Protein AF-0000000069398896 (afdb_homodimer)

Sequence (634 aa):
MSTVAVLGLGAMGKGMAARLADWLRSHDSEFPQEVLVWNRTAATAAQFAAETPGVTALDCFEHVRDARVVVAMLSNDAAAEEVLGSYLATLGDPNSRSAQPTPVYVNSATILPATVKRLATAAKAADVHFVNMPVFGRPDAAASGSLVAVFAGPAAAREVLAPLLPAIAGRGVWDLGEDPAKSAALKLIGNFFIVSSIEVASQCLTLAAKNGVEDADVLRMLQTFHSSPIPTGYAQRMSEGDYSTEAGFAVDLALKDVGHMRSLAAASACPLPLADLAYNHLLQAKASHGGQLDWGAIHLAVRQSAGLPSNNKDKLDMSTVAVLGLGAMGKGMAARLADWLRSHDSEFPQEVLVWNRTAATAAQFAAETPGVTALDCFEHVRDARVVVAMLSNDAAAEEVLGSYLATLGDPNSRSAQPTPVYVNSATILPATVKRLATAAKAADVHFVNMPVFGRPDAAASGSLVAVFAGPAAAREVLAPLLPAIAGRGVWDLGEDPAKSAALKLIGNFFIVSSIEVASQCLTLAAKNGVEDADVLRMLQTFHSSPIPTGYAQRMSEGDYSTEAGFAVDLALKDVGHMRSLAAASACPLPLADLAYNHLLQAKASHGGQLDWGAIHLAVRQSAGLPSNNKDKLD

Organism: Chlorella vulgaris (NCBI:txid3077)

Foldseek 3Di:
DAEEEEEDDDLLSLQQQLLLLVDQVVDDDPYHSAYEYEYPPQVRQVVSPVVGPRYDYDPDLLVCLRHQEYEYEDQELVVVVVSLVSNLVSVPALVVVPPDPAHEYEYQYQYALVSLVVSCVVCVVSRHWYKYWHWDDWSVLSNVLCIEIQIEADPVNCVVCVVSNSSRHVNYYHYPYHRRSVSSLVVLVVLLVLLLLLLVLLLLCLVCVVVVHALVVSLVVCCVPVVDCRSSVLSVCLSVLHFACPGAAWLVSSLNSLVSVVVVCVVVVHDDVSSVVLNVLSVVLCVVPNGRTGSSLSSLSSNVVVVHHSRPPPPPD/DAAEEEEDDDLLSLQQQLLLLVDQVVDDDPYHSAYEYEYPPQVRQVVSPVVGPRYDYDPDLLVCLRHQEYEYEDQELVRVVVSLVSNLVSVPALVVVVPDPAHEYEYQYQYALVSLVVSCVVCVVSRHWYKYWHWDDWSVLSNVLCIEIQIEADPVNCVVCVVSNSSRHVNYYHYPYHRRSVSSLVVLVVLLVLLLLLLVLLLQCLVCVVVVHQLVVSLVVCCVPVVDCRSSVLSVCLSVLHFACPGAAWLVSSLNSLVSVVVNCVVVVHDDVSSVLLNVLSVVLCVVQNGRTGSSLSSLSSNVVVVHHSRPPPPSD

Structure (mmCIF, N/CA/C/O backbone):
data_AF-0000000069398896-model_v1
#
loop_
_entity.id
_entity.type
_entity.pdbx_description
1 polymer 'Uncharacterized protein'
#
loop_
_atom_site.group_PDB
_atom_site.id
_atom_site.type_symbol
_atom_site.label_atom_id
_atom_site.label_alt_id
_atom_site.label_comp_id
_atom_site.label_asym_id
_atom_site.label_entity_id
_atom_site.label_seq_id
_atom_site.pdbx_PDB_ins_code
_atom_site.Cartn_x
_atom_site.Cartn_y
_atom_site.Cartn_z
_atom_site.occupancy
_atom_site.B_iso_or_equiv
_atom_site.auth_seq_id
_atom_site.auth_comp_id
_atom_site.auth_asym_id
_atom_site.auth_atom_id
_atom_site.pdbx_PDB_model_num
ATOM 1 N N . MET A 1 1 ? -4.297 47.5 5.258 1 52.12 1 MET A N 1
ATOM 2 C CA . MET A 1 1 ? -4.145 46.562 4.152 1 52.12 1 MET A CA 1
ATOM 3 C C . MET A 1 1 ? -3.932 45.125 4.672 1 52.12 1 MET A C 1
ATOM 5 O O . MET A 1 1 ? -3.459 44.938 5.793 1 52.12 1 MET A O 1
ATOM 9 N N . SER A 1 2 ? -4.586 44.031 3.951 1 65.69 2 SER A N 1
ATOM 10 C CA . SER A 1 2 ? -4.727 42.688 4.477 1 65.69 2 SER A CA 1
ATOM 11 C C . SER A 1 2 ? -3.428 41.906 4.324 1 65.69 2 SER A C 1
ATOM 13 O O . SER A 1 2 ? -2.969 41.656 3.203 1 65.69 2 SER A O 1
ATOM 15 N N . THR A 1 3 ? -2.625 41.844 5.387 1 87.31 3 THR A N 1
ATOM 16 C CA . THR A 1 3 ? -1.302 41.219 5.371 1 87.31 3 THR A CA 1
ATOM 17 C C . THR A 1 3 ? -1.394 39.719 5.695 1 87.31 3 THR A C 1
ATOM 19 O O . THR A 1 3 ? -2.336 39.281 6.355 1 87.31 3 THR A O 1
ATOM 22 N N . VAL A 1 4 ? -0.502 39.062 5.02 1 95.38 4 VAL A N 1
ATOM 23 C CA . VAL A 1 4 ? -0.371 37.625 5.297 1 95.38 4 VAL A CA 1
ATOM 24 C C . VAL A 1 4 ? 0.907 37.375 6.094 1 95.38 4 VAL A C 1
ATOM 26 O O . VAL A 1 4 ? 1.958 37.938 5.793 1 95.38 4 VAL A O 1
ATOM 29 N N . ALA A 1 5 ? 0.768 36.594 7.113 1 96.88 5 ALA A N 1
ATOM 30 C CA . ALA A 1 5 ? 1.937 36.219 7.902 1 96.88 5 ALA A CA 1
ATOM 31 C C . ALA A 1 5 ? 2.117 34.719 7.914 1 96.88 5 ALA A C 1
ATOM 33 O O . ALA A 1 5 ? 1.137 33.969 7.91 1 96.88 5 ALA A O 1
ATOM 34 N N . VAL A 1 6 ? 3.369 34.25 7.887 1 98.19 6 VAL A N 1
ATOM 35 C CA . VAL A 1 6 ? 3.721 32.844 8.047 1 98.19 6 VAL A CA 1
ATOM 36 C C . VAL A 1 6 ? 4.586 32.656 9.289 1 98.19 6 VAL A C 1
ATOM 38 O O . VAL A 1 6 ? 5.637 33.281 9.422 1 98.19 6 VAL A O 1
ATOM 41 N N . LEU A 1 7 ? 4.031 31.875 10.188 1 98 7 LEU A N 1
ATOM 42 C CA . LEU A 1 7 ? 4.727 31.578 11.43 1 98 7 LEU A CA 1
ATOM 43 C C . LEU A 1 7 ? 5.348 30.188 11.398 1 98 7 LEU A C 1
ATOM 45 O O . LEU A 1 7 ? 4.637 29.188 11.258 1 98 7 LEU A O 1
ATOM 49 N N . GLY A 1 8 ? 6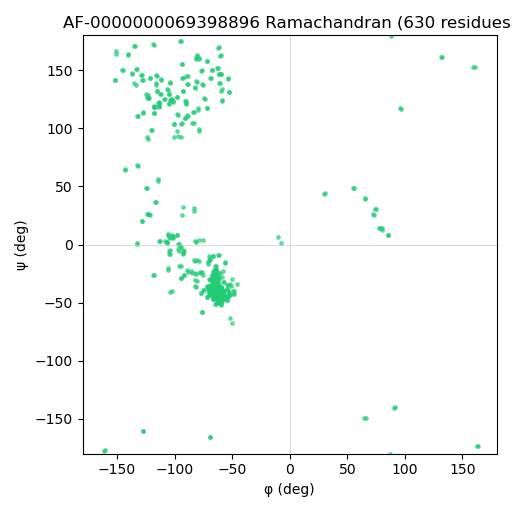.66 30.078 11.648 1 97.69 8 GLY A N 1
ATOM 50 C CA . GLY A 1 8 ? 7.398 28.828 11.531 1 97.69 8 GLY A CA 1
ATOM 51 C C . GLY A 1 8 ? 8.102 28.672 10.203 1 97.69 8 GLY A C 1
ATOM 52 O O . GLY A 1 8 ? 7.453 28.531 9.164 1 97.69 8 GLY A O 1
ATOM 53 N N . LEU A 1 9 ? 9.445 28.609 10.312 1 97.25 9 LEU A N 1
ATOM 54 C CA . LEU A 1 9 ? 10.242 28.609 9.094 1 97.25 9 LEU A CA 1
ATOM 55 C C . LEU A 1 9 ? 11.156 27.391 9.047 1 97.25 9 LEU A C 1
ATOM 57 O O . LEU A 1 9 ? 12.367 27.531 8.828 1 97.25 9 LEU A O 1
ATOM 61 N N . GLY A 1 10 ? 10.547 26.219 9.305 1 93.88 10 GLY A N 1
ATOM 62 C CA . GLY A 1 10 ? 11.195 24.984 8.859 1 93.88 10 GLY A CA 1
ATOM 63 C C . GLY A 1 10 ? 11.188 24.828 7.355 1 93.88 10 GLY A C 1
ATOM 64 O O . GLY A 1 10 ? 10.867 25.766 6.625 1 93.88 10 GLY A O 1
ATOM 65 N N . ALA A 1 11 ? 11.469 23.688 6.875 1 92.5 11 ALA A N 1
ATOM 66 C CA . ALA A 1 11 ? 11.547 23.453 5.438 1 92.5 11 ALA A CA 1
ATOM 67 C C . ALA A 1 11 ? 10.219 23.75 4.754 1 92.5 11 ALA A C 1
ATOM 69 O O . ALA A 1 11 ? 10.172 24.438 3.729 1 92.5 11 ALA A O 1
ATOM 70 N N . MET A 1 12 ? 9.164 23.234 5.355 1 95.19 12 MET A N 1
ATOM 71 C CA . MET A 1 12 ? 7.836 23.438 4.785 1 95.19 12 MET A CA 1
ATOM 72 C C . MET A 1 12 ? 7.426 24.906 4.855 1 95.19 12 MET A C 1
ATOM 74 O O . MET A 1 12 ? 6.949 25.469 3.871 1 95.19 12 MET A O 1
ATOM 78 N N . GLY A 1 13 ? 7.629 25.516 6.039 1 96.88 13 GLY A N 1
ATOM 79 C CA . GLY A 1 13 ? 7.254 26.906 6.219 1 96.88 13 GLY A CA 1
ATOM 80 C C . GLY A 1 13 ? 7.977 27.844 5.27 1 96.88 13 GLY A C 1
ATOM 81 O O . GLY A 1 13 ? 7.363 28.766 4.707 1 96.88 13 GLY A O 1
ATOM 82 N N . LYS A 1 14 ? 9.273 27.641 5.102 1 97.06 14 LYS A N 1
ATOM 83 C CA . LYS A 1 14 ? 10.062 28.453 4.172 1 97.06 14 LYS A CA 1
ATOM 84 C C . LYS A 1 14 ? 9.523 28.328 2.75 1 97.06 14 LYS A C 1
ATOM 86 O O . LYS A 1 14 ? 9.367 29.344 2.055 1 97.06 14 LYS A O 1
ATOM 91 N N . GLY A 1 15 ? 9.234 27.109 2.334 1 96.75 15 GLY A N 1
ATOM 92 C CA . GLY A 1 15 ? 8.703 26.891 0.997 1 96.75 15 GLY A CA 1
ATOM 93 C C . GLY A 1 15 ? 7.371 27.578 0.767 1 96.75 15 GLY A C 1
ATOM 94 O O . GLY A 1 15 ? 7.184 28.25 -0.244 1 96.75 15 GLY A O 1
ATOM 95 N N . MET A 1 16 ? 6.496 27.453 1.711 1 97.19 16 MET A N 1
ATOM 96 C CA . MET A 1 16 ? 5.168 28.047 1.602 1 97.19 16 MET A CA 1
ATOM 97 C C . MET A 1 16 ? 5.242 29.562 1.604 1 97.19 16 MET A C 1
ATOM 99 O O . MET A 1 16 ? 4.566 30.234 0.813 1 97.19 16 MET A O 1
ATOM 103 N N . ALA A 1 17 ? 6.09 30.109 2.479 1 97.31 17 ALA A N 1
ATOM 104 C CA . ALA A 1 17 ? 6.242 31.562 2.574 1 97.31 17 ALA A CA 1
ATOM 105 C C . ALA A 1 17 ? 6.801 32.156 1.279 1 97.31 17 ALA A C 1
ATOM 107 O O . ALA A 1 17 ? 6.301 33.156 0.777 1 97.31 17 ALA A O 1
ATOM 108 N N . ALA A 1 18 ? 7.832 31.5 0.758 1 97 18 ALA A N 1
ATOM 109 C CA . ALA A 1 18 ? 8.453 31.969 -0.477 1 97 18 ALA A CA 1
ATOM 110 C C . ALA A 1 18 ? 7.469 31.922 -1.641 1 97 18 ALA A C 1
ATOM 112 O O . ALA A 1 18 ? 7.41 32.8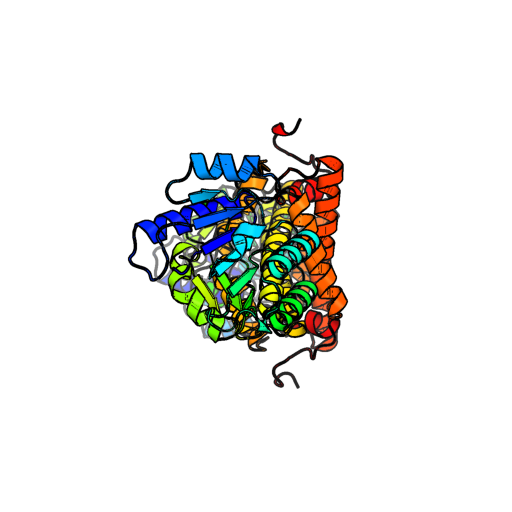44 -2.451 1 97 18 ALA A O 1
ATOM 113 N N . ARG A 1 19 ? 6.734 30.891 -1.701 1 96.25 19 ARG A N 1
ATOM 114 C CA . ARG A 1 19 ? 5.777 30.734 -2.791 1 96.25 19 ARG A CA 1
ATOM 115 C C . ARG A 1 19 ? 4.652 31.75 -2.693 1 96.25 19 ARG A C 1
ATOM 117 O O . ARG A 1 19 ? 4.195 32.281 -3.709 1 96.25 19 ARG A O 1
ATOM 124 N N . LEU A 1 20 ? 4.164 31.922 -1.5 1 95.94 20 LEU A N 1
ATOM 125 C CA . LEU A 1 20 ? 3.125 32.906 -1.276 1 95.94 20 LEU A CA 1
ATOM 126 C C . LEU A 1 20 ? 3.602 34.312 -1.689 1 95.94 20 LEU A C 1
ATOM 128 O O . LEU A 1 20 ? 2.875 35.062 -2.357 1 95.94 20 LEU A O 1
ATOM 132 N N . ALA A 1 21 ? 4.789 34.625 -1.31 1 95.62 21 ALA A N 1
ATOM 133 C CA . ALA A 1 21 ? 5.363 35.938 -1.649 1 95.62 21 ALA A CA 1
ATOM 134 C C . ALA A 1 21 ? 5.477 36.094 -3.162 1 95.62 21 ALA A C 1
ATOM 136 O O . ALA A 1 21 ? 5.125 37.156 -3.703 1 95.62 21 ALA A O 1
ATOM 137 N N . ASP A 1 22 ? 5.957 35.062 -3.748 1 95 22 ASP A N 1
ATOM 138 C CA . ASP A 1 22 ? 6.105 35.094 -5.199 1 95 22 ASP A CA 1
ATOM 139 C C . ASP A 1 22 ? 4.75 35.25 -5.887 1 95 22 ASP A C 1
ATOM 141 O O . ASP A 1 22 ? 4.613 36.062 -6.82 1 95 22 ASP A O 1
ATOM 145 N N . TRP A 1 23 ? 3.844 34.531 -5.414 1 93.88 23 TRP A N 1
ATOM 146 C CA . TRP A 1 23 ? 2.5 34.562 -5.98 1 93.88 23 TRP A CA 1
ATOM 147 C C . TRP A 1 23 ? 1.861 35.938 -5.793 1 93.88 23 TRP A C 1
ATOM 149 O O . TRP A 1 23 ? 1.271 36.469 -6.727 1 93.88 23 TRP A O 1
ATOM 159 N N . LEU A 1 24 ? 1.995 36.5 -4.648 1 92.75 24 LEU A N 1
ATOM 160 C CA . LEU A 1 24 ? 1.39 37.812 -4.344 1 92.75 24 LEU A CA 1
ATOM 161 C C . LEU A 1 24 ? 2.041 38.906 -5.16 1 92.75 24 LEU A C 1
ATOM 163 O O . LEU A 1 24 ? 1.383 39.906 -5.527 1 92.75 24 LEU A O 1
ATOM 167 N N . ARG A 1 25 ? 3.209 38.719 -5.461 1 92.12 25 ARG A N 1
ATOM 168 C CA . ARG A 1 25 ? 3.924 39.719 -6.258 1 92.12 25 ARG A CA 1
ATOM 169 C C . ARG A 1 25 ? 3.541 39.625 -7.73 1 92.12 25 ARG A C 1
ATOM 171 O O . ARG A 1 25 ? 3.611 40.625 -8.461 1 92.12 25 ARG A O 1
ATOM 178 N N . SER A 1 26 ? 3.1 38.469 -8.117 1 90.5 26 SER A N 1
ATOM 179 C CA . SER A 1 26 ? 2.863 38.219 -9.539 1 90.5 26 SER A CA 1
ATOM 180 C C . SER A 1 26 ? 1.374 38.25 -9.859 1 90.5 26 SER A C 1
ATOM 182 O O . SER A 1 26 ? 0.987 38.188 -11.031 1 90.5 26 SER A O 1
ATOM 184 N N . HIS A 1 27 ? 0.578 38.312 -8.883 1 87.31 27 HIS A N 1
ATOM 185 C CA . HIS A 1 27 ? -0.867 38.281 -9.078 1 87.31 27 HIS A CA 1
ATOM 186 C C . HIS A 1 27 ? -1.548 39.469 -8.375 1 87.31 27 HIS A C 1
ATOM 188 O O . HIS A 1 27 ? -1.099 39.906 -7.316 1 87.31 27 HIS A O 1
ATOM 194 N N . ASP A 1 28 ? -2.531 40 -9.008 1 80.94 28 ASP A N 1
ATOM 195 C CA . ASP A 1 28 ? -3.363 41 -8.344 1 80.94 28 ASP A CA 1
ATOM 196 C C . ASP A 1 28 ? -4.254 40.375 -7.281 1 80.94 28 ASP A C 1
ATOM 198 O O . ASP A 1 28 ? -4.906 39.344 -7.539 1 80.94 28 ASP A O 1
ATOM 202 N N . SER A 1 29 ? -4.004 40.812 -6.086 1 79.56 29 SER A N 1
ATOM 203 C CA . SER A 1 29 ? -4.809 40.281 -4.98 1 79.56 29 SER A CA 1
ATOM 204 C C . SER A 1 29 ? -5.148 41.406 -3.98 1 79.56 29 SER A C 1
ATOM 206 O O . SER A 1 29 ? -4.586 42.5 -4.039 1 79.56 29 SER A O 1
ATOM 208 N N . GLU A 1 30 ? -6.125 41.062 -3.186 1 80.5 30 GLU A N 1
ATOM 209 C CA . GLU A 1 30 ? -6.48 42 -2.125 1 80.5 30 GLU A CA 1
ATOM 210 C C . GLU A 1 30 ? -5.391 42.062 -1.06 1 80.5 30 GLU A C 1
ATOM 212 O O . GLU A 1 30 ? -5.406 42.969 -0.203 1 80.5 30 GLU A O 1
ATOM 217 N N . PHE A 1 31 ? -4.496 41.156 -1.177 1 82.94 31 PHE A N 1
ATOM 218 C CA . PHE A 1 31 ? -3.389 41.156 -0.229 1 82.94 31 PHE A CA 1
ATOM 219 C C . PHE A 1 31 ? -2.197 41.938 -0.775 1 82.94 31 PHE A C 1
ATOM 221 O O . PHE A 1 31 ? -1.944 41.906 -1.981 1 82.94 31 PHE A O 1
ATOM 228 N N . PRO A 1 32 ? -1.596 42.594 0.197 1 82.38 32 PRO A N 1
ATOM 229 C CA . PRO A 1 32 ? -0.35 43.219 -0.235 1 82.38 32 PRO A CA 1
ATOM 230 C C . PRO A 1 32 ? 0.675 42.219 -0.76 1 82.38 32 PRO A C 1
ATOM 232 O O . PRO A 1 32 ? 0.617 41.031 -0.42 1 82.38 32 PRO A O 1
ATOM 235 N N . GLN A 1 33 ? 1.596 42.781 -1.447 1 81.38 33 GLN A N 1
ATOM 236 C CA . GLN A 1 33 ? 2.623 41.969 -2.102 1 81.38 33 GLN A CA 1
ATOM 237 C C . GLN A 1 33 ? 3.746 41.625 -1.131 1 81.38 33 GLN A C 1
ATOM 239 O O . GLN A 1 33 ? 4.914 41.562 -1.517 1 81.38 33 GLN A O 1
ATOM 244 N N . GLU A 1 34 ? 3.365 41.562 0.116 1 89.19 34 GLU A N 1
ATOM 245 C CA . GLU A 1 34 ? 4.352 41.281 1.148 1 89.19 34 GLU A CA 1
ATOM 246 C C . GLU A 1 34 ? 3.836 40.219 2.111 1 89.19 34 GLU A C 1
ATOM 248 O O . GLU A 1 34 ? 2.664 40.219 2.494 1 89.19 34 GLU A O 1
ATOM 253 N N . VAL A 1 35 ? 4.762 39.312 2.422 1 95.69 35 VAL A N 1
ATOM 254 C CA . VAL A 1 35 ? 4.469 38.281 3.412 1 95.69 35 VAL A CA 1
ATOM 255 C C . VAL A 1 35 ? 5.344 38.5 4.645 1 95.69 35 VAL A C 1
ATOM 257 O O . VAL A 1 35 ? 6.57 38.594 4.535 1 95.69 35 VAL A O 1
ATOM 260 N N . LEU A 1 36 ? 4.688 38.656 5.781 1 96.31 36 LEU A N 1
ATOM 261 C CA . LEU A 1 36 ? 5.43 38.75 7.035 1 96.31 36 LEU A CA 1
ATOM 262 C C . LEU A 1 36 ? 5.812 37.344 7.52 1 96.31 36 LEU A C 1
ATOM 264 O O . LEU A 1 36 ? 5.023 36.406 7.398 1 96.31 36 LEU A O 1
ATOM 268 N N . VAL A 1 37 ? 7.059 37.25 8.055 1 97.81 37 VAL A N 1
ATOM 269 C CA . VAL A 1 37 ? 7.461 35.938 8.547 1 97.81 37 VAL A CA 1
ATOM 270 C C . VAL A 1 37 ? 7.996 36.031 9.977 1 97.81 37 VAL A C 1
ATOM 272 O O . VAL A 1 37 ? 8.586 37.062 10.336 1 97.81 37 VAL A O 1
ATOM 275 N N . TRP A 1 38 ? 7.75 35.031 10.75 1 97.25 38 TRP A N 1
ATOM 276 C CA . TRP A 1 38 ? 8.258 34.906 12.117 1 97.25 38 TRP A CA 1
ATOM 277 C C . TRP A 1 38 ? 8.742 33.5 12.398 1 97.25 38 TRP A C 1
ATOM 279 O O . TRP A 1 38 ? 8.172 32.531 11.891 1 97.25 38 TRP A O 1
ATOM 289 N N . ASN A 1 39 ? 9.773 33.375 13.227 1 97.38 39 ASN A N 1
ATOM 290 C CA . ASN A 1 39 ? 10.289 32.125 13.75 1 97.38 39 ASN A CA 1
ATOM 291 C C . ASN A 1 39 ? 10.797 32.281 15.18 1 97.38 39 ASN A C 1
ATOM 293 O O . ASN A 1 39 ? 11.203 33.375 15.586 1 97.38 39 ASN A O 1
ATOM 297 N N . ARG A 1 40 ? 10.703 31.203 15.906 1 93.62 40 ARG A N 1
ATOM 298 C CA . ARG A 1 40 ? 11.18 31.234 17.281 1 93.62 40 ARG A CA 1
ATOM 299 C C . ARG A 1 40 ? 12.609 31.75 17.359 1 93.62 40 ARG A C 1
ATOM 301 O O . ARG A 1 40 ? 12.938 32.562 18.234 1 93.62 40 ARG A O 1
ATOM 308 N N . THR A 1 41 ? 13.422 31.234 16.422 1 93.81 41 THR A N 1
ATOM 309 C CA . THR A 1 41 ? 14.766 31.797 16.281 1 93.81 41 THR A CA 1
ATOM 310 C C . THR A 1 41 ? 14.758 32.969 15.305 1 93.81 41 THR A C 1
ATOM 312 O O . THR A 1 41 ? 14.75 32.781 14.086 1 93.81 41 THR A O 1
ATOM 315 N N . ALA A 1 42 ? 14.961 34.156 15.781 1 93.62 42 ALA A N 1
ATOM 316 C CA . ALA A 1 42 ? 14.805 35.375 15 1 93.62 42 ALA A CA 1
ATOM 317 C C . ALA A 1 42 ? 15.789 35.406 13.828 1 93.62 42 ALA A C 1
ATOM 319 O O . ALA A 1 42 ? 15.461 35.938 12.758 1 93.62 42 ALA A O 1
ATOM 320 N N . ALA A 1 43 ? 16.953 34.844 14.094 1 95.81 43 ALA A N 1
ATOM 321 C CA . ALA A 1 43 ? 17.984 34.875 13.055 1 95.81 43 ALA A CA 1
ATOM 322 C C . ALA A 1 43 ? 17.531 34.094 11.828 1 95.81 43 ALA A C 1
ATOM 324 O O . ALA A 1 43 ? 17.875 34.438 10.695 1 95.81 43 ALA A O 1
ATOM 325 N N . THR A 1 44 ? 16.75 33.094 12.07 1 96.69 44 THR A N 1
ATOM 326 C CA . THR A 1 44 ? 16.219 32.281 10.977 1 96.69 44 THR A CA 1
ATOM 327 C C . THR A 1 44 ? 15.297 33.094 10.086 1 96.69 44 THR A C 1
ATOM 329 O O . THR A 1 44 ? 15.406 33.062 8.859 1 96.69 44 THR A O 1
ATOM 332 N N . ALA A 1 45 ? 14.406 33.875 10.695 1 97.38 45 ALA A N 1
ATOM 333 C CA . ALA A 1 45 ? 13.469 34.719 9.945 1 97.38 45 ALA A CA 1
ATOM 334 C C . ALA A 1 45 ? 14.211 35.812 9.195 1 97.38 45 ALA A C 1
ATOM 336 O O . ALA A 1 45 ? 13.898 36.094 8.039 1 97.38 45 ALA A O 1
ATOM 337 N N . ALA A 1 46 ? 15.219 36.375 9.852 1 97.31 46 ALA A N 1
ATOM 338 C CA . ALA A 1 46 ? 15.977 37.469 9.242 1 97.31 46 ALA A CA 1
ATOM 339 C C . ALA A 1 46 ? 16.734 37 8.016 1 97.31 46 ALA A C 1
ATOM 341 O O . ALA A 1 46 ? 16.734 37.656 6.969 1 97.31 46 ALA A O 1
ATOM 342 N N . GLN A 1 47 ? 17.391 35.875 8.18 1 97.88 47 GLN A N 1
ATOM 343 C CA . GLN A 1 47 ? 18.141 35.312 7.07 1 97.88 47 GLN A CA 1
ATOM 344 C C . GLN A 1 47 ? 17.234 34.938 5.902 1 97.88 47 GLN A C 1
ATOM 346 O O . GLN A 1 47 ? 17.547 35.25 4.746 1 97.88 47 GLN A O 1
ATOM 351 N N . PHE A 1 48 ? 16.156 34.344 6.184 1 98 48 PHE A N 1
ATOM 352 C CA . PHE A 1 48 ? 15.195 33.969 5.156 1 98 48 PHE A CA 1
ATOM 353 C C . PHE A 1 48 ? 14.672 35.188 4.406 1 98 48 PHE A C 1
ATOM 355 O O . PHE A 1 48 ? 14.586 35.156 3.178 1 98 48 PHE A O 1
ATOM 362 N N . ALA A 1 49 ? 14.344 36.219 5.109 1 97.56 49 ALA A N 1
ATOM 363 C CA . ALA A 1 49 ? 13.82 37.438 4.508 1 97.56 49 ALA A CA 1
ATOM 364 C C . ALA A 1 49 ? 14.859 38.094 3.605 1 97.56 49 ALA A C 1
ATOM 366 O O . ALA A 1 49 ? 14.516 38.656 2.562 1 97.56 49 ALA A O 1
ATOM 367 N N . ALA A 1 50 ? 16.109 38 4.043 1 97.62 50 ALA A N 1
ATOM 368 C CA . ALA A 1 50 ? 17.188 38.594 3.258 1 97.62 50 ALA A CA 1
ATOM 369 C C . ALA A 1 50 ? 17.359 37.875 1.923 1 97.62 50 ALA A C 1
ATOM 371 O O . ALA A 1 50 ? 17.766 38.469 0.929 1 97.62 50 ALA A O 1
ATOM 372 N N . GLU A 1 51 ? 16.906 36.656 1.916 1 97.69 51 GLU A N 1
ATOM 373 C CA . GLU A 1 51 ? 17.172 35.812 0.75 1 97.69 51 GLU A CA 1
ATOM 374 C C . GLU A 1 51 ? 15.914 35.656 -0.104 1 97.69 51 GLU A C 1
ATOM 376 O O . GLU A 1 51 ? 15.977 35.094 -1.197 1 97.69 51 GLU A O 1
ATOM 381 N N . THR A 1 52 ? 14.82 36.156 0.334 1 97.5 52 THR A N 1
ATOM 382 C CA . THR A 1 52 ? 13.555 35.875 -0.335 1 97.5 52 THR A CA 1
ATOM 383 C C . THR A 1 52 ? 12.82 37.188 -0.66 1 97.5 52 THR A C 1
ATOM 385 O O . THR A 1 52 ? 12.352 37.875 0.242 1 97.5 52 THR A O 1
ATOM 388 N N . PRO A 1 53 ? 12.688 37.469 -1.91 1 96.12 53 PRO A N 1
ATOM 389 C CA . PRO A 1 53 ? 11.961 38.688 -2.275 1 96.12 53 PRO A CA 1
ATOM 390 C C . PRO A 1 53 ? 10.508 38.688 -1.796 1 96.12 53 PRO A C 1
ATOM 392 O O . PRO A 1 53 ? 9.852 37.625 -1.84 1 96.12 53 PRO A O 1
ATOM 395 N N . GLY A 1 54 ? 10.094 39.812 -1.319 1 95.19 54 GLY A N 1
ATOM 396 C CA . GLY A 1 54 ? 8.695 39.969 -0.94 1 95.19 54 GLY A CA 1
ATOM 397 C C . GLY A 1 54 ? 8.398 39.5 0.467 1 95.19 54 GLY A C 1
ATOM 398 O O . GLY A 1 54 ? 7.238 39.375 0.855 1 95.19 54 GLY A O 1
ATOM 399 N N . VAL A 1 55 ? 9.461 39.188 1.182 1 96.38 55 VAL A N 1
ATOM 400 C CA . VAL A 1 55 ? 9.289 38.688 2.541 1 96.38 55 VAL A CA 1
ATOM 401 C C . VAL A 1 55 ? 9.906 39.656 3.535 1 96.38 55 VAL A C 1
ATOM 403 O O . VAL A 1 55 ? 10.984 40.219 3.281 1 96.38 55 VAL A O 1
ATOM 406 N N . THR A 1 56 ? 9.234 39.906 4.617 1 95.88 56 THR A N 1
ATOM 407 C CA . THR A 1 56 ? 9.75 40.719 5.695 1 95.88 56 THR A CA 1
ATOM 408 C C . THR A 1 56 ? 9.75 39.969 7.02 1 95.88 56 THR A C 1
ATOM 410 O O . THR A 1 56 ? 8.727 39.406 7.414 1 95.88 56 THR A O 1
ATOM 413 N N . ALA A 1 57 ? 10.867 39.969 7.684 1 96.94 57 ALA A N 1
ATOM 414 C CA . ALA A 1 57 ? 10.969 39.312 8.977 1 96.94 57 ALA A CA 1
ATOM 415 C C . ALA A 1 57 ? 10.445 40.219 10.102 1 96.94 57 ALA A C 1
ATOM 417 O O . ALA A 1 57 ? 10.68 41.406 10.102 1 96.94 57 ALA A O 1
ATOM 418 N N . LEU A 1 58 ? 9.703 39.531 10.883 1 94.19 58 LEU A N 1
ATOM 419 C CA . LEU A 1 58 ? 9.242 40.25 12.078 1 94.19 58 LEU A CA 1
ATOM 420 C C . LEU A 1 58 ? 10.242 40.094 13.219 1 94.19 58 LEU A C 1
ATOM 422 O O . LEU A 1 58 ? 10.789 39 13.43 1 94.19 58 LEU A O 1
ATOM 426 N N . ASP A 1 59 ? 10.461 41.156 13.898 1 84.81 59 ASP A N 1
ATOM 427 C CA . ASP A 1 59 ? 11.461 41.156 14.961 1 84.81 59 ASP A CA 1
ATOM 428 C C . ASP A 1 59 ? 10.891 40.594 16.25 1 84.81 59 ASP A C 1
ATOM 430 O O . ASP A 1 59 ? 11.648 40.219 17.156 1 84.81 59 ASP A O 1
ATOM 434 N N . CYS A 1 60 ? 9.664 40.688 16.359 1 88.38 60 CYS A N 1
ATOM 435 C CA . CYS A 1 60 ? 9.023 40.062 17.531 1 88.38 60 CYS A CA 1
ATOM 436 C C . CYS A 1 60 ? 7.602 39.625 17.203 1 88.38 60 CYS A C 1
ATOM 438 O O . CYS A 1 60 ? 7.031 40.062 16.188 1 88.38 60 CYS A O 1
ATOM 440 N N . PHE A 1 61 ? 7.043 38.875 17.984 1 90.12 61 PHE A N 1
ATOM 441 C CA . PHE A 1 61 ? 5.746 38.25 17.781 1 90.12 61 PHE A CA 1
ATOM 442 C C . PHE A 1 61 ? 4.629 39.281 17.797 1 90.12 61 PHE A C 1
ATOM 444 O O . PHE A 1 61 ? 3.613 39.125 17.109 1 90.12 61 PHE A O 1
ATOM 451 N N . GLU A 1 62 ? 4.797 40.375 18.438 1 88 62 GLU A N 1
ATOM 452 C CA . GLU A 1 62 ? 3.762 41.375 18.625 1 88 62 GLU A CA 1
ATOM 453 C C . GLU A 1 62 ? 3.357 42 17.281 1 88 62 GLU A C 1
ATOM 455 O O . GLU A 1 62 ? 2.219 42.438 17.125 1 88 62 GLU A O 1
ATOM 460 N N . HIS A 1 63 ? 4.215 41.969 16.359 1 87.19 63 HIS A N 1
ATOM 461 C CA . HIS A 1 63 ? 3.967 42.625 15.086 1 87.19 63 HIS A CA 1
ATOM 462 C C . HIS A 1 63 ? 3.117 41.75 14.172 1 87.19 63 HIS A C 1
ATOM 464 O O . HIS A 1 63 ? 2.748 42.156 13.07 1 87.19 63 HIS A O 1
ATOM 470 N N . VAL A 1 64 ? 2.67 40.562 14.664 1 90.81 64 VAL A N 1
ATOM 471 C CA . VAL A 1 64 ? 1.82 39.656 13.891 1 90.81 64 VAL A CA 1
ATOM 472 C C . VAL A 1 64 ? 0.363 40.125 14.008 1 90.81 64 VAL A C 1
ATOM 474 O O . VAL A 1 64 ? -0.475 39.719 13.188 1 90.81 64 VAL A O 1
ATOM 477 N N . ARG A 1 65 ? 0.022 40.969 14.883 1 87.38 65 ARG A N 1
ATOM 478 C CA . ARG A 1 65 ? -1.33 41.344 15.281 1 87.38 65 ARG A CA 1
ATOM 479 C C . ARG A 1 65 ? -2.082 42 14.133 1 87.38 65 ARG A C 1
ATOM 481 O O . ARG A 1 65 ? -3.312 41.938 14.086 1 87.38 65 ARG A O 1
ATOM 488 N N . ASP A 1 66 ? -1.379 42.5 13.203 1 83.12 66 ASP A N 1
ATOM 489 C CA . ASP A 1 66 ? -2.035 43.281 12.156 1 83.12 66 ASP A CA 1
ATOM 490 C C . ASP A 1 66 ? -2.293 42.406 10.922 1 83.12 66 ASP A C 1
ATOM 492 O O . ASP A 1 66 ? -2.871 42.875 9.938 1 83.12 66 ASP A O 1
ATOM 496 N N . ALA A 1 67 ? -1.94 41.188 10.938 1 91.44 67 ALA A N 1
ATOM 497 C CA . ALA A 1 67 ? -2.131 40.312 9.797 1 91.44 67 ALA A CA 1
ATOM 498 C C . ALA A 1 67 ? -3.59 39.875 9.672 1 91.44 67 ALA A C 1
ATOM 500 O O . ALA A 1 67 ? -4.258 39.625 10.672 1 91.44 67 ALA A O 1
ATOM 501 N N . ARG A 1 68 ? -4.066 39.875 8.453 1 92.5 68 ARG A N 1
ATOM 502 C CA . ARG A 1 68 ? -5.414 39.406 8.156 1 92.5 68 ARG A CA 1
ATOM 503 C C . ARG A 1 68 ? -5.469 37.875 8.156 1 92.5 68 ARG A C 1
ATOM 505 O O . ARG A 1 68 ? -6.469 37.281 8.562 1 92.5 68 ARG A O 1
ATOM 512 N N . VAL A 1 69 ? -4.445 37.281 7.578 1 96 69 VAL A N 1
ATOM 513 C CA . VAL A 1 69 ? -4.293 35.812 7.535 1 96 69 VAL A CA 1
ATOM 514 C C . VAL A 1 69 ? -2.957 35.438 8.156 1 96 69 VAL A C 1
ATOM 516 O O . VAL A 1 69 ? -1.91 35.969 7.781 1 96 69 VAL A O 1
ATOM 519 N N . VAL A 1 70 ? -3.023 34.562 9.094 1 97.19 70 VAL A N 1
ATOM 520 C CA . VAL A 1 70 ? -1.828 34.031 9.734 1 97.19 70 VAL A CA 1
ATOM 521 C C . VAL A 1 70 ? -1.745 32.531 9.484 1 97.19 70 VAL A C 1
ATOM 523 O O . VAL A 1 70 ? -2.629 31.766 9.898 1 97.19 70 VAL A O 1
ATOM 526 N N . VAL A 1 71 ? -0.676 32.062 8.797 1 98.19 71 VAL A N 1
ATOM 527 C CA . VAL A 1 71 ? -0.443 30.656 8.539 1 98.19 71 VAL A CA 1
ATOM 528 C C . VAL A 1 71 ? 0.668 30.141 9.453 1 98.19 71 VAL A C 1
ATOM 530 O O . VAL A 1 71 ? 1.789 30.656 9.43 1 98.19 71 VAL A O 1
ATOM 533 N N . ALA A 1 72 ? 0.336 29.172 10.234 1 98.56 72 ALA A N 1
ATOM 534 C CA . ALA A 1 72 ? 1.314 28.594 11.148 1 98.56 72 ALA A CA 1
ATOM 535 C C . ALA A 1 72 ? 1.739 27.203 10.695 1 98.56 72 ALA A C 1
ATOM 537 O O . ALA A 1 72 ? 0.895 26.359 10.367 1 98.56 72 ALA A O 1
ATOM 538 N N . MET A 1 73 ? 2.986 26.938 10.516 1 98.25 73 MET A N 1
ATOM 539 C CA . MET A 1 73 ? 3.617 25.656 10.211 1 98.25 73 MET A CA 1
ATOM 540 C C . MET A 1 73 ? 4.668 25.297 11.258 1 98.25 73 MET A C 1
ATOM 542 O O . MET A 1 73 ? 5.832 25.672 11.125 1 98.25 73 MET A O 1
ATOM 546 N N . LEU A 1 74 ? 4.148 24.562 12.281 1 97.69 74 LEU A N 1
ATOM 547 C CA . LEU A 1 74 ? 4.969 24.359 13.477 1 97.69 74 LEU A CA 1
ATOM 548 C C . LEU A 1 74 ? 5.27 22.891 13.695 1 97.69 74 LEU A C 1
ATOM 550 O O . LEU A 1 74 ? 4.723 22.031 13 1 97.69 74 LEU A O 1
ATOM 554 N N . SER A 1 75 ? 6.129 22.5 14.633 1 95.12 75 SER A N 1
ATOM 555 C CA . SER A 1 75 ? 6.754 21.188 14.734 1 95.12 75 SER A CA 1
ATOM 556 C C . SER A 1 75 ? 5.82 20.172 15.398 1 95.12 75 SER A C 1
ATOM 558 O O . SER A 1 75 ? 5.891 18.984 15.117 1 95.12 75 SER A O 1
ATOM 560 N N . ASN A 1 76 ? 5.074 20.641 16.359 1 97 76 ASN A N 1
ATOM 561 C CA . ASN A 1 76 ? 4.285 19.703 17.141 1 97 76 ASN A CA 1
ATOM 562 C C . ASN A 1 76 ? 3.143 20.406 17.875 1 97 76 ASN A C 1
ATOM 564 O O . ASN A 1 76 ? 2.941 21.609 17.719 1 97 76 ASN A O 1
ATOM 568 N N . ASP A 1 77 ? 2.4 19.672 18.656 1 98.56 77 ASP A N 1
ATOM 569 C CA . ASP A 1 77 ? 1.216 20.156 19.359 1 98.56 77 ASP A CA 1
ATOM 570 C C . ASP A 1 77 ? 1.574 21.281 20.328 1 98.56 77 ASP A C 1
ATOM 572 O O . ASP A 1 77 ? 0.909 22.312 20.344 1 98.56 77 ASP A O 1
ATOM 576 N N . ALA A 1 78 ? 2.619 21.109 21.078 1 98.12 78 ALA A N 1
ATOM 577 C CA . ALA A 1 78 ? 3.021 22.109 22.062 1 98.12 78 ALA A CA 1
ATOM 578 C C . ALA A 1 78 ? 3.365 23.438 21.406 1 98.12 78 ALA A C 1
ATOM 580 O O . ALA A 1 78 ? 2.963 24.5 21.875 1 98.12 78 ALA A O 1
ATOM 581 N N . ALA A 1 79 ? 4.094 23.359 20.375 1 97.94 79 ALA A N 1
ATOM 582 C CA . ALA A 1 79 ? 4.457 24.562 19.641 1 97.94 79 ALA A CA 1
ATOM 583 C C . ALA A 1 79 ? 3.219 25.25 19.078 1 97.94 79 ALA A C 1
ATOM 585 O O . ALA A 1 79 ? 3.127 26.484 19.078 1 97.94 79 ALA A O 1
ATOM 586 N N . ALA A 1 80 ? 2.283 24.5 18.562 1 98.56 80 ALA A N 1
ATOM 587 C CA . ALA A 1 80 ? 1.056 25.062 18 1 98.56 80 ALA A CA 1
ATOM 588 C C . ALA A 1 80 ? 0.257 25.797 19.062 1 98.56 80 ALA A C 1
ATOM 590 O O . ALA A 1 80 ? -0.237 26.906 18.828 1 98.56 80 ALA A O 1
ATOM 591 N N . GLU A 1 81 ? 0.144 25.219 20.188 1 98.56 81 GLU A N 1
ATOM 592 C CA . GLU A 1 81 ? -0.595 25.828 21.281 1 98.56 81 GLU A CA 1
ATOM 593 C C . GLU A 1 81 ? 0.107 27.094 21.781 1 98.56 81 GLU A C 1
ATOM 595 O O . GLU A 1 81 ? -0.538 28.125 22 1 98.56 81 GLU A O 1
ATOM 600 N N . GLU A 1 82 ? 1.376 27 21.906 1 98 82 GLU A N 1
ATOM 601 C CA . GLU A 1 82 ? 2.158 28.125 22.391 1 98 82 GLU A CA 1
ATOM 602 C C . GLU A 1 82 ? 2.072 29.312 21.422 1 98 82 GLU A C 1
ATOM 604 O O . GLU A 1 82 ? 1.852 30.453 21.844 1 98 82 GLU A O 1
ATOM 609 N N . VAL A 1 83 ? 2.223 29.047 20.203 1 97.88 83 VAL A N 1
ATOM 610 C CA . VAL A 1 83 ? 2.268 30.109 19.203 1 97.88 83 VAL A CA 1
ATOM 611 C C . VAL A 1 83 ? 0.886 30.734 19.047 1 97.88 83 VAL A C 1
ATOM 613 O O . VAL A 1 83 ? 0.762 31.969 18.953 1 97.88 83 VAL A O 1
ATOM 616 N N . LEU A 1 84 ? -0.163 29.969 19 1 98.19 84 LEU A N 1
ATOM 617 C CA . LEU A 1 84 ? -1.498 30.547 18.953 1 98.19 84 LEU A CA 1
ATOM 618 C C . LEU A 1 84 ? -1.763 31.406 20.188 1 98.19 84 LEU A C 1
ATOM 620 O O . LEU A 1 84 ? -2.305 32.5 20.078 1 98.19 84 LEU A O 1
ATOM 624 N N . GLY A 1 85 ? -1.415 30.828 21.344 1 97 85 GLY A N 1
ATOM 625 C CA . GLY A 1 85 ? -1.577 31.609 22.562 1 97 85 GLY A CA 1
ATOM 626 C C . GLY A 1 85 ? -0.878 32.938 22.516 1 97 85 GLY A C 1
ATOM 627 O O . GLY A 1 85 ? -1.456 33.969 22.891 1 97 85 GLY A O 1
ATOM 628 N N . SER A 1 86 ? 0.346 32.938 22.109 1 96.25 86 SER A N 1
ATOM 629 C CA . SER A 1 86 ? 1.115 34.156 21.969 1 96.25 86 SER A CA 1
ATOM 630 C C . SER A 1 86 ? 0.462 35.125 20.984 1 96.25 86 SER A C 1
ATOM 632 O O . SER A 1 86 ? 0.413 36.312 21.219 1 96.25 86 SER A O 1
ATOM 634 N N . TYR A 1 87 ? -0.03 34.594 19.891 1 96.56 87 TYR A N 1
ATOM 635 C CA . TYR A 1 87 ? -0.716 35.406 18.875 1 96.56 87 TYR A CA 1
ATOM 636 C C . TYR A 1 87 ? -1.962 36.062 19.469 1 96.56 87 TYR A C 1
ATOM 638 O O . TYR A 1 87 ? -2.168 37.25 19.312 1 96.56 87 TYR A O 1
ATOM 646 N N . LEU A 1 88 ? -2.75 35.281 20.172 1 95.56 88 LEU A N 1
ATOM 647 C CA . LEU A 1 88 ? -3.992 35.781 20.75 1 95.56 88 LEU A CA 1
ATOM 648 C C . LEU A 1 88 ? -3.709 36.875 21.781 1 95.56 88 LEU A C 1
ATOM 650 O O . LEU A 1 88 ? -4.473 37.844 21.891 1 95.56 88 LEU A O 1
ATOM 654 N N . ALA A 1 89 ? -2.602 36.719 22.438 1 93.62 89 ALA A N 1
ATOM 655 C CA . ALA A 1 89 ? -2.223 37.688 23.438 1 93.62 89 ALA A CA 1
ATOM 656 C C . ALA A 1 89 ? -1.897 39.031 22.812 1 93.62 89 ALA A C 1
ATOM 658 O O . ALA A 1 89 ? -2.057 40.094 23.438 1 93.62 89 ALA A O 1
ATOM 659 N N . THR A 1 90 ? -1.47 39 21.578 1 92.25 90 THR A N 1
ATOM 660 C CA . THR A 1 90 ? -1.116 40.25 20.906 1 92.25 90 THR A CA 1
ATOM 661 C C . THR A 1 90 ? -2.369 41 20.484 1 92.25 90 THR A C 1
ATOM 663 O O . THR A 1 90 ? -2.307 42.188 20.219 1 92.25 90 THR A O 1
ATOM 666 N N . LEU A 1 91 ? -3.521 40.406 20.281 1 90.56 91 LEU A N 1
ATOM 667 C CA . LEU A 1 91 ? -4.746 41 19.75 1 90.56 91 LEU A CA 1
ATOM 668 C C . LEU A 1 91 ? -5.488 41.75 20.828 1 90.56 91 LEU A C 1
ATOM 670 O O . LEU A 1 91 ? -6.309 42.625 20.531 1 90.56 91 LEU A O 1
ATOM 674 N N . GLY A 1 92 ? -5.172 41.594 22.031 1 80.25 92 GLY A N 1
ATOM 675 C CA . GLY A 1 92 ? -5.848 42.25 23.125 1 80.25 92 GLY A CA 1
ATOM 676 C C . GLY A 1 92 ? -7.297 41.844 23.297 1 80.25 92 GLY A C 1
ATOM 677 O O . GLY A 1 92 ? -7.664 40.719 22.938 1 80.25 92 GLY A O 1
ATOM 678 N N . ASP A 1 93 ? -8.102 42.781 23.797 1 78.56 93 ASP A N 1
ATOM 679 C CA . ASP A 1 93 ? -9.508 42.5 24.078 1 78.56 93 ASP A CA 1
ATOM 680 C C . ASP A 1 93 ? -10.344 42.562 22.797 1 78.56 93 ASP A C 1
ATOM 682 O O . ASP A 1 93 ? -10.359 43.594 22.109 1 78.56 93 ASP A O 1
ATOM 686 N N . PRO A 1 94 ? -10.93 41.406 22.453 1 76 94 PRO A N 1
ATOM 687 C CA . PRO A 1 94 ? -11.727 41.375 21.234 1 76 94 PRO A CA 1
ATOM 688 C C . PRO A 1 94 ? -12.773 42.5 21.172 1 76 94 PRO A C 1
ATOM 690 O O . PRO A 1 94 ? -13.117 42.969 20.094 1 76 94 PRO A O 1
ATOM 693 N N . ASN A 1 95 ? -13.266 42.781 22.281 1 74.56 95 ASN A N 1
ATOM 694 C CA . ASN A 1 95 ? -14.297 43.812 22.328 1 74.56 95 ASN A CA 1
ATOM 695 C C . ASN A 1 95 ? -13.75 45.188 21.906 1 74.56 95 ASN A C 1
ATOM 697 O O . ASN A 1 95 ? -14.516 46.094 21.594 1 74.56 95 ASN A O 1
ATOM 701 N N . SER A 1 96 ? -12.516 45.25 21.969 1 68.44 96 SER A N 1
ATOM 702 C CA . SER A 1 96 ? -11.891 46.531 21.625 1 68.44 96 SER A CA 1
ATOM 703 C C . SER A 1 96 ? -11.508 46.562 20.156 1 68.44 96 SER A C 1
ATOM 705 O O . SER A 1 96 ? -11.055 47.594 19.656 1 68.44 96 SER A O 1
ATOM 707 N N . ARG A 1 97 ? -11.617 45.438 19.406 1 68.38 97 ARG A N 1
ATOM 708 C CA . ARG A 1 97 ? -11.18 45.312 18.016 1 68.38 97 ARG A CA 1
ATOM 709 C C . ARG A 1 97 ? -12.32 45.625 17.047 1 68.38 97 ARG A C 1
ATOM 711 O O . ARG A 1 97 ? -12.469 44.969 16.031 1 68.38 97 ARG A O 1
ATOM 718 N N . SER A 1 98 ? -13.281 46.531 17.359 1 59.06 98 SER A N 1
ATOM 719 C CA . SER A 1 98 ? -14.578 46.688 16.719 1 59.06 98 SER A CA 1
ATOM 720 C C . SER A 1 98 ? -14.43 46.969 15.234 1 59.06 98 SER A C 1
ATOM 722 O O . SER A 1 98 ? -15.312 46.625 14.438 1 59.06 98 SER A O 1
ATOM 724 N N . ALA A 1 99 ? -13.391 47.562 14.695 1 66.12 99 ALA A N 1
ATOM 725 C CA . ALA A 1 99 ? -13.508 48.094 13.344 1 66.12 99 ALA A CA 1
ATOM 726 C C . ALA A 1 99 ? -12.711 47.25 12.344 1 66.12 99 ALA A C 1
ATOM 728 O O . ALA A 1 99 ? -12.852 47.406 11.133 1 66.12 99 ALA A O 1
ATOM 729 N N . GLN A 1 100 ? -12.125 46.219 12.766 1 72.25 100 GLN A N 1
ATOM 730 C CA . GLN A 1 100 ? -11.281 45.469 11.828 1 72.25 100 GLN A CA 1
ATOM 731 C C . GLN A 1 100 ? -11.875 44.125 11.508 1 72.25 100 GLN A C 1
ATOM 733 O O . GLN A 1 100 ? -12.625 43.562 12.312 1 72.25 100 GLN A O 1
ATOM 738 N N . PRO A 1 101 ? -11.734 43.719 10.219 1 84.38 101 PRO A N 1
ATOM 739 C CA . PRO A 1 101 ? -12.203 42.375 9.875 1 84.38 101 PRO A CA 1
ATOM 740 C C . PRO A 1 101 ? -11.609 41.281 10.773 1 84.38 101 PRO A C 1
ATOM 742 O O . PRO A 1 101 ? -10.461 41.406 11.219 1 84.38 101 PRO A O 1
ATOM 745 N N . THR A 1 102 ? -12.367 40.312 11.094 1 90.56 102 THR A N 1
ATOM 746 C CA . THR A 1 102 ? -11.922 39.188 11.906 1 90.56 102 THR A CA 1
ATOM 747 C C . THR A 1 102 ? -10.742 38.469 11.25 1 90.56 102 THR A C 1
ATOM 749 O O . THR A 1 102 ? -10.836 38.062 10.094 1 90.56 102 THR A O 1
ATOM 752 N N . PRO A 1 103 ? -9.672 38.344 11.914 1 93.88 103 PRO A N 1
ATOM 753 C CA . PRO A 1 103 ? -8.523 37.656 11.312 1 93.88 103 PRO A CA 1
ATOM 754 C C . PRO A 1 103 ? -8.742 36.156 11.195 1 93.88 103 PRO A C 1
ATOM 756 O O . PRO A 1 103 ? -9.594 35.594 11.883 1 93.88 103 PRO A O 1
ATOM 759 N N . VAL A 1 104 ? -7.969 35.531 10.266 1 96.62 104 VAL A N 1
ATOM 760 C CA . VAL A 1 104 ? -7.996 34.094 10.047 1 96.62 104 VAL A CA 1
ATOM 761 C C . VAL A 1 104 ? -6.656 33.469 10.453 1 96.62 104 VAL A C 1
ATOM 763 O O . VAL A 1 104 ? -5.602 33.906 9.977 1 96.62 104 VAL A O 1
ATOM 766 N N . TYR A 1 105 ? -6.703 32.562 11.383 1 97.94 105 TYR A N 1
ATOM 767 C CA . TYR A 1 105 ? -5.531 31.781 11.781 1 97.94 105 TYR A CA 1
ATOM 768 C C . TYR A 1 105 ? -5.582 30.375 11.195 1 97.94 105 TYR A C 1
ATOM 770 O O . TYR A 1 105 ? -6.543 29.641 11.414 1 97.94 105 TYR A O 1
ATOM 778 N N . VAL A 1 106 ? -4.516 30 10.461 1 98.56 106 VAL A N 1
ATOM 779 C CA . VAL A 1 106 ? -4.457 28.719 9.766 1 98.56 106 VAL A CA 1
ATOM 780 C C . VAL A 1 106 ? -3.371 27.844 10.391 1 98.56 106 VAL A C 1
ATOM 782 O O . VAL A 1 106 ? -2.195 28.219 10.406 1 98.56 106 VAL A O 1
ATOM 785 N N . ASN A 1 107 ? -3.742 26.734 10.914 1 98.81 107 ASN A N 1
ATOM 786 C CA . ASN A 1 107 ? -2.752 25.719 11.289 1 98.81 107 ASN A CA 1
ATOM 787 C C . ASN A 1 107 ? -2.473 24.766 10.148 1 98.81 107 ASN A C 1
ATOM 789 O O . ASN A 1 107 ? -3.375 24.047 9.695 1 98.81 107 ASN A O 1
ATOM 793 N N . SER A 1 108 ? -1.278 24.688 9.734 1 98.44 108 SER A N 1
ATOM 794 C CA . SER A 1 108 ? -0.938 23.797 8.625 1 98.44 108 SER A CA 1
ATOM 795 C C . SER A 1 108 ? -0.051 22.641 9.086 1 98.44 108 SER A C 1
ATOM 797 O O . SER A 1 108 ? 0.37 21.812 8.281 1 98.44 108 SER A O 1
ATOM 799 N N . ALA A 1 109 ? 0.213 22.594 10.391 1 97.19 109 ALA A N 1
ATOM 800 C CA . ALA A 1 109 ? 1.05 21.531 10.961 1 97.19 109 ALA A CA 1
ATOM 801 C C . ALA A 1 109 ? 0.248 20.266 11.188 1 97.19 109 ALA A C 1
ATOM 803 O O . ALA A 1 109 ? -0.985 20.297 11.219 1 97.19 109 ALA A O 1
ATOM 804 N N . THR A 1 110 ? 0.974 19.156 11.281 1 98.19 110 THR A N 1
ATOM 805 C CA . THR A 1 110 ? 0.374 17.891 11.672 1 98.19 110 THR A CA 1
ATOM 806 C C . THR A 1 110 ? 0.279 17.781 13.188 1 98.19 110 THR A C 1
ATOM 808 O O . THR A 1 110 ? 1.289 17.578 13.867 1 98.19 110 THR A O 1
ATOM 811 N N . ILE A 1 111 ? -0.905 17.953 13.727 1 98.56 111 ILE A N 1
ATOM 812 C CA . ILE A 1 111 ? -1.141 17.891 15.164 1 98.56 111 ILE A CA 1
ATOM 813 C C . ILE A 1 111 ? -2.391 17.047 15.445 1 98.56 111 ILE A C 1
ATOM 815 O O . ILE A 1 111 ? -3.109 16.672 14.516 1 98.56 111 ILE A O 1
ATOM 819 N N . LEU A 1 112 ? -2.662 16.719 16.688 1 98.69 112 LEU A N 1
ATOM 820 C CA . LEU A 1 112 ? -3.779 15.875 17.094 1 98.69 112 LEU A CA 1
ATOM 821 C C . LEU A 1 112 ? -5.109 16.594 16.859 1 98.69 112 LEU A C 1
ATOM 823 O O . LEU A 1 112 ? -5.223 17.797 17.109 1 98.69 112 LEU A O 1
ATOM 827 N N . PRO A 1 113 ? -6.129 15.805 16.438 1 98.62 113 PRO A N 1
ATOM 828 C CA . PRO A 1 113 ? -7.465 16.391 16.344 1 98.62 113 PRO A CA 1
ATOM 829 C C . PRO A 1 113 ? -7.918 17.031 17.656 1 98.62 113 PRO A C 1
ATOM 831 O O . PRO A 1 113 ? -8.562 18.078 17.641 1 98.62 113 PRO A O 1
ATOM 834 N N . ALA A 1 114 ? -7.559 16.484 18.766 1 98.38 114 ALA A N 1
ATOM 835 C CA . ALA A 1 114 ? -7.906 17.062 20.062 1 98.38 114 ALA A CA 1
ATOM 836 C C . ALA A 1 114 ? -7.242 18.422 20.25 1 98.38 114 ALA A C 1
ATOM 838 O O . ALA A 1 114 ? -7.844 19.344 20.828 1 98.38 114 ALA A O 1
ATOM 839 N N . THR A 1 115 ? -6.016 18.531 19.859 1 98.69 115 THR A N 1
ATOM 840 C CA . THR A 1 115 ? -5.316 19.812 19.922 1 98.69 115 THR A CA 1
ATOM 841 C C . THR A 1 115 ? -5.984 20.828 19 1 98.69 115 THR A C 1
ATOM 843 O O . THR A 1 115 ? -6.176 21.984 19.391 1 98.69 115 THR A O 1
ATOM 846 N N . VAL A 1 116 ? -6.336 20.391 17.828 1 98.75 116 VAL A N 1
ATOM 847 C CA . VAL A 1 116 ? -7 21.266 16.859 1 98.75 116 VAL A CA 1
ATOM 848 C C . VAL A 1 116 ? -8.281 21.828 17.469 1 98.75 116 VAL A C 1
ATOM 850 O O . VAL A 1 116 ? -8.586 23.016 17.328 1 98.75 116 VAL A O 1
ATOM 853 N N . LYS A 1 117 ? -9.023 20.984 18.156 1 98.31 117 LYS A N 1
ATOM 854 C CA . LYS A 1 117 ? -10.258 21.422 18.797 1 98.31 117 LYS A CA 1
ATOM 855 C C . LYS A 1 117 ? -9.969 22.484 19.859 1 98.31 117 LYS A C 1
ATOM 857 O O . LYS A 1 117 ? -10.688 23.469 19.969 1 98.31 117 LYS A O 1
ATOM 862 N N . ARG A 1 118 ? -8.938 22.266 20.594 1 98.56 118 ARG A N 1
ATOM 863 C CA . ARG A 1 118 ? -8.562 23.234 21.625 1 98.56 118 ARG A CA 1
ATOM 864 C C . ARG A 1 118 ? -8.141 24.562 21 1 98.56 118 ARG A C 1
ATOM 866 O O . ARG A 1 118 ? -8.516 25.625 21.5 1 98.56 118 ARG A O 1
ATOM 873 N N . LEU A 1 119 ? -7.406 24.5 19.984 1 98.75 119 LEU A N 1
ATOM 874 C CA . LEU A 1 119 ? -6.961 25.703 19.297 1 98.75 119 LEU A CA 1
ATOM 875 C C . LEU A 1 119 ? -8.148 26.469 18.719 1 98.75 119 LEU A C 1
ATOM 877 O O . LEU A 1 119 ? -8.219 27.688 18.844 1 98.75 119 LEU A O 1
ATOM 881 N N . ALA A 1 120 ? -9.023 25.75 18.094 1 98.5 120 ALA A N 1
ATOM 882 C CA . ALA A 1 120 ? -10.211 26.375 17.5 1 98.5 120 ALA A CA 1
ATOM 883 C C . ALA A 1 120 ? -11.039 27.078 18.578 1 98.5 120 ALA A C 1
ATOM 885 O O . ALA A 1 120 ? -11.539 28.188 18.359 1 98.5 120 ALA A O 1
ATOM 886 N N . THR A 1 121 ? -11.203 26.453 19.703 1 98.25 121 THR A N 1
ATOM 887 C CA . THR A 1 121 ? -11.969 27.016 20.797 1 98.25 121 THR A CA 1
ATOM 888 C C . THR A 1 121 ? -11.305 28.297 21.312 1 98.25 121 THR A C 1
ATOM 890 O O . THR A 1 121 ? -11.977 29.312 21.531 1 98.25 121 THR A O 1
ATOM 893 N N . ALA A 1 122 ? -10.031 28.219 21.484 1 97.88 122 ALA A N 1
ATOM 894 C CA . ALA A 1 122 ? -9.281 29.391 21.969 1 97.88 122 ALA A CA 1
ATOM 895 C C . ALA A 1 122 ? -9.391 30.547 20.984 1 97.88 122 ALA A C 1
ATOM 897 O O . ALA A 1 122 ? -9.578 31.703 21.375 1 97.88 122 ALA A O 1
ATOM 898 N N . ALA A 1 123 ? -9.266 30.25 19.734 1 97.69 123 ALA A N 1
ATOM 899 C CA . ALA A 1 123 ? -9.359 31.281 18.703 1 97.69 123 ALA A CA 1
ATOM 900 C C . ALA A 1 123 ? -10.742 31.922 18.688 1 97.69 123 ALA A C 1
ATOM 902 O O . ALA A 1 123 ? -10.867 33.156 18.625 1 97.69 123 ALA A O 1
ATOM 903 N N . LYS A 1 124 ? -11.719 31.062 18.719 1 95.81 124 LYS A N 1
ATOM 904 C CA . LYS A 1 124 ? -13.094 31.562 18.703 1 95.81 124 LYS A CA 1
ATOM 905 C C . LYS A 1 124 ? -13.344 32.5 19.875 1 95.81 124 LYS A C 1
ATOM 907 O O . LYS A 1 124 ? -13.984 33.531 19.719 1 95.81 124 LYS A O 1
ATOM 912 N N . ALA A 1 125 ? -12.859 32.156 21.031 1 94.62 125 ALA A N 1
ATOM 913 C CA . ALA A 1 125 ? -13.031 33 22.234 1 94.62 125 ALA A CA 1
ATOM 914 C C . ALA A 1 125 ? -12.398 34.375 22.047 1 94.62 125 ALA A C 1
ATOM 916 O O . ALA A 1 125 ? -12.828 35.344 22.656 1 94.62 125 ALA A O 1
ATOM 917 N N . ALA A 1 126 ? -11.438 34.469 21.188 1 94.5 126 ALA A N 1
ATOM 918 C CA . ALA A 1 126 ? -10.727 35.719 20.938 1 94.5 126 ALA A CA 1
ATOM 919 C C . ALA A 1 126 ? -11.219 36.375 19.656 1 94.5 126 ALA A C 1
ATOM 921 O O . ALA A 1 126 ? -10.594 37.312 19.141 1 94.5 126 ALA A O 1
ATOM 922 N N . ASP A 1 127 ? -12.289 35.812 19.031 1 94.25 127 ASP A N 1
ATOM 923 C CA . ASP A 1 127 ? -12.891 36.312 17.797 1 94.25 127 ASP A CA 1
ATOM 924 C C . ASP A 1 127 ? -11.922 36.188 16.625 1 94.25 127 ASP A C 1
ATOM 926 O O . ASP A 1 127 ? -11.734 37.156 15.875 1 94.25 127 ASP A O 1
ATOM 930 N N . VAL A 1 128 ? -11.266 35.219 16.578 1 96.06 128 VAL A N 1
ATOM 931 C CA . VAL A 1 128 ? -10.398 34.844 15.461 1 96.06 128 VAL A CA 1
ATOM 932 C C . VAL A 1 128 ? -10.961 33.594 14.766 1 96.06 128 VAL A C 1
ATOM 934 O O . VAL A 1 128 ? -11.359 32.625 15.422 1 96.06 128 VAL A O 1
ATOM 937 N N . HIS A 1 129 ? -11.094 33.656 13.445 1 97.31 129 HIS A N 1
ATOM 938 C CA . HIS A 1 129 ? -11.484 32.469 12.695 1 97.31 129 HIS A CA 1
ATOM 939 C C . HIS A 1 129 ? -10.336 31.469 12.602 1 97.31 129 HIS A C 1
ATOM 941 O O . HIS A 1 129 ? -9.234 31.828 12.18 1 97.31 129 HIS A O 1
ATOM 947 N N . PHE A 1 130 ? -10.602 30.25 13.023 1 98.38 130 PHE A N 1
ATOM 948 C CA . PHE A 1 130 ? -9.578 29.203 12.977 1 98.38 130 PHE A CA 1
ATOM 949 C C . PHE A 1 130 ? -9.844 28.234 11.836 1 98.38 130 PHE A C 1
ATOM 951 O O . PHE A 1 130 ? -10.961 27.734 11.688 1 98.38 130 PHE A O 1
ATOM 958 N N . VAL A 1 131 ? -8.82 27.984 11.023 1 98.56 131 VAL A N 1
ATOM 959 C CA . VAL A 1 131 ? -8.8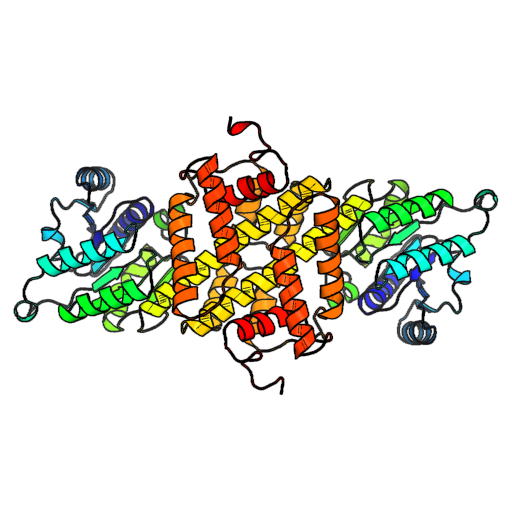59 26.984 9.961 1 98.56 131 VAL A CA 1
ATOM 960 C C . VAL A 1 131 ? -7.738 25.969 10.156 1 98.56 131 VAL A C 1
ATOM 962 O O . VAL A 1 131 ? -6.59 26.344 10.406 1 98.56 131 VAL A O 1
ATOM 965 N N . ASN A 1 132 ? -8.078 24.703 10.188 1 98.75 132 ASN A N 1
ATOM 966 C CA . ASN A 1 132 ? -7.059 23.672 10.078 1 98.75 132 ASN A CA 1
ATOM 967 C C . ASN A 1 132 ? -6.828 23.266 8.625 1 98.75 132 ASN A C 1
ATOM 969 O O . ASN A 1 132 ? -7.766 22.859 7.934 1 98.75 132 ASN A O 1
ATOM 973 N N . MET A 1 133 ? -5.535 23.391 8.18 1 98.5 133 MET A N 1
ATOM 974 C CA . MET A 1 133 ? -5.227 23.141 6.773 1 98.5 133 MET A CA 1
ATOM 975 C C . MET A 1 133 ? -3.877 22.453 6.625 1 98.5 133 MET A C 1
ATOM 977 O O . MET A 1 133 ? -2.943 23.016 6.055 1 98.5 133 MET A O 1
ATOM 981 N N . PRO A 1 134 ? -3.803 21.234 7.152 1 98.44 134 PRO A N 1
ATOM 982 C CA . PRO A 1 134 ? -2.57 20.5 6.84 1 98.44 134 PRO A CA 1
ATOM 983 C C . PRO A 1 134 ? -2.389 20.266 5.344 1 98.44 134 PRO A C 1
ATOM 985 O O . PRO A 1 134 ? -3.285 20.562 4.551 1 98.44 134 PRO A O 1
ATOM 988 N N . VAL A 1 135 ? -1.176 19.797 5.004 1 97.5 135 VAL A N 1
ATOM 989 C CA . VAL A 1 135 ? -0.875 19.672 3.582 1 97.5 135 VAL A CA 1
ATOM 990 C C . VAL A 1 135 ? -0.239 18.312 3.311 1 97.5 135 VAL A C 1
ATOM 992 O O . VAL A 1 135 ? 0.326 17.688 4.215 1 97.5 135 VAL A O 1
ATOM 995 N N . PHE A 1 136 ? -0.434 17.781 2.121 1 96 136 PHE A N 1
ATOM 996 C CA . PHE A 1 136 ? 0.35 16.672 1.598 1 96 136 PHE A CA 1
ATOM 997 C C . PHE A 1 136 ? 1.366 17.156 0.573 1 96 136 PHE A C 1
ATOM 999 O O . PHE A 1 136 ? 1.056 18.016 -0.258 1 96 136 PHE A O 1
ATOM 1006 N N . GLY A 1 137 ? 2.531 16.609 0.64 1 92.94 137 GLY A N 1
ATOM 1007 C CA . GLY A 1 137 ? 3.639 16.984 -0.226 1 92.94 137 GLY A CA 1
ATOM 1008 C C . GLY A 1 137 ? 4.934 17.219 0.529 1 92.94 137 GLY A C 1
ATOM 1009 O O . GLY A 1 137 ? 4.914 17.609 1.698 1 92.94 137 GLY A O 1
ATOM 1010 N N . ARG A 1 138 ? 6.062 17.188 -0.197 1 90.19 138 ARG A N 1
ATOM 1011 C CA . ARG A 1 138 ? 7.391 17.406 0.373 1 90.19 138 ARG A CA 1
ATOM 1012 C C . ARG A 1 138 ? 7.824 18.859 0.232 1 90.19 138 ARG A C 1
ATOM 1014 O O . ARG A 1 138 ? 7.098 19.672 -0.342 1 90.19 138 ARG A O 1
ATOM 1021 N N . PRO A 1 139 ? 8.938 19.203 0.777 1 91.19 139 PRO A N 1
ATOM 1022 C CA . PRO A 1 139 ? 9.398 20.594 0.713 1 91.19 139 PRO A CA 1
ATOM 1023 C C . PRO A 1 139 ? 9.531 21.094 -0.72 1 91.19 139 PRO A C 1
ATOM 1025 O O . PRO A 1 139 ? 9.273 22.281 -0.985 1 91.19 139 PRO A O 1
ATOM 1028 N N . ASP A 1 140 ? 9.867 20.219 -1.638 1 92 140 ASP A N 1
ATOM 1029 C CA . ASP A 1 140 ? 9.938 20.656 -3.029 1 92 140 ASP A CA 1
ATOM 1030 C C . ASP A 1 140 ? 8.555 21.031 -3.559 1 92 140 ASP A C 1
ATOM 1032 O O . ASP A 1 140 ? 8.414 21.953 -4.363 1 92 140 ASP A O 1
ATOM 1036 N N . ALA A 1 141 ? 7.535 20.281 -3.15 1 93.38 141 ALA A N 1
ATOM 1037 C CA . ALA A 1 141 ? 6.168 20.625 -3.529 1 93.38 141 ALA A CA 1
ATOM 1038 C C . ALA A 1 141 ? 5.75 21.969 -2.922 1 93.38 141 ALA A C 1
ATOM 1040 O O . ALA A 1 141 ? 5.031 22.75 -3.553 1 93.38 141 ALA A O 1
ATOM 1041 N N . ALA A 1 142 ? 6.152 22.234 -1.679 1 94.75 142 ALA A N 1
ATOM 1042 C CA . ALA A 1 142 ? 5.883 23.531 -1.053 1 94.75 142 ALA A CA 1
ATOM 1043 C C . ALA A 1 142 ? 6.539 24.672 -1.833 1 94.75 142 ALA A C 1
ATOM 1045 O O . ALA A 1 142 ? 5.914 25.703 -2.09 1 94.75 142 ALA A O 1
ATOM 1046 N N . ALA A 1 143 ? 7.754 24.422 -2.283 1 93.88 143 ALA A N 1
ATOM 1047 C CA . ALA A 1 143 ? 8.531 25.422 -2.994 1 93.88 143 ALA A CA 1
ATOM 1048 C C . ALA A 1 143 ? 7.934 25.703 -4.371 1 93.88 143 ALA A C 1
ATOM 1050 O O . ALA A 1 143 ? 8.023 26.828 -4.875 1 93.88 143 ALA A O 1
ATOM 1051 N N . SER A 1 144 ? 7.316 24.703 -4.938 1 95.69 144 SER A N 1
ATOM 1052 C CA . SER A 1 144 ? 6.777 24.859 -6.281 1 95.69 144 SER A CA 1
ATOM 1053 C C . SER A 1 144 ? 5.289 25.219 -6.242 1 95.69 144 SER A C 1
ATOM 1055 O O . SER A 1 144 ? 4.672 25.438 -7.285 1 95.69 144 SER A O 1
ATOM 1057 N N . GLY A 1 145 ? 4.719 25.219 -5.074 1 96.62 145 GLY A N 1
ATOM 1058 C CA . GLY A 1 145 ? 3.309 25.547 -4.93 1 96.62 145 GLY A CA 1
ATOM 1059 C C . GLY A 1 145 ? 2.395 24.422 -5.379 1 96.62 145 GLY A C 1
ATOM 1060 O O . GLY A 1 145 ? 1.312 24.672 -5.914 1 96.62 145 GLY A O 1
ATOM 1061 N N . SER A 1 146 ? 2.838 23.219 -5.246 1 96.19 146 SER A N 1
ATOM 1062 C CA . SER A 1 146 ? 2.1 22.062 -5.75 1 96.19 146 SER A CA 1
ATOM 1063 C C . SER A 1 146 ? 1.678 21.141 -4.617 1 96.19 146 SER A C 1
ATOM 1065 O O . SER A 1 146 ? 1.709 19.922 -4.766 1 96.19 146 SER A O 1
ATOM 1067 N N . LEU A 1 147 ? 1.32 21.672 -3.486 1 96.94 147 LEU A N 1
ATOM 1068 C CA . LEU A 1 147 ? 0.816 20.891 -2.363 1 96.94 147 LEU A CA 1
ATOM 1069 C C . LEU A 1 147 ? -0.657 20.547 -2.557 1 96.94 147 LEU A C 1
ATOM 1071 O O . LEU A 1 147 ? -1.316 21.094 -3.439 1 96.94 147 LEU A O 1
ATOM 1075 N N . VAL A 1 148 ? -1.125 19.562 -1.795 1 96.81 148 VAL A N 1
ATOM 1076 C CA . VAL A 1 148 ? -2.545 19.344 -1.545 1 96.81 148 VAL A CA 1
ATOM 1077 C C . VAL A 1 148 ? -2.916 19.875 -0.166 1 96.81 148 VAL A C 1
ATOM 1079 O O . VAL A 1 148 ? -2.316 19.484 0.841 1 96.81 148 VAL A O 1
ATOM 1082 N N . ALA A 1 149 ? -3.842 20.766 -0.116 1 97.56 149 ALA A N 1
ATOM 1083 C CA . ALA A 1 149 ? -4.293 21.328 1.158 1 97.56 149 ALA A CA 1
ATOM 1084 C C . ALA A 1 149 ? -5.566 20.641 1.635 1 97.56 149 ALA A C 1
ATOM 1086 O O . ALA A 1 149 ? -6.512 20.453 0.86 1 97.56 149 ALA A O 1
ATOM 1087 N N . VAL A 1 150 ? -5.578 20.141 2.854 1 97.25 150 VAL A N 1
ATOM 1088 C CA . VAL A 1 150 ? -6.754 19.547 3.486 1 97.25 150 VAL A CA 1
ATOM 1089 C C . VAL A 1 150 ? -7.395 20.547 4.438 1 97.25 150 VAL A C 1
ATOM 1091 O O . VAL A 1 150 ? -6.996 20.656 5.598 1 97.25 150 VAL A O 1
ATOM 1094 N N . PHE A 1 151 ? -8.391 21.078 4.066 1 94.81 151 PHE A N 1
ATOM 1095 C CA . PHE A 1 151 ? -8.891 22.328 4.633 1 94.81 151 PHE A CA 1
ATOM 1096 C C . PHE A 1 151 ? -10.234 22.109 5.324 1 94.81 151 PHE A C 1
ATOM 1098 O O . PHE A 1 151 ? -11.094 21.391 4.812 1 94.81 151 PHE A O 1
ATOM 1105 N N . ALA A 1 152 ? -10.391 22.625 6.598 1 97.88 152 ALA A N 1
ATOM 1106 C CA . ALA A 1 152 ? -11.688 22.656 7.273 1 97.88 152 ALA A CA 1
ATOM 1107 C C . ALA A 1 152 ? -11.758 23.812 8.273 1 97.88 152 ALA A C 1
ATOM 1109 O O . ALA A 1 152 ? -10.773 24.109 8.953 1 97.88 152 ALA A O 1
ATOM 1110 N N . GLY A 1 153 ? -12.867 24.484 8.398 1 97.81 153 GLY A N 1
ATOM 1111 C CA . GLY A 1 153 ? -13.117 25.625 9.273 1 97.81 153 GLY A CA 1
ATOM 1112 C C . GLY A 1 153 ? -14.359 26.406 8.891 1 97.81 153 GLY A C 1
ATOM 1113 O O . GLY A 1 153 ? -15.094 26.016 7.984 1 97.81 153 GLY A O 1
ATOM 1114 N N . PRO A 1 154 ? -14.586 27.547 9.562 1 97.38 154 PRO A N 1
ATOM 1115 C CA . PRO A 1 154 ? -15.773 28.344 9.273 1 97.38 154 PRO A CA 1
ATOM 1116 C C . PRO A 1 154 ? -15.82 28.844 7.832 1 97.38 154 PRO A C 1
ATOM 1118 O O . PRO A 1 154 ? -14.781 29.188 7.266 1 97.38 154 PRO A O 1
ATOM 1121 N N . ALA A 1 155 ? -17.016 28.938 7.324 1 96.25 155 ALA A N 1
ATOM 1122 C CA . ALA A 1 155 ? -17.219 29.344 5.938 1 96.25 155 ALA A CA 1
ATOM 1123 C C . ALA A 1 155 ? -16.578 30.703 5.664 1 96.25 155 ALA A C 1
ATOM 1125 O O . ALA A 1 155 ? -15.984 30.922 4.605 1 96.25 155 ALA A O 1
ATOM 1126 N N . ALA A 1 156 ? -16.703 31.594 6.605 1 95.12 156 ALA A N 1
ATOM 1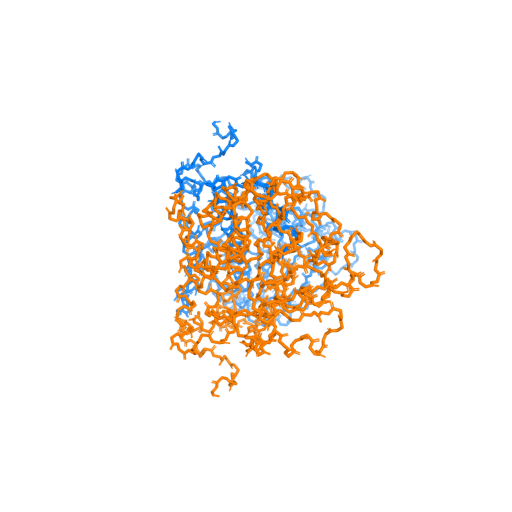127 C CA . ALA A 1 156 ? -16.156 32.938 6.438 1 95.12 156 ALA A CA 1
ATOM 1128 C C . ALA A 1 156 ? -14.648 32.906 6.277 1 95.12 156 ALA A C 1
ATOM 1130 O O . ALA A 1 156 ? -14.078 33.656 5.477 1 95.12 156 ALA A O 1
ATOM 1131 N N . ALA A 1 157 ? -14.047 32.062 7.008 1 95.38 157 ALA A N 1
ATOM 1132 C CA . ALA A 1 157 ? -12.594 31.938 6.938 1 95.38 157 ALA A CA 1
ATOM 1133 C C . ALA A 1 157 ? -12.164 31.328 5.605 1 95.38 157 ALA A C 1
ATOM 1135 O O . ALA A 1 157 ? -11.156 31.734 5.02 1 95.38 157 ALA A O 1
ATOM 1136 N N . ARG A 1 158 ? -12.914 30.344 5.195 1 92.94 158 ARG A N 1
ATOM 1137 C CA . ARG A 1 158 ? -12.602 29.656 3.941 1 92.94 158 ARG A CA 1
ATOM 1138 C C . ARG A 1 158 ? -12.711 30.625 2.76 1 92.94 158 ARG A C 1
ATOM 1140 O O . ARG A 1 158 ? -11.914 30.547 1.823 1 92.94 158 ARG A O 1
ATOM 1147 N N . GLU A 1 159 ? -13.586 31.531 2.816 1 92.56 159 GLU A N 1
ATOM 1148 C CA . GLU A 1 159 ? -13.742 32.562 1.786 1 92.56 159 GLU A CA 1
ATOM 1149 C C . GLU A 1 159 ? -12.531 33.5 1.749 1 92.56 159 GLU A C 1
ATOM 1151 O O . GLU A 1 159 ? -12.07 33.875 0.672 1 92.56 159 GLU A O 1
ATOM 1156 N N . VAL A 1 160 ? -12.102 33.844 2.879 1 92.56 160 VAL A N 1
ATOM 1157 C CA . VAL A 1 160 ? -10.961 34.75 2.996 1 92.56 160 VAL A CA 1
ATOM 1158 C C . VAL A 1 160 ? -9.711 34.062 2.443 1 92.56 160 VAL A C 1
ATOM 1160 O O . VAL A 1 160 ? -8.859 34.719 1.824 1 92.56 160 VAL A O 1
ATOM 1163 N N . LEU A 1 161 ? -9.609 32.781 2.6 1 93.75 161 LEU A N 1
ATOM 1164 C CA . LEU A 1 161 ? -8.406 32 2.254 1 93.75 161 LEU A CA 1
ATOM 1165 C C . LEU A 1 161 ? -8.414 31.625 0.778 1 93.75 161 LEU A C 1
ATOM 1167 O O . LEU A 1 161 ? -7.355 31.391 0.188 1 93.75 161 LEU A O 1
ATOM 1171 N N . ALA A 1 162 ? -9.516 31.562 0.156 1 91.75 162 ALA A N 1
ATOM 1172 C CA . ALA A 1 162 ? -9.734 31 -1.176 1 91.75 162 ALA A CA 1
ATOM 1173 C C . ALA A 1 162 ? -8.773 31.609 -2.191 1 91.75 162 ALA A C 1
ATOM 1175 O O . ALA A 1 162 ? -8.148 30.891 -2.975 1 91.75 162 ALA A O 1
ATOM 1176 N N . PRO A 1 163 ? -8.547 32.938 -2.186 1 91.25 163 PRO A N 1
ATOM 1177 C CA . PRO A 1 163 ? -7.672 33.531 -3.191 1 91.25 163 PRO A CA 1
ATOM 1178 C C . PRO A 1 163 ? -6.203 33.188 -2.99 1 91.25 163 PRO A C 1
ATOM 1180 O O . PRO A 1 163 ? -5.395 33.344 -3.908 1 91.25 163 PRO A O 1
ATOM 1183 N N . LEU A 1 164 ? -5.848 32.688 -1.823 1 93.31 164 LEU A N 1
ATOM 1184 C CA . LEU A 1 164 ? -4.449 32.438 -1.501 1 93.31 164 LEU A CA 1
ATOM 1185 C C . LEU A 1 164 ? -4.109 30.969 -1.774 1 93.31 164 LEU A C 1
ATOM 1187 O O . LEU A 1 164 ? -2.938 30.609 -1.915 1 93.31 164 LEU A O 1
ATOM 1191 N N . LEU A 1 165 ? -5.078 30.078 -1.878 1 94.56 165 LEU A N 1
ATOM 1192 C CA . LEU A 1 165 ? -4.887 28.625 -1.893 1 94.56 165 LEU A CA 1
ATOM 1193 C C . LEU A 1 165 ? -4.145 28.188 -3.152 1 94.56 165 LEU A C 1
ATOM 1195 O O . LEU A 1 165 ? -3.275 27.328 -3.094 1 94.56 165 LEU A O 1
ATOM 1199 N N . PRO A 1 166 ? -4.367 28.828 -4.289 1 93.19 166 PRO A N 1
ATOM 1200 C CA . PRO A 1 166 ? -3.646 28.422 -5.496 1 93.19 166 PRO A CA 1
ATOM 1201 C C . PRO A 1 166 ? -2.139 28.641 -5.391 1 93.19 166 PRO A C 1
ATOM 1203 O O . PRO A 1 166 ? -1.364 27.984 -6.078 1 93.19 166 PRO A O 1
ATOM 1206 N N . ALA A 1 167 ? -1.773 29.562 -4.539 1 93.88 167 ALA A N 1
ATOM 1207 C CA . ALA A 1 167 ? -0.351 29.859 -4.383 1 93.88 167 ALA A CA 1
ATOM 1208 C C . ALA A 1 167 ? 0.4 28.656 -3.828 1 93.88 167 ALA A C 1
ATOM 1210 O O . ALA A 1 167 ? 1.535 28.375 -4.227 1 93.88 167 ALA A O 1
ATOM 1211 N N . ILE A 1 168 ? -0.258 27.891 -2.938 1 93.81 168 ILE A N 1
ATOM 1212 C CA . ILE A 1 168 ? 0.512 26.875 -2.23 1 93.81 168 ILE A CA 1
ATOM 1213 C C . ILE A 1 168 ? -0.044 25.5 -2.557 1 93.81 168 ILE A C 1
ATOM 1215 O O . ILE A 1 168 ? 0.671 24.5 -2.465 1 93.81 168 ILE A O 1
ATOM 1219 N N . ALA A 1 169 ? -1.354 25.359 -2.934 1 96.25 169 ALA A N 1
ATOM 1220 C CA . ALA A 1 169 ? -2.035 24.078 -3.084 1 96.25 169 ALA A CA 1
ATOM 1221 C C . ALA A 1 169 ? -2.416 23.828 -4.539 1 96.25 169 ALA A C 1
ATOM 1223 O O . ALA A 1 169 ? -3.574 23.531 -4.84 1 96.25 169 ALA A O 1
ATOM 1224 N N . GLY A 1 170 ? -1.379 23.906 -5.387 1 92.75 170 GLY A N 1
ATOM 1225 C CA . GLY A 1 170 ? -1.603 23.781 -6.82 1 92.75 170 GLY A CA 1
ATOM 1226 C C . GLY A 1 170 ? -2.113 22.406 -7.223 1 92.75 170 GLY A C 1
ATOM 1227 O O . GLY A 1 170 ? -2.775 22.266 -8.25 1 92.75 170 GLY A O 1
ATOM 1228 N N . ARG A 1 171 ? -1.917 21.359 -6.449 1 92.62 171 ARG A N 1
ATOM 1229 C CA . ARG A 1 171 ? -2.34 20 -6.789 1 92.62 171 ARG A CA 1
ATOM 1230 C C . ARG A 1 171 ? -3.77 19.75 -6.324 1 92.62 171 ARG A C 1
ATOM 1232 O O . ARG A 1 171 ? -4.406 18.781 -6.766 1 92.62 171 ARG A O 1
ATOM 1239 N N . GLY A 1 172 ? -4.156 20.547 -5.309 1 93.81 172 GLY A N 1
ATOM 1240 C CA . GLY A 1 172 ? -5.562 20.406 -4.961 1 93.81 172 GLY A CA 1
ATOM 1241 C C . GLY A 1 172 ? -5.891 20.922 -3.572 1 93.81 172 GLY A C 1
ATOM 1242 O O . GLY A 1 172 ? -5.016 21 -2.709 1 93.81 172 GLY A O 1
ATOM 1243 N N . VAL A 1 173 ? -7.172 21.344 -3.424 1 95.69 173 VAL A N 1
ATOM 1244 C CA . VAL A 1 173 ? -7.73 21.734 -2.133 1 95.69 173 VAL A CA 1
ATOM 1245 C C . VAL A 1 173 ? -8.891 20.797 -1.774 1 95.69 173 VAL A C 1
ATOM 1247 O O . VAL A 1 173 ? -9.891 20.75 -2.492 1 95.69 173 VAL A O 1
ATOM 1250 N N . TRP A 1 174 ? -8.68 20.016 -0.723 1 96.56 174 TRP A N 1
ATOM 1251 C CA . TRP A 1 174 ? -9.727 19.109 -0.234 1 96.56 174 TRP A CA 1
ATOM 1252 C C . TRP A 1 174 ? -10.523 19.766 0.89 1 96.56 174 TRP A C 1
ATOM 1254 O O . TRP A 1 174 ? -10.055 19.844 2.029 1 96.56 174 TRP A O 1
ATOM 1264 N N . ASP A 1 175 ? -11.711 20.203 0.532 1 95.44 175 ASP A N 1
ATOM 1265 C CA . ASP A 1 175 ? -12.594 20.891 1.464 1 95.44 175 ASP A CA 1
ATOM 1266 C C . ASP A 1 175 ? -13.383 19.906 2.318 1 95.44 175 ASP A C 1
ATOM 1268 O O . ASP A 1 175 ? -14.219 19.156 1.802 1 95.44 175 ASP A O 1
ATOM 1272 N N . LEU A 1 176 ? -13.109 19.906 3.658 1 96.75 176 LEU A N 1
ATOM 1273 C CA . LEU A 1 176 ? -13.742 18.938 4.555 1 96.75 176 LEU A CA 1
ATOM 1274 C C . LEU A 1 176 ? -14.82 19.609 5.398 1 96.75 176 LEU A C 1
ATOM 1276 O O . LEU A 1 176 ? -15.281 19.047 6.395 1 96.75 176 LEU A O 1
ATOM 1280 N N . GLY A 1 177 ? -15.133 20.844 5.098 1 96 177 GLY A N 1
ATOM 1281 C CA . GLY A 1 177 ? -16.266 21.547 5.699 1 96 177 GLY A CA 1
ATOM 1282 C C . GLY A 1 177 ? -15.891 22.312 6.953 1 96 177 GLY A C 1
ATOM 1283 O O . GLY A 1 177 ? -14.852 22.969 7.004 1 96 177 GLY A O 1
ATOM 1284 N N . GLU A 1 178 ? -16.719 22.312 7.969 1 96.81 178 GLU A N 1
ATOM 1285 C CA . GLU A 1 178 ? -16.703 23.266 9.07 1 96.81 178 GLU A CA 1
ATOM 1286 C C . GLU A 1 178 ? -15.852 22.766 10.227 1 96.81 178 GLU A C 1
ATOM 1288 O O . GLU A 1 178 ? -15.305 23.562 10.992 1 96.81 178 GLU A O 1
ATOM 1293 N N . ASP A 1 179 ? -15.711 21.453 10.367 1 96.94 179 ASP A N 1
ATOM 1294 C CA . ASP A 1 179 ? -15.07 20.875 11.555 1 96.94 179 ASP A CA 1
ATOM 1295 C C . ASP A 1 179 ? -13.57 20.719 11.328 1 96.94 179 ASP A C 1
ATOM 1297 O O . ASP A 1 179 ? -13.133 19.766 10.68 1 96.94 179 ASP A O 1
ATOM 1301 N N . PRO A 1 180 ? -12.758 21.516 11.977 1 97.81 180 PRO A N 1
ATOM 1302 C CA . PRO A 1 180 ? -11.305 21.438 11.766 1 97.81 180 PRO A CA 1
ATOM 1303 C C . PRO A 1 180 ? -10.711 20.109 12.211 1 97.81 180 PRO A C 1
ATOM 1305 O O . PRO A 1 180 ? -9.68 19.688 11.688 1 97.81 180 PRO A O 1
ATOM 1308 N N . ALA A 1 181 ? -11.383 19.469 13.133 1 97.56 181 ALA A N 1
ATOM 1309 C CA . ALA A 1 181 ? -10.867 18.203 13.648 1 97.56 181 ALA A CA 1
ATOM 1310 C C . ALA A 1 181 ? -10.891 17.125 12.57 1 97.56 181 ALA A C 1
ATOM 1312 O O . ALA A 1 181 ? -10.031 16.25 12.547 1 97.56 181 ALA A O 1
ATOM 1313 N N . LYS A 1 182 ? -11.828 17.188 11.656 1 97.62 182 LYS A N 1
ATOM 1314 C CA . LYS A 1 182 ? -11.914 16.234 10.555 1 97.62 182 LYS A CA 1
ATOM 1315 C C . LYS A 1 182 ? -10.711 16.344 9.625 1 97.62 182 LYS A C 1
ATOM 1317 O O . LYS A 1 182 ? -10.211 15.344 9.117 1 97.62 182 LYS A O 1
ATOM 1322 N N . SER A 1 183 ? -10.328 17.562 9.43 1 98.25 183 SER A N 1
ATOM 1323 C CA . SER A 1 183 ? -9.141 17.812 8.617 1 98.25 183 SER A CA 1
ATOM 1324 C C . SER A 1 183 ? -7.895 17.203 9.242 1 98.25 183 SER A C 1
ATOM 1326 O O . SER A 1 183 ? -7.09 16.578 8.555 1 98.25 183 SER A O 1
ATOM 1328 N N . ALA A 1 184 ? -7.754 17.375 10.539 1 98.75 184 ALA A N 1
ATOM 1329 C CA . ALA A 1 184 ? -6.613 16.797 11.242 1 98.75 184 ALA A CA 1
ATOM 1330 C C . ALA A 1 184 ? -6.645 15.273 11.172 1 98.75 184 ALA A C 1
ATOM 1332 O O . ALA A 1 184 ? -5.605 14.633 10.984 1 98.75 184 ALA A O 1
ATOM 1333 N N . ALA A 1 185 ? -7.824 14.711 11.312 1 98.75 185 ALA A N 1
ATOM 1334 C CA . ALA A 1 185 ? -7.969 13.258 11.273 1 98.75 185 ALA A CA 1
ATOM 1335 C C . ALA A 1 185 ? -7.586 12.711 9.898 1 98.75 185 ALA A C 1
ATOM 1337 O O . ALA A 1 185 ? -6.852 11.727 9.805 1 98.75 185 ALA A O 1
ATOM 1338 N N . LEU A 1 186 ? -8.055 13.352 8.82 1 98.69 186 LEU A N 1
ATOM 1339 C CA . LEU A 1 186 ? -7.738 12.875 7.484 1 98.69 186 LEU A CA 1
ATOM 1340 C C . LEU A 1 186 ? -6.242 12.961 7.215 1 98.69 186 LEU A C 1
ATOM 1342 O O . LEU A 1 186 ? -5.672 12.086 6.551 1 98.69 186 LEU A O 1
ATOM 1346 N N . LYS A 1 187 ? -5.59 14 7.668 1 98.5 187 LYS A N 1
ATOM 1347 C CA . LYS A 1 187 ? -4.141 14.109 7.52 1 98.5 187 LYS A CA 1
ATOM 1348 C C . LYS A 1 187 ? -3.43 12.922 8.156 1 98.5 187 LYS A C 1
ATOM 1350 O O . LYS A 1 187 ? -2.52 12.344 7.555 1 98.5 187 LYS A O 1
ATOM 1355 N N . LEU A 1 188 ? -3.861 12.602 9.367 1 98.75 188 LEU A N 1
ATOM 1356 C CA . LEU A 1 188 ? -3.238 11.477 10.062 1 98.75 188 LEU A CA 1
ATOM 1357 C C . LEU A 1 188 ? -3.525 10.164 9.336 1 98.75 188 LEU A C 1
ATOM 1359 O O . LEU A 1 188 ? -2.664 9.281 9.273 1 98.75 188 LEU A O 1
ATOM 1363 N N . ILE A 1 189 ? -4.723 9.984 8.797 1 98.44 189 ILE A N 1
ATOM 1364 C CA . ILE A 1 189 ? -5.078 8.797 8.031 1 98.44 189 ILE A CA 1
ATOM 1365 C C . ILE A 1 189 ? -4.215 8.719 6.77 1 98.44 189 ILE A C 1
ATOM 1367 O O . ILE A 1 189 ? -3.748 7.641 6.398 1 98.44 189 ILE A O 1
ATOM 1371 N N . GLY A 1 190 ? -4.012 9.828 6.133 1 97 190 GLY A N 1
ATOM 1372 C CA . GLY A 1 190 ? -3.133 9.867 4.973 1 97 190 GLY A CA 1
ATOM 1373 C C . GLY A 1 190 ? -1.7 9.484 5.301 1 97 190 GLY A C 1
ATOM 1374 O O . GLY A 1 190 ? -1.076 8.711 4.578 1 97 190 GLY A O 1
ATOM 1375 N N . ASN A 1 191 ? -1.183 10.078 6.355 1 97.44 191 ASN A N 1
ATOM 1376 C CA . ASN A 1 191 ? 0.168 9.727 6.781 1 97.44 191 ASN A CA 1
ATOM 1377 C C . ASN A 1 191 ? 0.264 8.266 7.191 1 97.44 191 ASN A C 1
ATOM 1379 O O . ASN A 1 191 ? 1.302 7.629 6.996 1 97.44 191 ASN A O 1
ATOM 1383 N N . PHE A 1 192 ? -0.818 7.738 7.754 1 98.44 192 PHE A N 1
ATOM 1384 C CA . PHE A 1 192 ? -0.878 6.316 8.07 1 98.44 192 PHE A CA 1
ATOM 1385 C C . PHE A 1 192 ? -0.73 5.477 6.805 1 98.44 192 PHE A C 1
ATOM 1387 O O . PHE A 1 192 ? 0.018 4.496 6.789 1 98.44 192 PHE A O 1
ATOM 1394 N N . PHE A 1 193 ? -1.458 5.852 5.812 1 96.06 193 PHE A N 1
ATOM 1395 C CA . PHE A 1 193 ? -1.324 5.156 4.539 1 96.06 193 PHE A CA 1
ATOM 1396 C C . PHE A 1 193 ? 0.124 5.168 4.066 1 96.06 193 PHE A C 1
ATOM 1398 O O . PHE A 1 193 ? 0.647 4.141 3.631 1 96.06 193 PHE A O 1
ATOM 1405 N N . ILE A 1 194 ? 0.801 6.273 4.148 1 95.88 194 ILE A N 1
ATOM 1406 C CA . ILE A 1 194 ? 2.162 6.434 3.65 1 95.88 194 ILE A CA 1
ATOM 1407 C C . ILE A 1 194 ? 3.107 5.527 4.438 1 95.88 194 ILE A C 1
ATOM 1409 O O . ILE A 1 194 ? 3.846 4.73 3.852 1 95.88 194 ILE A O 1
ATOM 1413 N N . VAL A 1 195 ? 3.047 5.609 5.77 1 97.69 195 VAL A N 1
ATOM 1414 C CA . VAL A 1 195 ? 3.982 4.836 6.578 1 97.69 195 VAL A CA 1
ATOM 1415 C C . VAL A 1 195 ? 3.711 3.344 6.402 1 97.69 195 VAL A C 1
ATOM 1417 O O . VAL A 1 195 ? 4.641 2.531 6.414 1 97.69 195 VAL A O 1
ATOM 1420 N N . SER A 1 196 ? 2.42 3 6.234 1 97.19 196 SER A N 1
ATOM 1421 C CA . SER A 1 196 ? 2.068 1.604 6 1 97.19 196 SER A CA 1
ATOM 1422 C C . SER A 1 196 ? 2.615 1.111 4.664 1 97.19 196 SER A C 1
ATOM 1424 O O . SER A 1 196 ? 3.041 -0.039 4.551 1 97.19 196 SER A O 1
ATOM 1426 N N . SER A 1 197 ? 2.578 1.983 3.67 1 95 197 SER A N 1
ATOM 1427 C CA . SER A 1 197 ? 3.15 1.638 2.371 1 95 197 SER A CA 1
ATOM 1428 C C . SER A 1 197 ? 4.648 1.373 2.48 1 95 197 SER A C 1
ATOM 1430 O O . SER A 1 197 ? 5.172 0.467 1.83 1 95 197 SER A O 1
ATOM 1432 N N . ILE A 1 198 ? 5.34 2.16 3.242 1 96.75 198 ILE A N 1
ATOM 1433 C CA . ILE A 1 198 ? 6.77 1.988 3.477 1 96.75 198 ILE A CA 1
ATOM 1434 C C . ILE A 1 198 ? 7.023 0.649 4.168 1 96.75 198 ILE A C 1
ATOM 1436 O O . ILE A 1 198 ? 7.934 -0.09 3.789 1 96.75 198 ILE A O 1
ATOM 1440 N N . GLU A 1 199 ? 6.176 0.36 5.164 1 98.19 199 GLU A N 1
ATOM 1441 C CA . GLU A 1 199 ? 6.27 -0.9 5.898 1 98.19 199 GLU A CA 1
ATOM 1442 C C . GLU A 1 199 ? 6.086 -2.094 4.965 1 98.19 199 GLU A C 1
ATOM 1444 O O . GLU A 1 199 ? 6.863 -3.049 5.012 1 98.19 199 GLU A O 1
ATOM 1449 N N . VAL A 1 200 ? 5.086 -2.051 4.129 1 97.06 200 VAL A N 1
ATOM 1450 C CA . VAL A 1 200 ? 4.777 -3.137 3.207 1 97.06 200 VAL A CA 1
ATOM 1451 C C . VAL A 1 200 ? 5.938 -3.332 2.234 1 97.06 200 VAL A C 1
ATOM 1453 O O . VAL A 1 200 ? 6.395 -4.457 2.021 1 97.06 200 VAL A O 1
ATOM 1456 N N . ALA A 1 201 ? 6.41 -2.234 1.636 1 96.62 201 ALA A N 1
ATOM 1457 C CA . ALA A 1 201 ? 7.531 -2.311 0.702 1 96.62 201 ALA A CA 1
ATOM 1458 C C . ALA A 1 201 ? 8.773 -2.896 1.376 1 96.62 201 ALA A C 1
ATOM 1460 O O . ALA A 1 201 ? 9.492 -3.691 0.772 1 96.62 201 ALA A O 1
ATOM 1461 N N . SER A 1 202 ? 9.016 -2.496 2.613 1 98 202 SER A N 1
ATOM 1462 C CA . SER A 1 202 ? 10.156 -2.992 3.373 1 98 202 SER A CA 1
ATOM 1463 C C . SER A 1 202 ? 10.086 -4.508 3.547 1 98 202 SER A C 1
ATOM 1465 O O . SER A 1 202 ? 11.094 -5.203 3.373 1 98 202 SER A O 1
ATOM 1467 N N . GLN A 1 203 ? 8.906 -4.977 3.891 1 98.56 203 GLN A N 1
ATOM 1468 C CA . GLN A 1 203 ? 8.742 -6.406 4.117 1 98.56 203 GLN A CA 1
ATOM 1469 C C . GLN A 1 203 ? 8.828 -7.184 2.805 1 98.56 203 GLN A C 1
ATOM 1471 O O . GLN A 1 203 ? 9.352 -8.297 2.771 1 98.56 203 GLN A O 1
ATOM 1476 N N . CYS A 1 204 ? 8.312 -6.602 1.714 1 98.06 204 CYS A N 1
ATOM 1477 C CA . CYS A 1 204 ? 8.445 -7.227 0.403 1 98.06 204 CYS A CA 1
ATOM 1478 C C . CYS A 1 204 ? 9.914 -7.406 0.037 1 98.06 204 CYS A C 1
ATOM 1480 O O . CYS A 1 204 ? 10.344 -8.508 -0.313 1 98.06 204 CYS A O 1
ATOM 1482 N N . LEU A 1 205 ? 10.703 -6.316 0.148 1 98 205 LEU A N 1
ATOM 1483 C CA . LEU A 1 205 ? 12.109 -6.332 -0.24 1 98 205 LEU A CA 1
ATOM 1484 C C . LEU A 1 205 ? 12.906 -7.289 0.639 1 98 205 LEU A C 1
ATOM 1486 O O . LEU A 1 205 ? 13.781 -8.008 0.149 1 98 205 LEU A O 1
ATOM 1490 N N . THR A 1 206 ? 12.57 -7.312 1.913 1 98.5 206 THR A N 1
ATOM 1491 C CA . THR A 1 206 ? 13.312 -8.156 2.84 1 98.5 206 THR A CA 1
ATOM 1492 C C . THR A 1 206 ? 12.992 -9.633 2.6 1 98.5 206 THR A C 1
ATOM 1494 O O . THR A 1 206 ? 13.891 -10.477 2.574 1 98.5 206 THR A O 1
ATOM 1497 N N . LEU A 1 207 ? 11.688 -9.953 2.439 1 98.75 207 LEU A N 1
ATOM 1498 C CA . LEU A 1 207 ? 11.312 -11.32 2.123 1 98.75 207 LEU A CA 1
ATOM 1499 C C . LEU A 1 207 ? 11.961 -11.781 0.818 1 98.75 207 LEU A C 1
ATOM 1501 O O . LEU A 1 207 ? 12.383 -12.93 0.699 1 98.75 207 LEU A O 1
ATOM 1505 N N . ALA A 1 208 ? 12.008 -10.891 -0.16 1 98.44 208 ALA A N 1
ATOM 1506 C CA . ALA A 1 208 ? 12.656 -11.18 -1.436 1 98.44 208 ALA A CA 1
ATOM 1507 C C . ALA A 1 208 ? 14.133 -11.516 -1.238 1 98.44 208 ALA A C 1
ATOM 1509 O O . ALA A 1 208 ? 14.617 -12.531 -1.738 1 98.44 208 ALA A O 1
ATOM 1510 N N . ALA A 1 209 ? 14.789 -10.68 -0.497 1 97.5 209 ALA A N 1
ATOM 1511 C CA . ALA A 1 209 ? 16.219 -10.875 -0.235 1 97.5 209 ALA A CA 1
ATOM 1512 C C . ALA A 1 209 ? 16.484 -12.227 0.421 1 97.5 209 ALA A C 1
ATOM 1514 O O . ALA A 1 209 ? 17.438 -12.914 0.081 1 97.5 209 ALA A O 1
ATOM 1515 N N . LYS A 1 210 ? 15.641 -12.602 1.344 1 98 210 LYS A N 1
ATOM 1516 C CA . LYS A 1 210 ? 15.789 -13.844 2.088 1 98 210 LYS A CA 1
ATOM 1517 C C . LYS A 1 210 ? 15.531 -15.055 1.195 1 98 210 LYS A C 1
ATOM 1519 O O . LYS A 1 210 ? 15.859 -16.188 1.558 1 98 210 LYS A O 1
ATOM 1524 N N . ASN A 1 211 ? 14.938 -14.844 -0.041 1 97.94 211 ASN A N 1
ATOM 1525 C CA . ASN A 1 211 ? 14.508 -15.969 -0.864 1 97.94 211 ASN A CA 1
ATOM 1526 C C . ASN A 1 211 ? 15.062 -15.867 -2.281 1 97.94 211 ASN A C 1
ATOM 1528 O O . ASN A 1 211 ? 14.484 -16.422 -3.221 1 97.94 211 ASN A O 1
ATOM 1532 N N . GLY A 1 212 ? 16.062 -15.133 -2.447 1 95.94 212 GLY A N 1
ATOM 1533 C CA . GLY A 1 212 ? 16.844 -15.117 -3.676 1 95.94 212 GLY A CA 1
ATOM 1534 C C . GLY A 1 212 ? 16.188 -14.312 -4.785 1 95.94 212 GLY A C 1
ATOM 1535 O O . GLY A 1 212 ? 16.547 -14.461 -5.957 1 95.94 212 GLY A O 1
ATOM 1536 N N . VAL A 1 213 ? 15.234 -13.539 -4.508 1 97.75 213 VAL A N 1
ATOM 1537 C C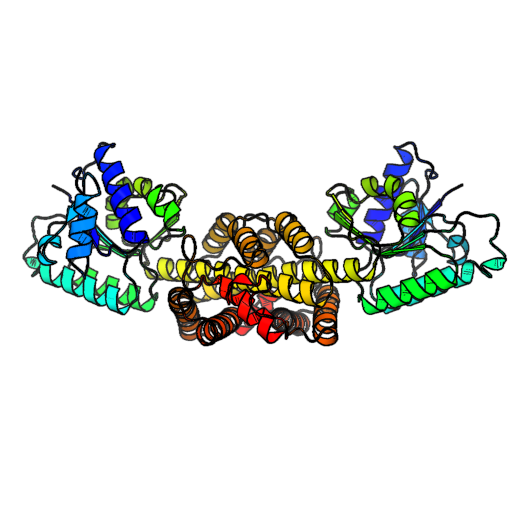A . VAL A 1 213 ? 14.594 -12.664 -5.484 1 97.75 213 VAL A CA 1
ATOM 1538 C C . VAL A 1 213 ? 15.266 -11.289 -5.469 1 97.75 213 VAL A C 1
ATOM 1540 O O . VAL A 1 213 ? 15.461 -10.703 -4.402 1 97.75 213 VAL A O 1
ATOM 1543 N N . GLU A 1 214 ? 15.586 -10.797 -6.602 1 96.88 214 GLU A N 1
ATOM 1544 C CA . GLU A 1 214 ? 16.297 -9.531 -6.707 1 96.88 214 GLU A CA 1
ATOM 1545 C C . GLU A 1 214 ? 15.375 -8.344 -6.469 1 96.88 214 GLU A C 1
ATOM 1547 O O . GLU A 1 214 ? 14.195 -8.398 -6.824 1 96.88 214 GLU A O 1
ATOM 1552 N N . ASP A 1 215 ? 15.992 -7.25 -5.918 1 96.88 215 ASP A N 1
ATOM 1553 C CA . ASP A 1 215 ? 15.227 -6.027 -5.707 1 96.88 215 ASP A CA 1
ATOM 1554 C C . ASP A 1 215 ? 14.562 -5.559 -7 1 96.88 215 ASP A C 1
ATOM 1556 O O . ASP A 1 215 ? 13.43 -5.07 -6.98 1 96.88 215 ASP A O 1
ATOM 1560 N N . ALA A 1 216 ? 15.281 -5.715 -8.102 1 96.69 216 ALA A N 1
ATOM 1561 C CA . ALA A 1 216 ? 14.781 -5.242 -9.391 1 96.69 216 ALA A CA 1
ATOM 1562 C C . ALA A 1 216 ? 13.461 -5.922 -9.75 1 96.69 216 ALA A C 1
ATOM 1564 O O . ALA A 1 216 ? 12.586 -5.305 -10.359 1 96.69 216 ALA A O 1
ATOM 1565 N N . ASP A 1 217 ? 13.312 -7.191 -9.414 1 96.88 217 ASP A N 1
ATOM 1566 C CA . ASP A 1 217 ? 12.078 -7.926 -9.695 1 96.88 217 ASP A CA 1
ATOM 1567 C C . ASP A 1 217 ? 10.938 -7.438 -8.812 1 96.88 217 ASP A C 1
ATOM 1569 O O . ASP A 1 217 ? 9.797 -7.324 -9.266 1 96.88 217 ASP A O 1
ATOM 1573 N N . VAL A 1 218 ? 11.266 -7.156 -7.566 1 96.62 218 VAL A N 1
ATOM 1574 C CA . VAL A 1 218 ? 10.266 -6.625 -6.645 1 96.62 218 VAL A CA 1
ATOM 1575 C C . VAL A 1 218 ? 9.812 -5.246 -7.109 1 96.62 218 VAL A C 1
ATOM 1577 O O . VAL A 1 218 ? 8.617 -4.945 -7.109 1 96.62 218 VAL A O 1
ATOM 1580 N N . LEU A 1 219 ? 10.789 -4.402 -7.523 1 95.88 219 LEU A N 1
ATOM 1581 C CA . LEU A 1 219 ? 10.484 -3.059 -7.996 1 95.88 219 LEU A CA 1
ATOM 1582 C C . LEU A 1 219 ? 9.602 -3.105 -9.242 1 95.88 219 LEU A C 1
ATOM 1584 O O . LEU A 1 219 ? 8.664 -2.32 -9.375 1 95.88 219 LEU A O 1
ATOM 1588 N N . ARG A 1 220 ? 9.883 -4.02 -10.117 1 94.31 220 ARG A N 1
ATOM 1589 C CA . ARG A 1 220 ? 9.055 -4.191 -11.312 1 94.31 220 ARG A CA 1
ATOM 1590 C C . ARG A 1 220 ? 7.617 -4.535 -10.93 1 94.31 220 ARG A C 1
ATOM 1592 O O . ARG A 1 220 ? 6.672 -3.984 -11.5 1 94.31 220 ARG A O 1
ATOM 1599 N N . MET A 1 221 ? 7.492 -5.41 -10.055 1 93 221 MET A N 1
ATOM 1600 C CA . MET A 1 221 ? 6.176 -5.824 -9.578 1 93 221 MET A CA 1
ATOM 1601 C C . MET A 1 221 ? 5.414 -4.645 -8.984 1 93 221 MET A C 1
ATOM 1603 O O . MET A 1 221 ? 4.262 -4.398 -9.336 1 93 221 MET A O 1
ATOM 1607 N N . LEU A 1 222 ? 6.109 -3.916 -8.086 1 92.12 222 LEU A N 1
ATOM 1608 C CA . LEU A 1 222 ? 5.484 -2.77 -7.434 1 92.12 222 LEU A CA 1
ATOM 1609 C C . LEU A 1 222 ? 5.098 -1.708 -8.461 1 92.12 222 LEU A C 1
ATOM 1611 O O . LEU A 1 222 ? 4.016 -1.121 -8.375 1 92.12 222 LEU A O 1
ATOM 1615 N N . GLN A 1 223 ? 5.949 -1.514 -9.43 1 89.12 223 GLN A N 1
ATOM 1616 C CA . GLN A 1 223 ? 5.691 -0.525 -10.469 1 89.12 223 GLN A CA 1
ATOM 1617 C C . GLN A 1 223 ? 4.508 -0.939 -11.336 1 89.12 223 GLN A C 1
ATOM 1619 O O . GLN A 1 223 ? 3.744 -0.089 -11.805 1 89.12 223 GLN A O 1
ATOM 1624 N N . THR A 1 224 ? 4.383 -2.162 -11.523 1 86.75 224 THR A N 1
ATOM 1625 C CA . THR A 1 224 ? 3.301 -2.672 -12.359 1 86.75 224 THR A CA 1
ATOM 1626 C C . THR A 1 224 ? 1.966 -2.592 -11.625 1 86.75 224 THR A C 1
ATOM 1628 O O . THR A 1 224 ? 0.95 -2.215 -12.211 1 86.75 224 THR A O 1
ATOM 1631 N N . PHE A 1 225 ? 1.94 -2.883 -10.344 1 83 225 PHE A N 1
ATOM 1632 C CA . PHE A 1 225 ? 0.675 -3.053 -9.641 1 83 225 PHE A CA 1
ATOM 1633 C C . PHE A 1 225 ? 0.385 -1.849 -8.75 1 83 225 PHE A C 1
ATOM 1635 O O . PHE A 1 225 ? -0.743 -1.672 -8.281 1 83 225 PHE A O 1
ATOM 1642 N N . HIS A 1 226 ? 1.241 -1.062 -8.359 1 74.88 226 HIS A N 1
ATOM 1643 C CA . HIS A 1 226 ? 1.036 0.133 -7.547 1 74.88 226 HIS A CA 1
ATOM 1644 C C . HIS A 1 226 ? 1.126 1.397 -8.391 1 74.88 226 HIS A C 1
ATOM 1646 O O . HIS A 1 226 ? 0.161 2.16 -8.484 1 74.88 226 HIS A O 1
ATOM 1652 N N . SER A 1 227 ? 1.883 1.465 -9.156 1 70.56 227 SER A N 1
ATOM 1653 C CA . SER A 1 227 ? 2.287 2.545 -10.047 1 70.56 227 SER A CA 1
ATOM 1654 C C . SER A 1 227 ? 2.061 3.908 -9.406 1 70.56 227 SER A C 1
ATOM 1656 O O . SER A 1 227 ? 1.325 4.738 -9.945 1 70.56 227 SER A O 1
ATOM 1658 N N . SER A 1 228 ? 2.412 4.09 -8.172 1 79.44 228 SER A N 1
ATOM 1659 C CA . SER A 1 228 ? 2.346 5.371 -7.477 1 79.44 228 SER A CA 1
ATOM 1660 C C . SER A 1 228 ? 3.732 5.852 -7.066 1 79.44 228 SER A C 1
ATOM 1662 O O . SER A 1 228 ? 4.594 5.047 -6.711 1 79.44 228 SER A O 1
ATOM 1664 N N . PRO A 1 229 ? 3.855 7.062 -7.105 1 79.81 229 PRO A N 1
ATOM 1665 C CA . PRO A 1 229 ? 5.195 7.602 -6.863 1 79.81 229 PRO A CA 1
ATOM 1666 C C . PRO A 1 229 ? 5.668 7.387 -5.426 1 79.81 229 PRO A C 1
ATOM 1668 O O . PRO A 1 229 ? 6.859 7.168 -5.191 1 79.81 229 PRO A O 1
ATOM 1671 N N . ILE A 1 230 ? 4.773 7.363 -4.48 1 83.94 230 ILE A N 1
ATOM 1672 C CA . ILE A 1 230 ? 5.203 7.34 -3.088 1 83.94 230 ILE A CA 1
ATOM 1673 C C . ILE A 1 230 ? 5.688 5.941 -2.723 1 83.94 230 ILE A C 1
ATOM 1675 O O . ILE A 1 230 ? 6.867 5.742 -2.418 1 83.94 230 ILE A O 1
ATOM 1679 N N . PRO A 1 231 ? 4.867 4.914 -2.85 1 83.62 231 PRO A N 1
ATOM 1680 C CA . PRO A 1 231 ? 5.352 3.584 -2.469 1 83.62 231 PRO A CA 1
ATOM 1681 C C . PRO A 1 231 ? 6.508 3.105 -3.342 1 83.62 231 PRO A C 1
ATOM 1683 O O . PRO A 1 231 ? 7.465 2.514 -2.836 1 83.62 231 PRO A O 1
ATOM 1686 N N . THR A 1 232 ? 6.418 3.396 -4.629 1 89.62 232 THR A N 1
ATOM 1687 C CA . THR A 1 232 ? 7.469 2.939 -5.531 1 89.62 232 THR A CA 1
ATOM 1688 C C . THR A 1 232 ? 8.758 3.73 -5.309 1 89.62 232 THR A C 1
ATOM 1690 O O . THR A 1 232 ? 9.852 3.184 -5.426 1 89.62 232 THR A O 1
ATOM 1693 N N . GLY A 1 233 ? 8.586 5.023 -5.012 1 91.19 233 GLY A N 1
ATOM 1694 C CA . GLY A 1 233 ? 9.75 5.844 -4.715 1 91.19 233 GLY A CA 1
ATOM 1695 C C . GLY A 1 233 ? 10.508 5.383 -3.486 1 91.19 233 GLY A C 1
ATOM 1696 O O . GLY A 1 233 ? 11.742 5.316 -3.498 1 91.19 233 GLY A O 1
ATOM 1697 N N . TYR A 1 234 ? 9.766 5.031 -2.496 1 93.62 234 TYR A N 1
ATOM 1698 C CA . TYR A 1 234 ? 10.414 4.57 -1.276 1 93.62 234 TYR A CA 1
ATOM 1699 C C . TYR A 1 234 ? 11.062 3.205 -1.484 1 93.62 234 TYR A C 1
ATOM 1701 O O . TYR A 1 234 ? 12.164 2.949 -0.993 1 93.62 234 TYR A O 1
ATOM 1709 N N . ALA A 1 235 ? 10.375 2.33 -2.197 1 95.06 235 ALA A N 1
ATOM 1710 C CA . ALA A 1 235 ? 10.961 1.025 -2.488 1 95.06 235 ALA A CA 1
ATOM 1711 C C . ALA A 1 235 ? 12.281 1.174 -3.244 1 95.06 235 ALA A C 1
ATOM 1713 O O . ALA A 1 235 ? 13.25 0.457 -2.971 1 95.06 235 ALA A O 1
ATOM 1714 N N . GLN A 1 236 ? 12.281 2.066 -4.191 1 95.12 236 GLN A N 1
ATOM 1715 C CA . GLN A 1 236 ? 13.492 2.316 -4.969 1 95.12 236 GLN A CA 1
ATOM 1716 C C . GLN A 1 236 ? 14.617 2.828 -4.082 1 95.12 236 GLN A C 1
ATOM 1718 O O . GLN A 1 236 ? 15.75 2.352 -4.172 1 95.12 236 GLN A O 1
ATOM 1723 N N . ARG A 1 237 ? 14.375 3.785 -3.266 1 94.56 237 ARG A N 1
ATOM 1724 C CA . ARG A 1 237 ? 15.383 4.344 -2.373 1 94.56 237 ARG A CA 1
ATOM 1725 C C . ARG A 1 237 ? 15.922 3.279 -1.423 1 94.56 237 ARG A C 1
ATOM 1727 O O . ARG A 1 237 ? 17.141 3.195 -1.196 1 94.56 237 ARG A O 1
ATOM 1734 N N . MET A 1 238 ? 15.008 2.498 -0.885 1 95.69 238 MET A N 1
ATOM 1735 C CA . MET A 1 238 ? 15.406 1.414 0.008 1 95.69 238 MET A CA 1
ATOM 1736 C C . MET A 1 238 ? 16.328 0.433 -0.707 1 95.69 238 MET A C 1
ATOM 1738 O O . MET A 1 238 ? 17.344 0.013 -0.151 1 95.69 238 MET A O 1
ATOM 1742 N N . SER A 1 239 ? 15.93 0.118 -1.914 1 95.44 239 SER A N 1
ATOM 1743 C CA . SER A 1 239 ? 16.719 -0.824 -2.699 1 95.44 239 SER A CA 1
ATOM 1744 C C . SER A 1 239 ? 18.125 -0.282 -2.967 1 95.44 239 SER A C 1
ATOM 1746 O O . SER A 1 239 ? 19.078 -1.053 -3.121 1 95.44 239 SER A O 1
ATOM 1748 N N . GLU A 1 240 ? 18.25 1.037 -3.014 1 94.44 240 GLU A N 1
ATOM 1749 C CA . GLU A 1 240 ? 19.516 1.69 -3.307 1 94.44 240 GLU A CA 1
ATOM 1750 C C . GLU A 1 240 ? 20.281 2.01 -2.023 1 94.44 240 GLU A C 1
ATOM 1752 O O . GLU A 1 240 ? 21.406 2.508 -2.074 1 94.44 240 GLU A O 1
ATOM 1757 N N . GLY A 1 241 ? 19.703 1.775 -0.911 1 93.94 241 GLY A N 1
ATOM 1758 C CA . GLY A 1 241 ? 20.328 2.082 0.367 1 93.94 241 GLY A CA 1
ATOM 1759 C C . GLY A 1 241 ? 20.359 3.568 0.673 1 93.94 241 GLY A C 1
ATOM 1760 O O . GLY A 1 241 ? 21.266 4.047 1.362 1 93.94 241 GLY A O 1
ATOM 1761 N N . ASP A 1 242 ? 19.422 4.289 0.078 1 94 242 ASP A N 1
ATOM 1762 C CA . ASP A 1 242 ? 19.344 5.73 0.277 1 94 242 ASP A CA 1
ATOM 1763 C C . ASP A 1 242 ? 18.312 6.086 1.352 1 94 242 ASP A C 1
ATOM 1765 O O . ASP A 1 242 ? 17.109 5.961 1.129 1 94 242 ASP A O 1
ATOM 1769 N N . TYR A 1 243 ? 18.812 6.586 2.492 1 95.12 243 TYR A N 1
ATOM 1770 C CA . TYR A 1 243 ? 17.938 6.965 3.604 1 95.12 243 TYR A CA 1
ATOM 1771 C C . TYR A 1 243 ? 18.156 8.422 3.988 1 95.12 243 TYR A C 1
ATOM 1773 O O . TYR A 1 243 ? 17.969 8.805 5.148 1 95.12 243 TYR A O 1
ATOM 1781 N N . SER A 1 244 ? 18.594 9.172 3.008 1 92.69 244 SER A N 1
ATOM 1782 C CA . SER A 1 244 ? 18.812 10.602 3.225 1 92.69 244 SER A CA 1
ATOM 1783 C C . SER A 1 244 ? 17.484 11.328 3.465 1 92.69 244 SER A C 1
ATOM 1785 O O . SER A 1 244 ? 16.453 10.945 2.918 1 92.69 244 SER A O 1
ATOM 1787 N N . THR A 1 245 ? 17.547 12.445 4.273 1 90.31 245 THR A N 1
ATOM 1788 C CA . THR A 1 245 ? 16.359 13.242 4.559 1 90.31 245 THR A CA 1
ATOM 1789 C C . THR A 1 245 ? 16.266 14.422 3.596 1 90.31 245 THR A C 1
ATOM 1791 O O . THR A 1 245 ? 15.352 15.25 3.707 1 90.31 245 THR A O 1
ATOM 1794 N N . GLU A 1 246 ? 17.234 14.555 2.717 1 81.62 246 GLU A N 1
ATOM 1795 C CA . GLU A 1 246 ? 17.219 15.672 1.778 1 81.62 246 GLU A CA 1
ATOM 1796 C C . GLU A 1 246 ? 15.859 15.797 1.095 1 81.62 246 GLU A C 1
ATOM 1798 O O . GLU A 1 246 ? 15.32 16.891 0.973 1 81.62 246 GLU A O 1
ATOM 1803 N N . ALA A 1 247 ? 15.328 14.703 0.712 1 71.88 247 ALA A N 1
ATOM 1804 C CA . ALA A 1 247 ? 14.008 14.664 0.093 1 71.88 247 ALA A CA 1
ATOM 1805 C C . ALA A 1 247 ? 13.055 13.773 0.883 1 71.88 247 ALA A C 1
ATOM 1807 O O . ALA A 1 247 ? 12.062 13.289 0.342 1 71.88 247 ALA A O 1
ATOM 1808 N N . GLY A 1 248 ? 13.398 13.664 2.176 1 81.81 248 GLY A N 1
ATOM 1809 C CA . GLY A 1 248 ? 12.617 12.68 2.908 1 81.81 248 GLY A CA 1
ATOM 1810 C C . GLY A 1 248 ? 12 13.234 4.176 1 81.81 248 GLY A C 1
ATOM 1811 O O . GLY A 1 248 ? 11.617 14.406 4.227 1 81.81 248 GLY A O 1
ATOM 1812 N N . PHE A 1 249 ? 11.617 12.406 5.086 1 93.19 249 PHE A N 1
ATOM 1813 C CA . PHE A 1 249 ? 10.922 12.664 6.34 1 93.19 249 PHE A CA 1
ATOM 1814 C C . PHE A 1 249 ? 11.602 11.938 7.492 1 93.19 249 PHE A C 1
ATOM 1816 O O . PHE A 1 249 ? 11.547 10.703 7.57 1 93.19 249 PHE A O 1
ATOM 1823 N N . ALA A 1 250 ? 12.242 12.75 8.391 1 95.94 250 ALA A N 1
ATOM 1824 C CA . ALA A 1 250 ? 13.125 12.188 9.414 1 95.94 250 ALA A CA 1
ATOM 1825 C C . ALA A 1 250 ? 12.367 11.227 10.32 1 95.94 250 ALA A C 1
ATOM 1827 O O . ALA A 1 250 ? 11.203 11.469 10.656 1 95.94 250 ALA A O 1
ATOM 1828 N N . VAL A 1 251 ? 13.047 10.188 10.797 1 98 251 VAL A N 1
ATOM 1829 C CA . VAL A 1 251 ? 12.508 9.188 11.711 1 98 251 VAL A CA 1
ATOM 1830 C C . VAL A 1 251 ? 11.906 9.867 12.938 1 98 251 VAL A C 1
ATOM 1832 O O . VAL A 1 251 ? 10.828 9.484 13.406 1 98 251 VAL A O 1
ATOM 1835 N N . ASP A 1 252 ? 12.531 10.891 13.453 1 97.31 252 ASP A N 1
ATOM 1836 C CA . ASP A 1 252 ? 12.016 11.594 14.625 1 97.31 252 ASP A CA 1
ATOM 1837 C C . ASP A 1 252 ? 10.641 12.203 14.344 1 97.31 252 ASP A C 1
ATOM 1839 O O . ASP A 1 252 ? 9.734 12.117 15.172 1 97.31 252 ASP A O 1
ATOM 1843 N N . LEU A 1 253 ? 10.516 12.867 13.219 1 96.12 253 LEU A N 1
ATOM 1844 C CA . LEU A 1 253 ? 9.234 13.461 12.836 1 96.12 253 LEU A CA 1
ATOM 1845 C C . LEU A 1 253 ? 8.195 12.375 12.555 1 96.12 253 LEU A C 1
ATOM 1847 O O . LEU A 1 253 ? 7.016 12.547 12.867 1 96.12 253 LEU A O 1
ATOM 1851 N N . ALA A 1 254 ? 8.664 11.289 11.977 1 98.12 254 ALA A N 1
ATOM 1852 C CA . ALA A 1 254 ? 7.77 10.172 11.703 1 98.12 254 ALA A CA 1
ATOM 1853 C C . ALA A 1 254 ? 7.227 9.57 13 1 98.12 254 ALA A C 1
ATOM 1855 O O . ALA A 1 254 ? 6.047 9.219 13.078 1 98.12 254 ALA A O 1
ATOM 1856 N N . LEU A 1 255 ? 8.109 9.438 13.977 1 98.62 255 LEU A N 1
ATOM 1857 C CA . LEU A 1 255 ? 7.684 8.906 15.266 1 98.62 255 LEU A CA 1
ATOM 1858 C C . LEU A 1 255 ? 6.625 9.797 15.898 1 98.62 255 LEU A C 1
ATOM 1860 O O . LEU A 1 255 ? 5.676 9.305 16.516 1 98.62 255 LEU A O 1
ATOM 1864 N N . LYS A 1 256 ? 6.75 11.062 15.719 1 97.88 256 LYS A N 1
ATOM 1865 C CA . LYS A 1 256 ? 5.711 11.977 16.188 1 97.88 256 LYS A CA 1
ATOM 1866 C C . LYS A 1 256 ? 4.387 11.719 15.477 1 97.88 256 LYS A C 1
ATOM 1868 O O . LYS A 1 256 ? 3.344 11.602 16.109 1 97.88 256 LYS A O 1
ATOM 1873 N N . ASP A 1 257 ? 4.398 11.648 14.141 1 98.44 257 ASP A N 1
ATOM 1874 C CA . ASP A 1 257 ? 3.18 11.461 13.367 1 98.44 257 ASP A CA 1
ATOM 1875 C C . ASP A 1 257 ? 2.535 10.109 13.664 1 98.44 257 ASP A C 1
ATOM 1877 O O . ASP A 1 257 ? 1.317 10.023 13.828 1 98.44 257 ASP A O 1
ATOM 1881 N N . VAL A 1 258 ? 3.35 9.047 13.688 1 98.88 258 VAL A N 1
ATOM 1882 C CA . VAL A 1 258 ? 2.811 7.723 13.969 1 98.88 258 VAL A CA 1
ATOM 1883 C C . VAL A 1 258 ? 2.299 7.668 15.406 1 98.88 258 VAL A C 1
ATOM 1885 O O . VAL A 1 258 ? 1.303 7 15.695 1 98.88 258 VAL A O 1
ATOM 1888 N N . GLY A 1 259 ? 3.047 8.344 16.312 1 98.75 259 GLY A N 1
ATOM 1889 C CA . GLY A 1 259 ? 2.516 8.5 17.656 1 98.75 259 GLY A CA 1
ATOM 1890 C C . GLY A 1 259 ? 1.135 9.133 17.672 1 98.75 259 GLY A C 1
ATOM 1891 O O . GLY A 1 259 ? 0.255 8.68 18.422 1 98.75 259 GLY A O 1
ATOM 1892 N N . HIS A 1 260 ? 0.907 10.188 16.906 1 98.81 260 HIS A N 1
ATOM 1893 C CA . HIS A 1 260 ? -0.393 10.836 16.781 1 98.81 260 HIS A CA 1
ATOM 1894 C C . HIS A 1 260 ? -1.446 9.867 16.25 1 98.81 260 HIS A C 1
ATOM 1896 O O . HIS A 1 260 ? -2.59 9.875 16.719 1 98.81 260 HIS A O 1
ATOM 1902 N N . MET A 1 261 ? -1.079 9.031 15.266 1 98.81 261 MET A N 1
ATOM 1903 C CA . MET A 1 261 ? -1.992 8.023 14.727 1 98.81 261 MET A CA 1
ATOM 1904 C C . MET A 1 261 ? -2.459 7.074 15.828 1 98.81 261 MET A C 1
ATOM 1906 O O . MET A 1 261 ? -3.652 6.793 15.945 1 98.81 261 MET A O 1
ATOM 1910 N N . ARG A 1 262 ? -1.504 6.617 16.594 1 98.81 262 ARG A N 1
ATOM 1911 C CA . ARG A 1 262 ? -1.797 5.688 17.672 1 98.81 262 ARG A CA 1
ATOM 1912 C C . ARG A 1 262 ? -2.672 6.348 18.734 1 98.81 262 ARG A C 1
ATOM 1914 O O . ARG A 1 262 ? -3.576 5.711 19.281 1 98.81 262 ARG A O 1
ATOM 1921 N N . SER A 1 263 ? -2.385 7.57 19.047 1 98.75 263 SER A N 1
ATOM 1922 C CA . SER A 1 263 ? -3.201 8.312 19.984 1 98.75 263 SER A CA 1
ATOM 1923 C C . SER A 1 263 ? -4.633 8.469 19.484 1 98.75 263 SER A C 1
ATOM 1925 O O . SER A 1 263 ? -5.586 8.305 20.25 1 98.75 263 SER A O 1
ATOM 1927 N N . LEU A 1 264 ? -4.797 8.852 18.234 1 98.75 264 LEU A N 1
ATOM 1928 C CA . LEU A 1 264 ? -6.117 8.969 17.625 1 98.75 264 LEU A CA 1
ATOM 1929 C C . LEU A 1 264 ? -6.867 7.641 17.688 1 98.75 264 LEU A C 1
ATOM 1931 O O . LEU A 1 264 ? -8.062 7.613 18.016 1 98.75 264 LEU A O 1
ATOM 1935 N N . ALA A 1 265 ? -6.16 6.555 17.344 1 98.81 265 ALA A N 1
ATOM 1936 C CA . ALA A 1 265 ? -6.727 5.211 17.391 1 98.81 265 ALA A CA 1
ATOM 1937 C C . ALA A 1 265 ? -7.215 4.875 18.797 1 98.81 265 ALA A C 1
ATOM 1939 O O . ALA A 1 265 ? -8.344 4.41 18.969 1 98.81 265 ALA A O 1
ATOM 1940 N N . ALA A 1 266 ? -6.402 5.145 19.75 1 98.56 266 ALA A N 1
ATOM 1941 C CA . ALA A 1 266 ? -6.762 4.863 21.141 1 98.56 266 ALA A CA 1
ATOM 1942 C C . ALA A 1 266 ? -7.961 5.695 21.578 1 98.56 266 ALA A C 1
ATOM 1944 O O . ALA A 1 266 ? -8.891 5.176 22.203 1 98.56 266 ALA A O 1
ATOM 1945 N N . ALA A 1 267 ? -7.922 6.98 21.25 1 98.31 267 ALA A N 1
ATOM 1946 C CA . ALA A 1 267 ? -8.977 7.906 21.672 1 98.31 267 ALA A CA 1
ATOM 1947 C C . ALA A 1 267 ? -10.32 7.508 21.078 1 98.31 267 ALA A C 1
ATOM 1949 O O . ALA A 1 267 ? -11.367 7.75 21.672 1 98.31 267 ALA A O 1
ATOM 1950 N N . SER A 1 268 ? -10.305 6.883 19.953 1 98.31 268 SER A N 1
ATOM 1951 C CA . SER A 1 268 ? -11.539 6.512 19.281 1 98.31 268 SER A CA 1
ATOM 1952 C C . SER A 1 268 ? -11.828 5.02 19.422 1 98.31 268 SER A C 1
ATOM 1954 O O . SER A 1 268 ? -12.695 4.477 18.734 1 98.31 268 SER A O 1
ATOM 1956 N N . ALA A 1 269 ? -11.008 4.277 20.234 1 98.25 269 ALA A N 1
ATOM 1957 C CA . ALA A 1 269 ? -11.125 2.834 20.438 1 98.25 269 ALA A CA 1
ATOM 1958 C C . ALA A 1 269 ? -11.086 2.084 19.109 1 98.25 269 ALA A C 1
ATOM 1960 O O . ALA A 1 269 ? -11.969 1.269 18.828 1 98.25 269 ALA A O 1
ATOM 1961 N N . CYS A 1 270 ? -10.164 2.398 18.312 1 98.62 270 CYS A N 1
ATOM 1962 C CA . CYS A 1 270 ? -9.961 1.798 17 1 98.62 270 CYS A CA 1
ATOM 1963 C C . CYS A 1 270 ? -8.594 1.13 16.906 1 98.62 270 CYS A C 1
ATOM 1965 O O . CYS A 1 270 ? -7.594 1.79 16.625 1 98.62 270 CYS A O 1
ATOM 1967 N N . PRO A 1 271 ? -8.555 -0.224 17.094 1 98.5 271 PRO A N 1
ATOM 1968 C CA . PRO A 1 271 ? -7.258 -0.889 16.938 1 98.5 271 PRO A CA 1
ATOM 1969 C C . PRO A 1 271 ? -6.582 -0.571 15.617 1 98.5 271 PRO A C 1
ATOM 1971 O O . PRO A 1 271 ? -7.234 -0.596 14.562 1 98.5 271 PRO A O 1
ATOM 1974 N N . LEU A 1 272 ? -5.293 -0.195 15.672 1 98.69 272 LEU A N 1
ATOM 1975 C CA . LEU A 1 272 ? -4.504 0.166 14.5 1 98.69 272 LEU A CA 1
ATOM 1976 C C . LEU A 1 272 ? -3.148 -0.533 14.516 1 98.69 272 LEU A C 1
ATOM 1978 O O . LEU A 1 272 ? -2.109 0.123 14.617 1 98.69 272 LEU A O 1
ATOM 1982 N N . PRO A 1 273 ? -3.172 -1.846 14.352 1 98.62 273 PRO A N 1
ATOM 1983 C CA . PRO A 1 273 ? -1.964 -2.643 14.578 1 98.62 273 PRO A CA 1
ATOM 1984 C C . PRO A 1 273 ? -0.836 -2.293 13.609 1 98.62 273 PRO A C 1
ATOM 1986 O O . PRO A 1 273 ? 0.341 -2.422 13.953 1 98.62 273 PRO A O 1
ATOM 1989 N N . LEU A 1 274 ? -1.136 -1.854 12.445 1 98.56 274 LEU A N 1
ATOM 1990 C CA . LEU A 1 274 ? -0.079 -1.514 11.5 1 98.56 274 LEU A CA 1
ATOM 1991 C C . LEU A 1 274 ? 0.697 -0.287 11.969 1 98.56 274 LEU A C 1
ATOM 1993 O O . LEU A 1 274 ? 1.901 -0.179 11.727 1 98.56 274 LEU A O 1
ATOM 1997 N N . ALA A 1 275 ? -0.012 0.672 12.539 1 98.75 275 ALA A N 1
ATOM 1998 C CA . ALA A 1 275 ? 0.695 1.814 13.109 1 98.75 275 ALA A CA 1
ATOM 1999 C C . ALA A 1 275 ? 1.623 1.376 14.234 1 98.75 275 ALA A C 1
ATOM 2001 O O . ALA A 1 275 ? 2.725 1.91 14.383 1 98.75 275 ALA A O 1
ATOM 2002 N N . ASP A 1 276 ? 1.166 0.395 15.016 1 98.75 276 ASP A N 1
ATOM 2003 C CA . ASP A 1 276 ? 2.004 -0.134 16.094 1 98.75 276 ASP A CA 1
ATOM 2004 C C . ASP A 1 276 ? 3.262 -0.792 15.531 1 98.75 276 ASP A C 1
ATOM 2006 O O . ASP A 1 276 ? 4.359 -0.601 16.062 1 98.75 276 ASP A O 1
ATOM 2010 N N . LEU A 1 277 ? 3.076 -1.525 14.531 1 98.69 277 LEU A N 1
ATOM 2011 C CA . LEU A 1 277 ? 4.188 -2.201 13.875 1 98.69 277 LEU A CA 1
ATOM 2012 C C . LEU A 1 277 ? 5.195 -1.189 13.336 1 98.69 277 LEU A C 1
ATOM 2014 O O . LEU A 1 277 ? 6.398 -1.313 13.578 1 98.69 277 LEU A O 1
ATOM 2018 N N . ALA A 1 278 ? 4.73 -0.186 12.609 1 98.81 278 ALA A N 1
ATOM 2019 C CA . ALA A 1 278 ? 5.59 0.84 12.023 1 98.81 278 ALA A CA 1
ATOM 2020 C C . ALA A 1 278 ? 6.309 1.635 13.117 1 98.81 278 ALA A C 1
ATOM 2022 O O . ALA A 1 278 ? 7.488 1.967 12.977 1 98.81 278 ALA A O 1
ATOM 2023 N N . TYR A 1 279 ? 5.566 1.963 14.188 1 98.88 279 TYR A N 1
ATOM 2024 C CA . TYR A 1 279 ? 6.152 2.705 15.297 1 98.88 279 TYR A CA 1
ATOM 2025 C C . TYR A 1 279 ? 7.348 1.961 15.883 1 98.88 279 TYR A C 1
ATOM 2027 O O . TYR A 1 279 ? 8.398 2.557 16.125 1 98.88 279 TYR A O 1
ATOM 2035 N N . ASN A 1 280 ? 7.188 0.676 16.094 1 98.75 280 ASN A N 1
ATOM 2036 C CA . ASN A 1 280 ? 8.25 -0.132 16.672 1 98.75 280 ASN A CA 1
ATOM 2037 C C . ASN A 1 280 ? 9.461 -0.22 15.742 1 98.75 280 ASN A C 1
ATOM 2039 O O . ASN A 1 280 ? 10.602 -0.166 16.203 1 98.75 280 ASN A O 1
ATOM 2043 N N . HIS A 1 281 ? 9.203 -0.367 14.453 1 98.81 281 HIS A N 1
ATOM 2044 C CA . HIS A 1 281 ? 10.312 -0.416 13.508 1 98.81 281 HIS A CA 1
ATOM 2045 C C . HIS A 1 281 ? 11.031 0.928 13.43 1 98.81 281 HIS A C 1
ATOM 2047 O O . HIS A 1 281 ? 12.25 0.976 13.266 1 98.81 281 HIS A O 1
ATOM 2053 N N . LEU A 1 282 ? 10.289 2.01 13.516 1 98.75 282 LEU A N 1
ATOM 2054 C CA . LEU A 1 282 ? 10.914 3.33 13.555 1 98.75 282 LEU A CA 1
ATOM 2055 C C . LEU A 1 282 ? 11.758 3.49 14.812 1 98.75 282 LEU A C 1
ATOM 2057 O O . LEU A 1 282 ? 12.867 4.035 14.758 1 98.75 282 LEU A O 1
ATOM 2061 N N . LEU A 1 283 ? 11.227 3.029 15.922 1 98.75 283 LEU A N 1
ATOM 2062 C CA . LEU A 1 283 ? 11.984 3.086 17.172 1 98.75 283 LEU A CA 1
ATOM 2063 C C . LEU A 1 283 ? 13.273 2.275 17.062 1 98.75 283 LEU A C 1
ATOM 2065 O O . LEU A 1 283 ? 14.32 2.705 17.547 1 98.75 283 LEU A O 1
ATOM 2069 N N . GLN A 1 284 ? 13.164 1.153 16.484 1 98.19 284 GLN A N 1
ATOM 2070 C CA . GLN A 1 284 ? 14.336 0.315 16.297 1 98.19 284 GLN A CA 1
ATOM 2071 C C . GLN A 1 284 ? 15.359 1.01 15.398 1 98.19 284 GLN A C 1
ATOM 2073 O O . GLN A 1 284 ? 16.562 0.974 15.68 1 98.19 284 GLN A O 1
ATOM 2078 N N . ALA A 1 285 ? 14.883 1.583 14.305 1 97.56 285 ALA A N 1
ATOM 2079 C CA . ALA A 1 285 ? 15.773 2.32 13.406 1 97.56 285 ALA A CA 1
ATOM 2080 C C . ALA A 1 285 ? 16.469 3.465 14.148 1 97.56 285 ALA A C 1
ATOM 2082 O O . ALA A 1 285 ? 17.672 3.678 13.984 1 97.56 285 ALA A O 1
ATOM 2083 N N . LYS A 1 286 ? 15.703 4.188 14.961 1 98.06 286 LYS A N 1
ATOM 2084 C CA . LYS A 1 286 ? 16.266 5.289 15.734 1 98.06 286 LYS A CA 1
ATOM 2085 C C . LYS A 1 286 ? 17.328 4.793 16.719 1 98.06 286 LYS A C 1
ATOM 2087 O O . LYS A 1 286 ? 18.375 5.41 16.859 1 98.06 286 LYS A O 1
ATOM 2092 N N . ALA A 1 287 ? 17.016 3.717 17.344 1 97.75 287 ALA A N 1
ATOM 2093 C CA . ALA A 1 287 ? 17.922 3.16 18.344 1 97.75 287 ALA A CA 1
ATOM 2094 C C . ALA A 1 287 ? 19.266 2.773 17.703 1 97.75 287 ALA A C 1
ATOM 2096 O O . ALA A 1 287 ? 20.312 2.945 18.312 1 97.75 287 ALA A O 1
ATOM 2097 N N . SER A 1 288 ? 19.219 2.318 16.531 1 95.38 288 SER A N 1
ATOM 2098 C CA . SER A 1 288 ? 20.406 1.772 15.891 1 95.38 288 SER A CA 1
ATOM 2099 C C . SER A 1 288 ? 21.109 2.83 15.047 1 95.38 288 SER A C 1
ATOM 2101 O O . SER A 1 288 ? 22.328 2.773 14.867 1 95.38 288 SER A O 1
ATOM 2103 N N . HIS A 1 289 ? 20.328 3.795 14.523 1 94.94 289 HIS A N 1
ATOM 2104 C CA . HIS A 1 289 ? 20.922 4.652 13.5 1 94.94 289 HIS A CA 1
ATOM 2105 C C . HIS A 1 289 ? 20.641 6.121 13.781 1 94.94 289 HIS A C 1
ATOM 2107 O O . HIS A 1 289 ? 21.078 6.996 13.023 1 94.94 289 HIS A O 1
ATOM 2113 N N . GLY A 1 290 ? 19.953 6.387 14.859 1 95.31 290 GLY A N 1
ATOM 2114 C CA . GLY A 1 290 ? 19.594 7.754 15.188 1 95.31 290 GLY A CA 1
ATOM 2115 C C . GLY A 1 290 ? 18.297 8.195 14.555 1 95.31 290 GLY A C 1
ATOM 2116 O O . GLY A 1 290 ? 17.641 7.422 13.859 1 95.31 290 GLY A O 1
ATOM 2117 N N . GLY A 1 291 ? 17.891 9.383 14.789 1 96.81 291 GLY A N 1
ATOM 2118 C CA . GLY A 1 291 ? 16.578 9.859 14.406 1 96.81 291 GLY A CA 1
ATOM 2119 C C . GLY A 1 291 ? 16.578 10.727 13.164 1 96.81 291 GLY A C 1
ATOM 2120 O O . GLY A 1 291 ? 15.539 11.195 12.719 1 96.81 291 GLY A O 1
ATOM 2121 N N . GLN A 1 292 ? 17.75 10.836 12.461 1 95.44 292 GLN A N 1
ATOM 2122 C CA . GLN A 1 292 ? 17.875 11.828 11.398 1 95.44 292 GLN A CA 1
ATOM 2123 C C . GLN A 1 292 ? 17.844 11.18 10.023 1 95.44 292 GLN A C 1
ATOM 2125 O O . GLN A 1 292 ? 17.922 11.859 9 1 95.44 292 GLN A O 1
ATOM 2130 N N . LEU A 1 293 ? 17.672 9.844 9.961 1 96 293 LEU A N 1
ATOM 2131 C CA . LEU A 1 293 ? 17.438 9.172 8.68 1 96 293 LEU A CA 1
ATOM 2132 C C . LEU A 1 293 ? 15.992 9.336 8.234 1 96 293 LEU A C 1
ATOM 2134 O O . LEU A 1 293 ? 15.125 9.688 9.039 1 96 293 LEU A O 1
ATOM 2138 N N . ASP A 1 294 ? 15.805 9.141 6.961 1 96.88 294 ASP A N 1
ATOM 2139 C CA . ASP A 1 294 ? 14.445 9.109 6.43 1 96.88 294 ASP A CA 1
ATOM 2140 C C . ASP A 1 294 ? 13.648 7.953 7.027 1 96.88 294 ASP A C 1
ATOM 2142 O O . ASP A 1 294 ? 14.211 6.902 7.348 1 96.88 294 ASP A O 1
ATOM 2146 N N . TRP A 1 295 ? 12.297 8.125 7.117 1 97.44 295 TRP A N 1
ATOM 2147 C CA . TRP A 1 295 ? 11.477 7.074 7.715 1 97.44 295 TRP A CA 1
ATOM 2148 C C . TRP A 1 295 ? 11.492 5.82 6.852 1 97.44 295 TRP A C 1
ATOM 2150 O O . TRP A 1 295 ? 11.094 4.742 7.301 1 97.44 295 TRP A O 1
ATOM 2160 N N . GLY A 1 296 ? 12.008 5.816 5.656 1 97.12 296 GLY A N 1
ATOM 2161 C CA . GLY A 1 296 ? 12.328 4.602 4.926 1 97.12 296 GLY A CA 1
ATOM 2162 C C . GLY A 1 296 ? 13.266 3.684 5.68 1 97.12 296 GLY A C 1
ATOM 2163 O O . GLY A 1 296 ? 13.391 2.504 5.348 1 97.12 296 GLY A O 1
ATOM 2164 N N . ALA A 1 297 ? 13.922 4.219 6.715 1 97.31 297 ALA A N 1
ATOM 2165 C CA . ALA A 1 297 ? 14.812 3.438 7.562 1 97.31 297 ALA A CA 1
ATOM 2166 C C . ALA A 1 297 ? 14.062 2.316 8.273 1 97.31 297 ALA A C 1
ATOM 2168 O O . ALA A 1 297 ? 14.672 1.406 8.836 1 97.31 297 ALA A O 1
ATOM 2169 N N . ILE A 1 298 ? 12.75 2.322 8.188 1 98.25 298 ILE A N 1
ATOM 2170 C CA . ILE A 1 298 ? 11.961 1.163 8.586 1 98.25 298 ILE A CA 1
ATOM 2171 C C . ILE A 1 298 ? 12.539 -0.102 7.961 1 98.25 298 ILE A C 1
ATOM 2173 O O . ILE A 1 298 ? 12.609 -1.149 8.609 1 98.25 298 ILE A O 1
ATOM 2177 N N . HIS A 1 299 ? 12.961 0.017 6.73 1 98.19 299 HIS A N 1
ATOM 2178 C CA . HIS A 1 299 ? 13.531 -1.104 5.992 1 98.19 299 HIS A CA 1
ATOM 2179 C C . HIS A 1 299 ? 14.766 -1.656 6.695 1 98.19 299 HIS A C 1
ATOM 2181 O O . HIS A 1 299 ? 14.992 -2.867 6.699 1 98.19 299 HIS A O 1
ATOM 2187 N N . LEU A 1 300 ? 15.594 -0.747 7.301 1 97.56 300 LEU A N 1
ATOM 2188 C CA . LEU A 1 300 ? 16.781 -1.183 8.031 1 97.56 300 LEU A CA 1
ATOM 2189 C C . LEU A 1 300 ? 16.406 -2.057 9.219 1 97.56 300 LEU A C 1
ATOM 2191 O O . LEU A 1 300 ? 17.031 -3.082 9.469 1 97.56 300 LEU A O 1
ATOM 2195 N N . ALA A 1 301 ? 15.383 -1.637 9.922 1 97.81 301 ALA A N 1
ATOM 2196 C CA . ALA A 1 301 ? 14.906 -2.396 11.07 1 97.81 301 ALA A CA 1
ATOM 2197 C C . ALA A 1 301 ? 14.336 -3.746 10.641 1 97.81 301 ALA A C 1
ATOM 2199 O O . ALA A 1 301 ? 14.586 -4.766 11.281 1 97.81 301 ALA A O 1
ATOM 2200 N N . VAL A 1 302 ? 13.547 -3.766 9.578 1 98.19 302 VAL A N 1
ATOM 2201 C CA . VAL A 1 302 ? 12.93 -4.984 9.062 1 98.19 302 VAL A CA 1
ATOM 2202 C C . VAL A 1 302 ? 14.008 -5.969 8.625 1 98.19 302 VAL A C 1
ATOM 2204 O O . VAL A 1 302 ? 13.922 -7.164 8.922 1 98.19 302 VAL A O 1
ATOM 2207 N N . ARG A 1 303 ? 15.031 -5.496 7.918 1 97.38 303 ARG A N 1
ATOM 2208 C CA . ARG A 1 303 ? 16.156 -6.336 7.5 1 97.38 303 ARG A CA 1
ATOM 2209 C C . ARG A 1 303 ? 16.859 -6.941 8.711 1 97.38 303 ARG A C 1
ATOM 2211 O O . ARG A 1 303 ? 17.125 -8.148 8.734 1 97.38 303 ARG A O 1
ATOM 2218 N N . GLN A 1 304 ? 17.109 -6.07 9.68 1 96.69 304 GLN A N 1
ATOM 2219 C CA . GLN A 1 304 ? 17.812 -6.535 10.883 1 96.69 304 GLN A CA 1
ATOM 2220 C C . GLN A 1 304 ? 17.016 -7.637 11.578 1 96.69 304 GLN A C 1
ATOM 2222 O O . GLN A 1 304 ? 17.594 -8.617 12.062 1 96.69 304 GLN A O 1
ATOM 2227 N N . SER A 1 305 ? 15.75 -7.461 11.633 1 96.62 305 SER A N 1
ATOM 2228 C CA . SER A 1 305 ? 14.883 -8.445 12.273 1 96.62 305 SER A CA 1
ATOM 2229 C C . SER A 1 305 ? 14.914 -9.773 11.539 1 96.62 305 SER A C 1
ATOM 2231 O O . SER A 1 305 ? 14.586 -10.82 12.109 1 96.62 305 SER A O 1
ATOM 2233 N N . ALA A 1 306 ? 15.273 -9.742 10.281 1 97.44 306 ALA A N 1
ATOM 2234 C CA . ALA A 1 306 ? 15.32 -10.953 9.469 1 97.44 306 ALA A CA 1
ATOM 2235 C C . ALA A 1 306 ? 16.75 -11.5 9.398 1 97.44 306 ALA A C 1
ATOM 2237 O O . ALA A 1 306 ? 17.031 -12.398 8.602 1 97.44 306 ALA A O 1
ATOM 2238 N N . GLY A 1 307 ? 17.672 -10.938 10.18 1 96.38 307 GLY A N 1
ATOM 2239 C CA . GLY A 1 307 ? 19.031 -11.43 10.242 1 96.38 307 GLY A CA 1
ATOM 2240 C C . GLY A 1 307 ? 19.891 -10.953 9.086 1 96.38 307 GLY A C 1
ATOM 2241 O O . GLY A 1 307 ? 20.953 -11.531 8.812 1 96.38 307 GLY A O 1
ATOM 2242 N N . LEU A 1 308 ? 19.406 -9.992 8.352 1 95.62 308 LEU A N 1
ATOM 2243 C CA . LEU A 1 308 ? 20.172 -9.406 7.27 1 95.62 308 LEU A CA 1
ATOM 2244 C C . LEU A 1 308 ? 20.938 -8.172 7.758 1 95.62 308 LEU A C 1
ATOM 2246 O O . LEU A 1 308 ? 20.562 -7.551 8.75 1 95.62 308 LEU A O 1
ATOM 2250 N N . PRO A 1 309 ? 22.031 -7.832 7.086 1 91.81 309 PRO A N 1
ATOM 2251 C CA . PRO A 1 309 ? 22.625 -6.523 7.383 1 91.81 309 PRO A CA 1
ATOM 2252 C C . PRO A 1 309 ? 21.672 -5.367 7.113 1 91.81 309 PRO A C 1
ATOM 2254 O O . PRO A 1 309 ? 20.891 -5.414 6.152 1 91.81 309 PRO A O 1
ATOM 2257 N N . SER A 1 310 ? 21.516 -4.406 8.039 1 78.75 310 SER A N 1
ATOM 2258 C CA . SER A 1 310 ? 20.594 -3.285 7.871 1 78.75 310 SER A CA 1
ATOM 2259 C C . SER A 1 310 ? 20.797 -2.6 6.523 1 78.75 310 SER A C 1
ATOM 2261 O O . SER A 1 310 ? 19.844 -2.352 5.797 1 78.75 310 SER A O 1
ATOM 2263 N N . ASN A 1 311 ? 21.859 -1.948 6.25 1 71.56 311 ASN A N 1
ATOM 2264 C CA . ASN A 1 311 ? 22.094 -1.327 4.949 1 71.56 311 ASN A CA 1
ATOM 2265 C C . ASN A 1 311 ? 22.953 -2.211 4.047 1 71.56 311 ASN A C 1
ATOM 2267 O O . ASN A 1 311 ? 24.047 -2.621 4.438 1 71.56 311 ASN A O 1
ATOM 2271 N N . ASN A 1 312 ? 22.219 -2.986 3.26 1 56.84 312 ASN A N 1
ATOM 2272 C CA . ASN A 1 312 ? 22.922 -3.883 2.352 1 56.84 312 ASN A CA 1
ATOM 2273 C C . ASN A 1 312 ? 24.062 -3.166 1.631 1 56.84 312 ASN A C 1
ATOM 2275 O O . ASN A 1 312 ? 24.953 -3.812 1.065 1 56.84 312 ASN A O 1
ATOM 2279 N N . LYS A 1 313 ? 23.922 -1.885 1.313 1 57.28 313 LYS A N 1
ATOM 2280 C CA . LYS A 1 313 ? 24.938 -1.196 0.516 1 57.28 313 LYS A CA 1
ATOM 2281 C C . LYS A 1 313 ? 25.938 -0.478 1.407 1 57.28 313 LYS A C 1
ATOM 2283 O O . LYS A 1 313 ? 25.625 -0.098 2.535 1 57.28 313 LYS A O 1
ATOM 2288 N N . ASP A 1 314 ? 26.984 -1.101 1.728 1 48.84 314 ASP A N 1
ATOM 2289 C CA . ASP A 1 314 ? 28.156 -0.728 2.518 1 48.84 314 ASP A CA 1
ATOM 2290 C C . ASP A 1 314 ? 28.125 0.759 2.865 1 48.84 314 ASP A C 1
ATOM 2292 O O . ASP A 1 314 ? 29.109 1.294 3.393 1 48.84 314 ASP A O 1
ATOM 2296 N N . LYS A 1 315 ? 27.234 1.501 2.551 1 38.88 315 LYS A N 1
ATOM 2297 C CA . LYS A 1 315 ? 27.5 2.918 2.795 1 38.88 315 LYS A CA 1
ATOM 2298 C C . LYS A 1 315 ? 27.25 3.277 4.258 1 38.88 315 LYS A C 1
ATOM 2300 O O . LYS A 1 315 ? 27.438 4.426 4.66 1 38.88 315 LYS A O 1
ATOM 2305 N N . LEU A 1 316 ? 26.391 2.744 5.02 1 42.22 316 LEU A N 1
AT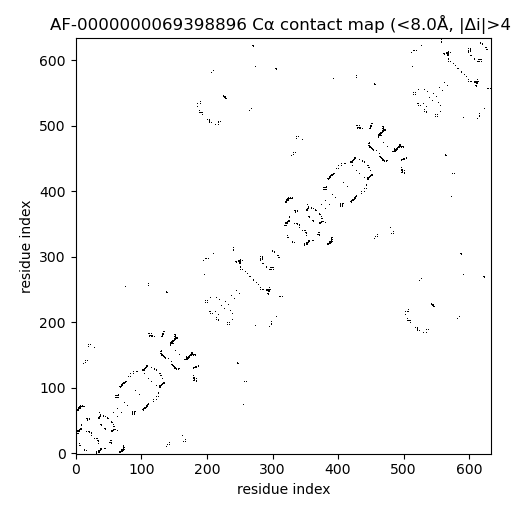OM 2306 C CA . LEU A 1 316 ? 26.156 3.391 6.305 1 42.22 316 LEU A CA 1
ATOM 2307 C C . LEU A 1 316 ? 27.297 3.119 7.277 1 42.22 316 LEU A C 1
ATOM 2309 O O . LEU A 1 316 ? 27.125 3.252 8.492 1 42.22 316 LEU A O 1
ATOM 2313 N N . ASP A 1 317 ? 28.344 2.484 6.973 1 31.06 317 ASP A N 1
ATOM 2314 C CA . ASP A 1 317 ? 29.422 2.518 7.953 1 31.06 317 ASP A CA 1
ATOM 2315 C C . ASP A 1 317 ? 29.844 3.951 8.25 1 31.06 317 ASP A C 1
ATOM 2317 O O . ASP A 1 317 ? 29.953 4.773 7.336 1 31.06 317 ASP A O 1
ATOM 2321 N N . MET B 1 1 ? 2.377 -34.25 -33.906 1 52.16 1 MET B N 1
ATOM 2322 C CA . MET B 1 1 ? 2.143 -32.812 -33.844 1 52.16 1 MET B CA 1
ATOM 2323 C C . MET B 1 1 ? 2.086 -32.312 -32.406 1 52.16 1 MET B C 1
ATOM 2325 O O . MET B 1 1 ? 1.766 -33.062 -31.5 1 52.16 1 MET B O 1
ATOM 2329 N N . SER B 1 2 ? 2.713 -31 -32.094 1 66.31 2 SER B N 1
ATOM 2330 C CA . SER B 1 2 ? 2.984 -30.531 -30.75 1 66.31 2 SER B CA 1
ATOM 2331 C C . SER B 1 2 ? 1.717 -30 -30.094 1 66.31 2 SER B C 1
ATOM 2333 O O . SER B 1 2 ? 1.11 -29.047 -30.578 1 66.31 2 SER B O 1
ATOM 2335 N N . THR B 1 3 ? 1.076 -30.812 -29.25 1 87.5 3 THR B N 1
ATOM 2336 C CA . THR B 1 3 ? -0.203 -30.5 -28.625 1 87.5 3 THR B CA 1
ATOM 2337 C C . THR B 1 3 ? 0.008 -29.797 -27.297 1 87.5 3 THR B C 1
ATOM 2339 O O . THR B 1 3 ? 1.049 -29.953 -26.656 1 87.5 3 THR B O 1
ATOM 2342 N N . VAL B 1 4 ? -0.926 -28.906 -27.094 1 95.38 4 VAL B N 1
ATOM 2343 C CA . VAL B 1 4 ? -0.945 -28.219 -25.812 1 95.38 4 VAL B CA 1
ATOM 2344 C C . VAL B 1 4 ? -2.096 -28.75 -24.953 1 95.38 4 VAL B C 1
ATOM 2346 O O . VAL B 1 4 ? -3.205 -28.953 -25.453 1 95.38 4 VAL B O 1
ATOM 2349 N N . ALA B 1 5 ? -1.796 -29.031 -23.734 1 96.81 5 ALA B N 1
ATOM 2350 C CA . ALA B 1 5 ? -2.832 -29.469 -22.812 1 96.81 5 ALA B CA 1
ATOM 2351 C C . ALA B 1 5 ? -2.924 -28.531 -21.609 1 96.81 5 ALA B C 1
ATOM 2353 O O . ALA B 1 5 ? -1.911 -27.984 -21.156 1 96.81 5 ALA B O 1
ATOM 2354 N N . VAL B 1 6 ? -4.148 -28.297 -21.109 1 98.19 6 VAL B N 1
ATOM 2355 C CA . VAL B 1 6 ? -4.398 -27.547 -19.891 1 98.19 6 VAL B CA 1
ATOM 2356 C C . VAL B 1 6 ? -5.082 -28.438 -18.859 1 98.19 6 VAL B C 1
ATOM 2358 O O . VAL B 1 6 ? -6.141 -29 -19.125 1 98.19 6 VAL B O 1
ATOM 2361 N N . LEU B 1 7 ? -4.375 -28.578 -17.766 1 98 7 LEU B N 1
ATOM 2362 C CA . LEU B 1 7 ? -4.891 -29.406 -16.672 1 98 7 LEU B CA 1
ATOM 2363 C C . LEU B 1 7 ? -5.434 -28.531 -15.539 1 98 7 LEU B C 1
ATOM 2365 O O . LEU B 1 7 ? -4.691 -27.734 -14.953 1 98 7 LEU B O 1
ATOM 2369 N N . GLY B 1 8 ? -6.691 -28.734 -15.141 1 97.75 8 GLY B N 1
ATOM 2370 C CA . GLY B 1 8 ? -7.367 -27.906 -14.156 1 97.75 8 GLY B CA 1
ATOM 2371 C C . GLY B 1 8 ? -8.227 -26.812 -14.789 1 97.75 8 GLY B C 1
ATOM 2372 O O . GLY B 1 8 ? -7.707 -25.891 -15.422 1 97.75 8 GLY B O 1
ATOM 2373 N N . LEU B 1 9 ? -9.531 -26.938 -14.5 1 97.31 9 LEU B N 1
ATOM 2374 C CA . LEU B 1 9 ? -10.477 -26.047 -15.164 1 97.31 9 LEU B CA 1
ATOM 2375 C C . LEU B 1 9 ? -11.328 -25.297 -14.148 1 97.31 9 LEU B C 1
ATOM 2377 O O . LEU B 1 9 ? -12.555 -25.297 -14.242 1 97.31 9 LEU B O 1
ATOM 2381 N N . GLY B 1 10 ? -10.617 -24.719 -13.148 1 94 10 GLY B N 1
ATOM 2382 C CA . GLY B 1 10 ? -11.25 -23.641 -12.406 1 94 10 GLY B CA 1
ATOM 2383 C C . GLY B 1 10 ? -11.422 -22.375 -13.227 1 94 10 GLY B C 1
ATOM 2384 O O . GLY B 1 10 ? -11.25 -22.391 -14.445 1 94 10 GLY B O 1
ATOM 2385 N N . ALA B 1 11 ? -11.703 -21.297 -12.609 1 92.62 11 ALA B N 1
ATOM 2386 C CA . ALA B 1 11 ? -11.953 -20.047 -13.328 1 92.62 11 ALA B CA 1
ATOM 2387 C C . ALA B 1 11 ? -10.734 -19.625 -14.148 1 92.62 11 ALA B C 1
ATOM 2389 O O . ALA B 1 11 ? -10.859 -19.266 -15.32 1 92.62 11 ALA B O 1
ATOM 2390 N N . MET B 1 12 ? -9.586 -19.688 -13.508 1 95.25 12 MET B N 1
ATOM 2391 C CA . MET B 1 12 ? -8.359 -19.297 -14.188 1 95.25 12 MET B CA 1
ATOM 2392 C C . MET B 1 12 ? -8.023 -20.266 -15.32 1 95.25 12 MET B C 1
ATOM 2394 O O . MET B 1 12 ? -7.703 -19.828 -16.422 1 95.25 12 MET B O 1
ATOM 2398 N N . GLY B 1 13 ? -8.102 -21.578 -15.016 1 97 13 GLY B N 1
ATOM 2399 C CA . GLY B 1 13 ? -7.789 -22.578 -16.016 1 97 13 GLY B CA 1
ATOM 2400 C C . GLY B 1 13 ? -8.68 -22.484 -17.25 1 97 13 GLY B C 1
ATOM 2401 O O . GLY B 1 13 ? -8.195 -22.594 -18.375 1 97 13 GLY B O 1
ATOM 2402 N N . LYS B 1 14 ? -9.977 -22.312 -17.031 1 97.12 14 LYS B N 1
ATOM 2403 C CA . LYS B 1 14 ? -10.914 -22.156 -18.141 1 97.12 14 LYS B CA 1
ATOM 2404 C C . LYS B 1 14 ? -10.555 -20.969 -19.016 1 97.12 14 LYS B C 1
ATOM 2406 O O . LYS B 1 14 ? -10.547 -21.062 -20.234 1 97.12 14 LYS B O 1
ATOM 2411 N N . GLY B 1 15 ? -10.266 -19.844 -18.359 1 96.81 15 GLY B N 1
ATOM 2412 C CA . GLY B 1 15 ? -9.891 -18.641 -19.109 1 96.81 15 GLY B CA 1
ATOM 2413 C C . GLY B 1 15 ? -8.641 -18.812 -19.938 1 96.81 15 GLY B C 1
ATOM 2414 O O . GLY B 1 15 ? -8.625 -18.469 -21.125 1 96.81 15 GLY B O 1
ATOM 2415 N N . MET B 1 16 ? -7.652 -19.406 -19.359 1 97.25 16 MET B N 1
ATOM 2416 C CA . MET B 1 16 ? -6.383 -19.625 -20.062 1 97.25 16 MET B CA 1
ATOM 2417 C C . MET B 1 16 ? -6.547 -20.594 -21.219 1 97.25 16 MET B C 1
ATOM 2419 O O . MET B 1 16 ? -6.02 -20.359 -22.312 1 97.25 16 MET B O 1
ATOM 2423 N N . ALA B 1 17 ? -7.297 -21.672 -20.984 1 97.38 17 ALA B N 1
ATOM 2424 C CA . ALA B 1 17 ? -7.516 -22.672 -22.016 1 97.38 17 ALA B CA 1
ATOM 2425 C C . ALA B 1 17 ? -8.266 -22.078 -23.203 1 97.38 17 ALA B C 1
ATOM 2427 O O . ALA B 1 17 ? -7.891 -22.312 -24.359 1 97.38 17 ALA B O 1
ATOM 2428 N N . ALA B 1 18 ? -9.32 -21.344 -22.906 1 97.06 18 ALA B N 1
ATOM 2429 C CA . ALA B 1 18 ? -10.125 -20.734 -23.969 1 97.06 18 ALA B CA 1
ATOM 2430 C C . ALA B 1 18 ? -9.297 -19.75 -24.781 1 97.06 18 ALA B C 1
ATOM 2432 O O . ALA B 1 18 ? -9.391 -19.703 -26.016 1 97.06 18 ALA B O 1
ATOM 2433 N N . ARG B 1 19 ? -8.523 -19 -24.125 1 96.25 19 ARG B N 1
ATOM 2434 C CA . ARG B 1 19 ? -7.707 -17.984 -24.797 1 96.25 19 ARG B CA 1
ATOM 2435 C C . ARG B 1 19 ? -6.637 -18.641 -25.656 1 96.25 19 ARG B C 1
ATOM 2437 O O . ARG B 1 19 ? -6.359 -18.172 -26.766 1 96.25 19 ARG B O 1
ATOM 2444 N N . LEU B 1 20 ? -6.012 -19.641 -25.109 1 95.94 20 LEU B N 1
ATOM 2445 C CA . LEU B 1 20 ? -5.004 -20.375 -25.859 1 95.94 20 LEU B CA 1
ATOM 2446 C C . LEU B 1 20 ? -5.605 -20.984 -27.125 1 95.94 20 LEU B C 1
ATOM 2448 O O . LEU B 1 20 ? -5.016 -20.891 -28.203 1 95.94 20 LEU B O 1
ATOM 2452 N N . ALA B 1 21 ? -6.746 -21.547 -26.984 1 95.62 21 ALA B N 1
ATOM 2453 C CA . ALA B 1 21 ? -7.43 -22.156 -28.125 1 95.62 21 ALA B CA 1
ATOM 2454 C C . ALA B 1 21 ? -7.746 -21.109 -29.188 1 95.62 21 ALA B C 1
ATOM 2456 O O . ALA B 1 21 ? -7.523 -21.344 -30.391 1 95.62 21 ALA B O 1
ATOM 2457 N N . ASP B 1 22 ? -8.25 -20.031 -28.719 1 95.06 22 ASP B N 1
ATOM 2458 C CA . ASP B 1 22 ? -8.578 -18.953 -29.625 1 95.06 22 ASP B CA 1
ATOM 2459 C C . ASP B 1 22 ? -7.332 -18.438 -30.359 1 95.06 22 ASP B C 1
ATOM 2461 O O . ASP B 1 22 ? -7.355 -18.219 -31.562 1 95.06 22 ASP B O 1
ATOM 2465 N N . TRP B 1 23 ? -6.328 -18.266 -29.594 1 93.88 23 TRP B N 1
ATOM 2466 C CA . TRP B 1 23 ? -5.07 -17.766 -30.141 1 93.88 23 TRP B CA 1
ATOM 2467 C C . TRP B 1 23 ? -4.488 -18.75 -31.156 1 93.88 23 TRP B C 1
ATOM 2469 O O . TRP B 1 23 ? -4.055 -18.344 -32.25 1 93.88 23 TRP B O 1
ATOM 2479 N N . LEU B 1 24 ? -4.508 -20.016 -30.875 1 92.81 24 LEU B N 1
ATOM 2480 C CA . LEU B 1 24 ? -3.939 -21.031 -31.75 1 92.81 24 LEU B CA 1
ATOM 2481 C C . LEU B 1 24 ? -4.75 -21.141 -33.031 1 92.81 24 LEU B C 1
ATOM 2483 O O . LEU B 1 24 ? -4.195 -21.438 -34.094 1 92.81 24 LEU B O 1
ATOM 2487 N N . ARG B 1 25 ? -5.93 -20.875 -32.938 1 92.19 25 ARG B N 1
ATOM 2488 C CA . ARG B 1 25 ? -6.793 -20.953 -34.125 1 92.19 25 ARG B CA 1
ATOM 2489 C C . ARG B 1 25 ? -6.598 -19.734 -35 1 92.19 25 ARG B C 1
ATOM 2491 O O . ARG B 1 25 ? -6.816 -19.797 -36.219 1 92.19 25 ARG B O 1
ATOM 2498 N N . SER B 1 26 ? -6.152 -18.672 -34.438 1 90.44 26 SER B N 1
ATOM 2499 C CA . SER B 1 26 ? -6.086 -17.406 -35.156 1 90.44 26 SER B CA 1
ATOM 2500 C C . SER B 1 26 ? -4.652 -17.078 -35.562 1 90.44 26 SER B C 1
ATOM 2502 O O . SER B 1 26 ? -4.41 -16.109 -36.281 1 90.44 26 SER B O 1
ATOM 2504 N N . HIS B 1 27 ? -3.734 -17.828 -35.094 1 87.19 27 HIS B N 1
ATOM 2505 C CA . HIS B 1 27 ? -2.326 -17.562 -35.375 1 87.19 27 HIS B CA 1
ATOM 2506 C C . HIS B 1 27 ? -1.626 -18.812 -35.906 1 87.19 27 HIS B C 1
ATOM 2508 O O . HIS B 1 27 ? -1.966 -19.938 -35.531 1 87.19 27 HIS B O 1
ATOM 2514 N N . ASP B 1 28 ? -0.76 -18.594 -36.844 1 80.88 28 ASP B N 1
ATOM 2515 C CA . ASP B 1 28 ? 0.091 -19.688 -37.312 1 80.88 28 ASP B CA 1
ATOM 2516 C C . ASP B 1 28 ? 1.145 -20.047 -36.25 1 80.88 28 ASP B C 1
ATOM 2518 O O . ASP B 1 28 ? 1.821 -19.156 -35.719 1 80.88 28 ASP B O 1
ATOM 2522 N N . SER B 1 29 ? 1.025 -21.266 -35.812 1 79.19 29 SER B N 1
ATOM 2523 C CA . SER B 1 29 ? 1.987 -21.734 -34.812 1 79.19 29 SER B CA 1
ATOM 2524 C C . SER B 1 29 ? 2.389 -23.172 -35.094 1 79.19 29 SER B C 1
ATOM 2526 O O . SER B 1 29 ? 1.761 -23.859 -35.906 1 79.19 29 SER B O 1
ATOM 2528 N N . GLU B 1 30 ? 3.48 -23.531 -34.469 1 80.62 30 GLU B N 1
ATOM 2529 C CA . GLU B 1 30 ? 3.912 -24.922 -34.562 1 80.62 30 GLU B CA 1
ATOM 2530 C C . GLU B 1 30 ? 2.961 -25.859 -33.812 1 80.62 30 GLU B C 1
ATOM 2532 O O . GLU B 1 30 ? 3.037 -27.078 -33.969 1 80.62 30 GLU B O 1
ATOM 2537 N N . PHE B 1 31 ? 2.107 -25.25 -33.062 1 83.12 31 PHE B N 1
ATOM 2538 C CA . PHE B 1 31 ? 1.129 -26.031 -32.344 1 83.12 31 PHE B CA 1
ATOM 2539 C C . PHE B 1 31 ? -0.165 -26.172 -33.125 1 83.12 31 PHE B C 1
ATOM 2541 O O . PHE B 1 31 ? -0.564 -25.25 -33.844 1 83.12 31 PHE B O 1
ATOM 2548 N N . PRO B 1 32 ? -0.68 -27.375 -32.938 1 82.38 32 PRO B N 1
ATOM 2549 C CA . PRO B 1 32 ? -2.002 -27.531 -33.562 1 82.38 32 PRO B CA 1
ATOM 2550 C C . PRO B 1 32 ? -3.027 -26.547 -33 1 82.38 32 PRO B C 1
ATOM 2552 O O . PRO B 1 32 ? -2.863 -26.047 -31.875 1 82.38 32 PRO B O 1
ATOM 2555 N N . GLN B 1 33 ? -4.039 -26.422 -33.75 1 81.69 33 GLN B N 1
ATOM 2556 C CA . GLN B 1 33 ? -5.098 -25.469 -33.406 1 81.69 33 GLN B CA 1
ATOM 2557 C C . GLN B 1 33 ? -6.078 -26.078 -32.406 1 81.69 33 GLN B C 1
ATOM 2559 O O . GLN B 1 33 ? -7.297 -25.969 -32.594 1 81.69 33 GLN B O 1
ATOM 2564 N N . GLU B 1 34 ? -5.535 -26.938 -31.594 1 89.19 34 GLU B N 1
ATOM 2565 C CA . GLU B 1 34 ? -6.363 -27.609 -30.594 1 89.19 34 GLU B CA 1
ATOM 2566 C C . GLU B 1 34 ? -5.672 -27.641 -29.234 1 89.19 34 GLU B C 1
ATOM 2568 O O . GLU B 1 34 ? -4.461 -27.859 -29.156 1 89.19 34 GLU B O 1
ATOM 2573 N N . VAL B 1 35 ? -6.5 -27.391 -28.25 1 95.69 35 VAL B N 1
ATOM 2574 C CA . VAL B 1 35 ? -6.027 -27.484 -26.875 1 95.69 35 VAL B CA 1
ATOM 2575 C C . VAL B 1 35 ? -6.75 -28.625 -26.156 1 95.69 35 VAL B C 1
ATOM 2577 O O . VAL B 1 35 ? -7.98 -28.672 -26.156 1 95.69 35 VAL B O 1
ATOM 2580 N N . LEU B 1 36 ? -5.969 -29.562 -25.656 1 96.38 36 LEU B N 1
ATOM 2581 C CA . LEU B 1 36 ? -6.547 -30.609 -24.844 1 96.38 36 LEU B CA 1
ATOM 2582 C C . LEU B 1 36 ? -6.785 -30.125 -23.406 1 96.38 36 LEU B C 1
ATOM 2584 O O . LEU B 1 36 ? -5.965 -29.391 -22.859 1 96.38 36 LEU B O 1
ATOM 2588 N N . VAL B 1 37 ? -7.953 -30.547 -22.844 1 97.88 37 VAL B N 1
ATOM 2589 C CA . VAL B 1 37 ? -8.211 -30.125 -21.469 1 97.88 37 VAL B CA 1
ATOM 2590 C C . VAL B 1 37 ? -8.57 -31.328 -20.609 1 97.88 37 VAL B C 1
ATOM 2592 O O . VAL B 1 37 ? -9.164 -32.281 -21.094 1 97.88 37 VAL B O 1
ATOM 2595 N N . TRP B 1 38 ? -8.156 -31.266 -19.359 1 97.25 38 TRP B N 1
ATOM 2596 C CA . TRP B 1 38 ? -8.484 -32.281 -18.359 1 97.25 38 TRP B CA 1
ATOM 2597 C C . TRP B 1 38 ? -8.852 -31.609 -17.031 1 97.25 38 TRP B C 1
ATOM 2599 O O . TRP B 1 38 ? -8.297 -30.562 -16.672 1 97.25 38 TRP B O 1
ATOM 2609 N N . ASN B 1 39 ? -9.773 -32.25 -16.297 1 97.31 39 ASN B N 1
ATOM 2610 C CA . ASN B 1 39 ? -10.141 -31.875 -14.938 1 97.31 39 ASN B CA 1
ATOM 2611 C C . ASN B 1 39 ? -10.477 -33.094 -14.102 1 97.31 39 ASN B C 1
ATOM 2613 O O . ASN B 1 39 ? -10.883 -34.125 -14.633 1 97.31 39 ASN B O 1
ATOM 2617 N N . ARG B 1 40 ? -10.219 -32.969 -12.836 1 93.5 40 ARG B N 1
ATOM 2618 C CA . ARG B 1 40 ? -10.516 -34.094 -11.938 1 93.5 40 ARG B CA 1
ATOM 2619 C C . ARG B 1 40 ? -11.953 -34.562 -12.109 1 93.5 40 ARG B C 1
ATOM 2621 O O . ARG B 1 40 ? -12.211 -35.781 -12.133 1 93.5 40 ARG B O 1
ATOM 2628 N N . THR B 1 41 ? -12.852 -33.562 -12.195 1 93.81 41 THR B N 1
ATOM 2629 C CA . THR B 1 41 ? -14.234 -33.906 -12.547 1 93.81 41 THR B CA 1
ATOM 2630 C C . THR B 1 41 ? -14.414 -33.875 -14.062 1 93.81 41 THR B C 1
ATOM 2632 O O . THR B 1 41 ? -14.555 -32.812 -14.672 1 93.81 41 THR B O 1
ATOM 2635 N N . ALA B 1 42 ? -14.617 -35.031 -14.656 1 93.56 42 ALA B N 1
ATOM 2636 C CA . ALA B 1 42 ? -14.633 -35.188 -16.109 1 93.56 42 ALA B CA 1
ATOM 2637 C C . ALA B 1 42 ? -15.75 -34.375 -16.734 1 93.56 42 ALA B C 1
ATOM 2639 O O . ALA B 1 42 ? -15.594 -33.844 -17.844 1 93.56 42 ALA B O 1
ATOM 2640 N N . ALA B 1 43 ? -16.844 -34.312 -16.016 1 95.75 43 ALA B N 1
ATOM 2641 C CA . ALA B 1 43 ? -18 -33.594 -16.547 1 95.75 43 ALA B CA 1
ATOM 2642 C C . ALA B 1 43 ? -17.672 -32.094 -16.766 1 95.75 43 ALA B C 1
ATOM 2644 O O . ALA B 1 43 ? -18.172 -31.484 -17.703 1 95.75 43 ALA B O 1
ATOM 2645 N N . THR B 1 44 ? -16.797 -31.609 -15.93 1 96.69 44 THR B N 1
ATOM 2646 C CA . THR B 1 44 ? -16.375 -30.219 -16.062 1 96.69 44 THR B CA 1
ATOM 2647 C C . THR B 1 44 ? -15.617 -30 -17.359 1 96.69 44 THR B C 1
ATOM 2649 O O . THR B 1 44 ? -15.883 -29.031 -18.078 1 96.69 44 THR B O 1
ATOM 2652 N N . ALA B 1 45 ? -14.703 -30.906 -17.688 1 97.38 45 ALA B N 1
ATOM 2653 C CA . ALA B 1 45 ? -13.922 -30.797 -18.922 1 97.38 45 ALA B CA 1
ATOM 2654 C C . ALA B 1 45 ? -14.805 -30.984 -20.141 1 97.38 45 ALA B C 1
ATOM 2656 O O . ALA B 1 45 ? -14.656 -30.25 -21.125 1 97.38 45 ALA B O 1
ATOM 2657 N N . ALA B 1 46 ? -15.742 -31.891 -20.047 1 97.25 46 ALA B N 1
ATOM 2658 C CA . ALA B 1 46 ? -16.641 -32.156 -21.172 1 97.25 46 ALA B CA 1
ATOM 2659 C C . ALA B 1 46 ? -17.516 -30.969 -21.469 1 97.25 46 ALA B C 1
ATOM 2661 O O . ALA B 1 46 ? -17.672 -30.578 -22.641 1 97.25 46 ALA B O 1
ATOM 2662 N N . GLN B 1 47 ? -18.078 -30.438 -20.438 1 97.81 47 GLN B N 1
ATOM 2663 C CA . GLN B 1 47 ? -18.938 -29.266 -20.594 1 97.81 47 GLN B CA 1
ATOM 2664 C C . GLN B 1 47 ? -18.172 -28.078 -21.172 1 97.81 47 GLN B C 1
ATOM 2666 O O . GLN B 1 47 ? -18.641 -27.391 -22.078 1 97.81 47 GLN B O 1
ATOM 2671 N N . PHE B 1 48 ? -17.031 -27.859 -20.672 1 98 48 PHE B N 1
ATOM 2672 C CA . PHE B 1 48 ? -16.188 -26.75 -21.125 1 98 48 PHE B CA 1
ATOM 2673 C C . PHE B 1 48 ? -15.828 -26.922 -22.594 1 98 48 PHE B C 1
ATOM 2675 O O . PHE B 1 48 ? -15.898 -25.953 -23.375 1 98 48 PHE B O 1
ATOM 2682 N N . ALA B 1 49 ? -15.477 -28.094 -23 1 97.56 49 ALA B N 1
ATOM 2683 C CA . ALA B 1 49 ? -15.094 -28.375 -24.375 1 97.56 49 ALA B CA 1
ATOM 2684 C C . ALA B 1 49 ? -16.281 -28.172 -25.328 1 97.56 49 ALA B C 1
ATOM 2686 O O . ALA B 1 49 ? -16.109 -27.703 -26.453 1 97.56 49 ALA B O 1
ATOM 2687 N N . ALA B 1 50 ? -17.453 -28.516 -24.828 1 97.62 50 ALA B N 1
ATOM 2688 C CA . ALA B 1 50 ? -18.656 -28.359 -25.641 1 97.62 50 ALA B CA 1
ATOM 2689 C C . ALA B 1 50 ? -18.953 -26.891 -25.906 1 97.62 50 ALA B C 1
ATOM 2691 O O . ALA B 1 50 ? -19.5 -26.531 -26.938 1 97.62 50 ALA B O 1
ATOM 2692 N N . GLU B 1 51 ? -18.453 -26.094 -25.016 1 97.62 51 GLU B N 1
ATOM 2693 C CA . GLU B 1 51 ? -18.812 -24.672 -25.078 1 97.62 51 GLU B CA 1
ATOM 2694 C C . GLU B 1 51 ? -17.656 -23.844 -25.641 1 97.62 51 GLU B C 1
ATOM 2696 O O . GLU B 1 51 ? -17.828 -22.641 -25.875 1 97.62 51 GLU B O 1
ATOM 2701 N N . THR B 1 52 ? -16.547 -24.422 -25.891 1 97.5 52 THR B N 1
ATOM 2702 C CA . THR B 1 52 ? -15.367 -23.656 -26.25 1 97.5 52 THR B CA 1
ATOM 2703 C C . THR B 1 52 ? -14.75 -24.188 -27.547 1 97.5 52 THR B C 1
ATOM 2705 O O . THR B 1 52 ? -14.219 -25.297 -27.578 1 97.5 52 THR B O 1
ATOM 2708 N N . PRO B 1 53 ? -14.797 -23.391 -28.562 1 96.19 53 PRO B N 1
ATOM 2709 C CA . PRO B 1 53 ? -14.195 -23.844 -29.812 1 96.19 53 PRO B CA 1
ATOM 2710 C C . PRO B 1 53 ? -12.695 -24.109 -29.688 1 96.19 53 PRO B C 1
ATOM 2712 O O . PRO B 1 53 ? -11.992 -23.375 -29 1 96.19 53 PRO B O 1
ATOM 2715 N N . GLY B 1 54 ? -12.281 -25.172 -30.312 1 95.19 54 GLY B N 1
ATOM 2716 C CA . GLY B 1 54 ? -10.859 -25.469 -30.375 1 95.19 54 GLY B CA 1
ATOM 2717 C C . GLY B 1 54 ? -10.359 -26.234 -29.156 1 95.19 54 GLY B C 1
ATOM 2718 O O . GLY B 1 54 ? -9.156 -26.375 -28.969 1 95.19 54 GLY B O 1
ATOM 2719 N N . VAL B 1 55 ? -11.305 -26.641 -28.344 1 96.44 55 VAL B N 1
ATOM 2720 C CA . VAL B 1 55 ? -10.93 -27.359 -27.125 1 96.44 55 VAL B CA 1
ATOM 2721 C C . VAL B 1 55 ? -11.477 -28.797 -27.188 1 96.44 55 VAL B C 1
ATOM 2723 O O . VAL B 1 55 ? -12.602 -29.016 -27.641 1 96.44 55 VAL B O 1
ATOM 2726 N N . THR B 1 56 ? -10.688 -29.734 -26.766 1 95.88 56 THR B N 1
ATOM 2727 C CA . THR B 1 56 ? -11.109 -31.125 -26.672 1 95.88 56 THR B CA 1
ATOM 2728 C C . THR B 1 56 ? -10.891 -31.656 -25.25 1 95.88 56 THR B C 1
ATOM 2730 O O . THR B 1 56 ? -9.797 -31.531 -24.703 1 95.88 56 THR B O 1
ATOM 2733 N N . ALA B 1 57 ? -11.914 -32.25 -24.719 1 96.94 57 ALA B N 1
ATOM 2734 C CA . ALA B 1 57 ? -11.82 -32.844 -23.375 1 96.94 57 ALA B CA 1
ATOM 2735 C C . ALA B 1 57 ? -11.195 -34.219 -23.422 1 96.94 57 ALA B C 1
ATOM 2737 O O . ALA B 1 57 ? -11.492 -35 -24.328 1 96.94 57 ALA B O 1
ATOM 2738 N N . LEU B 1 58 ? -10.32 -34.344 -22.5 1 94.19 58 LEU B N 1
ATOM 2739 C CA . LEU B 1 58 ? -9.75 -35.688 -22.359 1 94.19 58 LEU B CA 1
ATOM 2740 C C . LEU B 1 58 ? -10.586 -36.531 -21.406 1 94.19 58 LEU B C 1
ATOM 2742 O O . LEU B 1 58 ? -11.031 -36.062 -20.359 1 94.19 58 LEU B O 1
ATOM 2746 N N . ASP B 1 59 ? -10.781 -37.75 -21.781 1 84.69 59 ASP B N 1
ATOM 2747 C CA . ASP B 1 59 ? -11.641 -38.656 -21 1 84.69 59 ASP B CA 1
ATOM 2748 C C . ASP B 1 59 ? -10.875 -39.25 -19.828 1 84.69 59 ASP B C 1
ATOM 2750 O O . ASP B 1 59 ? -11.484 -39.75 -18.875 1 84.69 59 ASP B O 1
ATOM 2754 N N . CYS B 1 60 ? -9.648 -39.312 -19.984 1 88.31 60 CYS B N 1
ATOM 2755 C CA . CYS B 1 60 ? -8.828 -39.781 -18.875 1 88.31 60 CYS B CA 1
ATOM 2756 C C . CYS B 1 60 ? -7.438 -39.156 -18.922 1 88.31 60 CYS B C 1
ATOM 2758 O O . CYS B 1 60 ? -7.023 -38.625 -19.953 1 88.31 60 CYS B O 1
ATOM 2760 N N . PHE B 1 61 ? -6.746 -39.219 -17.906 1 90.06 61 PHE B N 1
ATOM 2761 C CA . PHE B 1 61 ? -5.453 -38.594 -17.703 1 90.06 61 PHE B CA 1
ATOM 2762 C C . PHE B 1 61 ? -4.402 -39.188 -18.641 1 90.06 61 PHE B C 1
ATOM 2764 O O . PHE B 1 61 ? -3.475 -38.5 -19.062 1 90.06 61 PHE B O 1
ATOM 2771 N N . GLU B 1 62 ? -4.547 -40.406 -19.047 1 87.94 62 GLU B N 1
ATOM 2772 C CA . GLU B 1 62 ? -3.555 -41.094 -19.844 1 87.94 62 GLU B CA 1
ATOM 2773 C C . GLU B 1 62 ? -3.365 -40.438 -21.219 1 87.94 62 GLU B C 1
ATOM 2775 O O . GLU B 1 62 ? -2.289 -40.531 -21.812 1 87.94 62 GLU B O 1
ATOM 2780 N N . HIS B 1 63 ? -4.32 -39.75 -21.641 1 87.12 63 HIS B N 1
ATOM 2781 C CA . HIS B 1 63 ? -4.281 -39.156 -22.969 1 87.12 63 HIS B CA 1
ATOM 2782 C C . HIS B 1 63 ? -3.5 -37.875 -22.969 1 87.12 63 HIS B C 1
ATOM 2784 O O . HIS B 1 63 ? -3.299 -37.25 -24.031 1 87.12 63 HIS B O 1
ATOM 2790 N N . VAL B 1 64 ? -2.928 -37.469 -21.828 1 9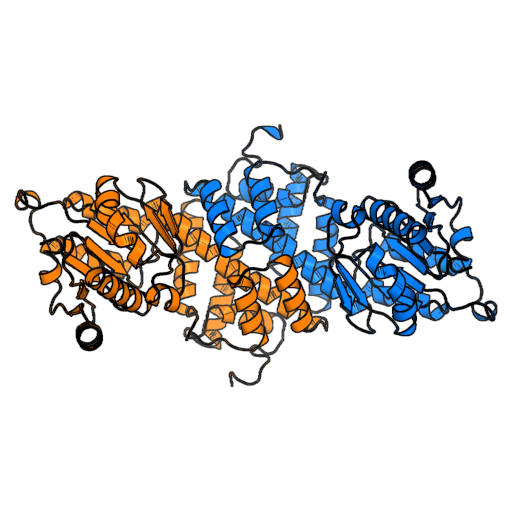0.69 64 VAL B N 1
ATOM 2791 C CA . VAL B 1 64 ? -2.131 -36.25 -21.719 1 90.69 64 VAL B CA 1
ATOM 2792 C C . VAL B 1 64 ? -0.697 -36.531 -22.172 1 90.69 64 VAL B C 1
ATOM 2794 O O . VAL B 1 64 ? 0.056 -35.625 -22.484 1 90.69 64 VAL B O 1
ATOM 2797 N N . ARG B 1 65 ? -0.305 -37.719 -22.312 1 87.38 65 ARG B N 1
ATOM 2798 C CA . ARG B 1 65 ? 1.063 -38.188 -22.516 1 87.38 65 ARG B CA 1
ATOM 2799 C C . ARG B 1 65 ? 1.632 -37.688 -23.828 1 87.38 65 ARG B C 1
ATOM 2801 O O . ARG B 1 65 ? 2.848 -37.531 -23.969 1 87.38 65 ARG B O 1
ATOM 2808 N N . ASP B 1 66 ? 0.8 -37.344 -24.719 1 83.12 66 ASP B N 1
ATOM 2809 C CA . ASP B 1 66 ? 1.279 -36.969 -26.047 1 83.12 66 ASP B CA 1
ATOM 2810 C C . ASP B 1 66 ? 1.421 -35.469 -26.188 1 83.12 66 ASP B C 1
ATOM 2812 O O . ASP B 1 66 ? 1.848 -34.969 -27.234 1 83.12 66 ASP B O 1
ATOM 2816 N N . ALA B 1 67 ? 1.133 -34.75 -25.203 1 91.5 67 ALA B N 1
ATOM 2817 C CA . ALA B 1 67 ? 1.223 -33.281 -25.25 1 91.5 67 ALA B CA 1
ATOM 2818 C C . ALA B 1 67 ? 2.674 -32.812 -25.188 1 91.5 67 ALA B C 1
ATOM 2820 O O . ALA B 1 67 ? 3.477 -33.375 -24.438 1 91.5 67 ALA B O 1
ATOM 2821 N N . ARG B 1 68 ? 2.992 -31.844 -26.016 1 92.44 68 ARG B N 1
ATOM 2822 C CA . ARG B 1 68 ? 4.312 -31.234 -26 1 92.44 68 ARG B CA 1
ATOM 2823 C C . ARG B 1 68 ? 4.449 -30.25 -24.828 1 92.44 68 ARG B C 1
ATOM 2825 O O . ARG B 1 68 ? 5.523 -30.125 -24.25 1 92.44 68 ARG B O 1
ATOM 2832 N N . VAL B 1 69 ? 3.396 -29.484 -24.609 1 96 69 VAL B N 1
ATOM 2833 C CA . VAL B 1 69 ? 3.322 -28.547 -23.5 1 96 69 VAL B CA 1
ATOM 2834 C C . VAL B 1 69 ? 2.098 -28.844 -22.641 1 96 69 VAL B C 1
ATOM 2836 O O . VAL B 1 69 ? 0.984 -28.969 -23.156 1 96 69 VAL B O 1
ATOM 2839 N N . VAL B 1 70 ? 2.33 -29.016 -21.391 1 97.19 70 VAL B N 1
ATOM 2840 C CA . VAL B 1 70 ? 1.259 -29.234 -20.422 1 97.19 70 VAL B CA 1
ATOM 2841 C C . VAL B 1 70 ? 1.228 -28.078 -19.406 1 97.19 70 VAL B C 1
ATOM 2843 O O . VAL B 1 70 ? 2.199 -27.859 -18.688 1 97.19 70 VAL B O 1
ATOM 2846 N N . VAL B 1 71 ? 0.103 -27.344 -19.375 1 98.19 71 VAL B N 1
ATOM 2847 C CA . VAL B 1 71 ? -0.082 -26.266 -18.422 1 98.19 71 VAL B CA 1
ATOM 2848 C C . VAL B 1 71 ? -1.037 -26.703 -17.312 1 98.19 71 VAL B C 1
ATOM 2850 O O . VAL B 1 71 ? -2.178 -27.078 -17.578 1 98.19 71 VAL B O 1
ATOM 2853 N N . ALA B 1 72 ? -0.564 -26.656 -16.109 1 98.56 72 ALA B N 1
ATOM 2854 C CA . ALA B 1 72 ? -1.384 -27.062 -14.969 1 98.56 72 ALA B CA 1
ATOM 2855 C C . ALA B 1 72 ? -1.785 -25.844 -14.133 1 98.56 72 ALA B C 1
ATOM 2857 O O . ALA B 1 72 ? -0.943 -25.016 -13.789 1 98.56 72 ALA B O 1
ATOM 2858 N N . MET B 1 73 ? -3.027 -25.641 -13.891 1 98.25 73 MET B N 1
ATOM 2859 C CA . MET B 1 73 ? -3.621 -24.625 -13.016 1 98.25 73 MET B CA 1
ATOM 2860 C C . MET B 1 73 ? -4.508 -25.281 -11.961 1 98.25 73 MET B C 1
ATOM 2862 O O . MET B 1 73 ? -5.699 -25.5 -12.195 1 98.25 73 MET B O 1
ATOM 2866 N N . LEU B 1 74 ? -3.826 -25.547 -10.805 1 97.75 74 LEU B N 1
ATOM 2867 C CA . LEU B 1 74 ? -4.477 -26.391 -9.812 1 97.75 74 LEU B CA 1
ATOM 2868 C C . LEU B 1 74 ? -4.672 -25.641 -8.5 1 97.75 74 LEU B C 1
ATOM 2870 O O . LEU B 1 74 ? -4.176 -24.531 -8.336 1 97.75 74 LEU B O 1
ATOM 2874 N N . SER B 1 75 ? -5.379 -26.172 -7.512 1 95.19 75 SER B N 1
ATOM 2875 C CA . SER B 1 75 ? -5.918 -25.453 -6.359 1 95.19 75 SER B CA 1
ATOM 2876 C C . SER B 1 75 ? -4.855 -25.266 -5.281 1 95.19 75 SER B C 1
ATOM 2878 O O . SER B 1 75 ? -4.898 -24.297 -4.523 1 95.19 75 SER B O 1
ATOM 2880 N N . ASN B 1 76 ? -4.016 -26.25 -5.137 1 97.06 76 ASN B N 1
ATOM 2881 C CA . ASN B 1 76 ? -3.08 -26.203 -4.02 1 97.06 76 ASN B CA 1
ATOM 2882 C C . ASN B 1 76 ? -1.895 -27.141 -4.238 1 97.06 76 ASN B C 1
ATOM 2884 O O . ASN B 1 76 ? -1.783 -27.766 -5.293 1 97.06 76 ASN B O 1
ATOM 2888 N N . ASP B 1 77 ? -1.021 -27.219 -3.279 1 98.56 77 ASP B N 1
ATOM 2889 C CA . ASP B 1 77 ? 0.215 -27.984 -3.357 1 98.56 77 ASP B CA 1
ATOM 2890 C C . ASP B 1 77 ? -0.079 -29.469 -3.57 1 98.56 77 ASP B C 1
ATOM 2892 O O . ASP B 1 77 ? 0.528 -30.109 -4.43 1 98.56 77 ASP B O 1
ATOM 2896 N N . ALA B 1 78 ? -1.011 -30.016 -2.836 1 98.12 78 ALA B N 1
ATOM 2897 C CA . ALA B 1 78 ? -1.338 -31.438 -2.93 1 98.12 78 ALA B CA 1
ATOM 2898 C C . ALA B 1 78 ? -1.838 -31.797 -4.324 1 98.12 78 ALA B C 1
ATOM 2900 O O . ALA B 1 78 ? -1.434 -32.812 -4.898 1 98.12 78 ALA B O 1
ATOM 2901 N N . ALA B 1 79 ? -2.684 -31 -4.816 1 97.94 79 ALA B N 1
ATOM 2902 C CA . ALA B 1 79 ? -3.205 -31.219 -6.16 1 97.94 79 ALA B CA 1
ATOM 2903 C C . ALA B 1 79 ? -2.09 -31.156 -7.199 1 97.94 79 ALA B C 1
ATOM 2905 O O . ALA B 1 79 ? -2.064 -31.938 -8.148 1 97.94 79 ALA B O 1
ATOM 2906 N N . ALA B 1 80 ? -1.181 -30.219 -7.059 1 98.56 80 ALA B N 1
ATOM 2907 C CA . ALA B 1 80 ? -0.066 -30.078 -7.992 1 98.56 80 ALA B CA 1
ATOM 2908 C C . ALA B 1 80 ? 0.818 -31.312 -7.996 1 98.56 80 ALA B C 1
ATOM 2910 O O . ALA B 1 80 ? 1.214 -31.797 -9.055 1 98.56 80 ALA B O 1
ATOM 2911 N N . GLU B 1 81 ? 1.105 -31.797 -6.844 1 98.56 81 GLU B N 1
ATOM 2912 C CA . GLU B 1 81 ? 1.941 -32.969 -6.723 1 98.56 81 GLU B CA 1
ATOM 2913 C C . GLU B 1 81 ? 1.24 -34.219 -7.301 1 98.56 81 GLU B C 1
ATOM 2915 O O . GLU B 1 81 ? 1.853 -35 -8.023 1 98.56 81 GLU B O 1
ATOM 2920 N N . GLU B 1 82 ? 0.004 -34.312 -6.992 1 98 82 GLU B N 1
ATOM 2921 C CA . GLU B 1 82 ? -0.77 -35.469 -7.465 1 98 82 GLU B CA 1
ATOM 2922 C C . GLU B 1 82 ? -0.874 -35.469 -8.984 1 98 82 GLU B C 1
ATOM 2924 O O . GLU B 1 82 ? -0.659 -36.5 -9.625 1 98 82 GLU B O 1
ATOM 2929 N N . VAL B 1 83 ? -1.166 -34.375 -9.531 1 97.81 83 VAL B N 1
ATOM 2930 C CA . VAL B 1 83 ? -1.397 -34.281 -10.969 1 97.81 83 VAL B CA 1
ATOM 2931 C C . VAL B 1 83 ? -0.082 -34.469 -11.719 1 97.81 83 VAL B C 1
ATOM 2933 O O . VAL B 1 83 ? -0.037 -35.188 -12.734 1 97.81 83 VAL B O 1
ATOM 2936 N N . LEU B 1 84 ? 0.994 -33.875 -11.297 1 98.19 84 LEU B N 1
ATOM 2937 C CA . LEU B 1 84 ? 2.277 -34.125 -11.938 1 98.19 84 LEU B CA 1
ATOM 2938 C C . LEU B 1 84 ? 2.652 -35.594 -11.852 1 98.19 84 LEU B C 1
ATOM 2940 O O . LEU B 1 84 ? 3.117 -36.188 -12.828 1 98.19 84 LEU B O 1
ATOM 2944 N N . GLY B 1 85 ? 2.486 -36.156 -10.633 1 97 85 GLY B N 1
ATOM 2945 C CA . GLY B 1 85 ? 2.762 -37.562 -10.484 1 97 85 GLY B CA 1
ATOM 2946 C C . GLY B 1 85 ? 1.989 -38.438 -11.461 1 97 85 GLY B C 1
ATOM 2947 O O . GLY B 1 85 ? 2.555 -39.344 -12.078 1 97 85 GLY B O 1
ATOM 2948 N N . SER B 1 86 ? 0.727 -38.188 -11.555 1 96.19 86 SER B N 1
ATOM 2949 C CA . SER B 1 86 ? -0.118 -38.906 -12.492 1 96.19 86 SER B CA 1
ATOM 2950 C C . SER B 1 86 ? 0.353 -38.719 -13.93 1 96.19 86 SER B C 1
ATOM 2952 O O . SER B 1 86 ? 0.366 -39.656 -14.719 1 96.19 86 SER B O 1
ATOM 2954 N N . TYR B 1 87 ? 0.729 -37.531 -14.281 1 96.44 87 TYR B N 1
ATOM 2955 C CA . TYR B 1 87 ? 1.237 -37.219 -15.609 1 96.44 87 TYR B CA 1
ATOM 2956 C C . TYR B 1 87 ? 2.512 -38 -15.898 1 96.44 87 TYR B C 1
ATOM 2958 O O . TYR B 1 87 ? 2.631 -38.625 -16.953 1 96.44 87 TYR B O 1
ATOM 2966 N N . LEU B 1 88 ? 3.426 -38 -14.945 1 95.5 88 LEU B N 1
ATOM 2967 C CA . LEU B 1 88 ? 4.699 -38.688 -15.133 1 95.5 88 LEU B CA 1
ATOM 2968 C C . LEU B 1 88 ? 4.492 -40.188 -15.297 1 95.5 88 LEU B C 1
ATOM 2970 O O . LEU B 1 88 ? 5.211 -40.844 -16.047 1 95.5 88 LEU B O 1
ATOM 2974 N N . ALA B 1 89 ? 3.494 -40.656 -14.617 1 93.56 89 ALA B N 1
ATOM 2975 C CA . ALA B 1 89 ? 3.193 -42.094 -14.695 1 93.56 89 ALA B CA 1
ATOM 2976 C C . ALA B 1 89 ? 2.715 -42.469 -16.094 1 93.56 89 ALA B C 1
ATOM 2978 O O . ALA B 1 89 ? 2.893 -43.594 -16.516 1 93.56 89 ALA B O 1
ATOM 2979 N N . THR B 1 90 ? 2.137 -41.531 -16.781 1 92.19 90 THR B N 1
ATOM 2980 C CA . THR B 1 90 ? 1.633 -41.812 -18.109 1 92.19 90 THR B CA 1
ATOM 2981 C C . THR B 1 90 ? 2.779 -41.906 -19.109 1 92.19 90 THR B C 1
ATOM 2983 O O . THR B 1 90 ? 2.615 -42.469 -20.203 1 92.19 90 THR B O 1
ATOM 2986 N N . LEU B 1 91 ? 3.924 -41.281 -18.938 1 90.44 91 LEU B N 1
ATOM 2987 C CA . LEU B 1 91 ? 5.035 -41.188 -19.875 1 90.44 91 LEU B CA 1
ATOM 2988 C C . LEU B 1 91 ? 5.867 -42.469 -19.875 1 90.44 91 LEU B C 1
ATOM 2990 O O . LEU B 1 91 ? 6.59 -42.719 -20.844 1 90.44 91 LEU B O 1
ATOM 2994 N N . GLY B 1 92 ? 5.703 -43.312 -18.938 1 80.06 92 GLY B N 1
ATOM 2995 C CA . GLY B 1 92 ? 6.469 -44.531 -18.859 1 80.06 92 GLY B CA 1
ATOM 2996 C C . GLY B 1 92 ? 7.949 -44.312 -18.609 1 80.06 92 GLY B C 1
ATOM 2997 O O . GLY B 1 92 ? 8.328 -43.281 -18.016 1 80.06 92 GLY B O 1
ATOM 2998 N N . ASP B 1 93 ? 8.766 -45.219 -19.125 1 78.31 93 ASP B N 1
ATOM 2999 C CA . ASP B 1 93 ? 10.211 -45.188 -18.922 1 78.31 93 ASP B CA 1
ATOM 3000 C C . ASP B 1 93 ? 10.875 -44.188 -19.859 1 78.31 93 ASP B C 1
ATOM 3002 O O . ASP B 1 93 ? 10.75 -44.312 -21.078 1 78.31 93 ASP B O 1
ATOM 3006 N N . PRO B 1 94 ? 11.477 -43.156 -19.266 1 75.62 94 PRO B N 1
ATOM 3007 C CA . PRO B 1 94 ? 12.109 -42.125 -20.094 1 75.62 94 PRO B CA 1
ATOM 3008 C C . PRO B 1 94 ? 13.078 -42.719 -21.109 1 75.62 94 PRO B C 1
ATOM 3010 O O . PRO B 1 94 ? 13.266 -42.156 -22.188 1 75.62 94 PRO B O 1
ATOM 3013 N N . ASN B 1 95 ? 13.695 -43.75 -20.703 1 74.31 95 ASN B N 1
ATOM 3014 C CA . ASN B 1 95 ? 14.664 -44.375 -21.594 1 74.31 95 ASN B CA 1
ATOM 3015 C C . ASN B 1 95 ? 14 -44.938 -22.844 1 74.31 95 ASN B C 1
ATOM 3017 O O . ASN B 1 95 ? 14.664 -45.219 -23.844 1 74.31 95 ASN B O 1
ATOM 3021 N N . SER B 1 96 ? 12.773 -45.094 -22.734 1 68.38 96 SER B N 1
ATOM 3022 C CA . SER B 1 96 ? 12.039 -45.656 -23.859 1 68.38 96 SER B CA 1
ATOM 3023 C C . SER B 1 96 ? 11.477 -44.562 -24.766 1 68.38 96 SER B C 1
ATOM 3025 O O . SER B 1 96 ? 10.914 -44.875 -25.828 1 68.38 96 SER B O 1
ATOM 3027 N N . ARG B 1 97 ? 11.555 -43.281 -24.375 1 67.88 97 ARG B N 1
ATOM 3028 C CA . ARG B 1 97 ? 10.945 -42.156 -25.078 1 67.88 97 ARG B CA 1
ATOM 3029 C C . ARG B 1 97 ? 11.938 -41.531 -26.031 1 67.88 97 ARG B C 1
ATOM 3031 O O . ARG B 1 97 ? 11.758 -40.375 -26.453 1 67.88 97 ARG B O 1
ATOM 3038 N N . SER B 1 98 ? 12.953 -42.219 -26.547 1 59.5 98 SER B N 1
ATOM 3039 C CA . SER B 1 98 ? 14.156 -41.688 -27.188 1 59.5 98 SER B CA 1
ATOM 3040 C C . SER B 1 98 ? 13.797 -40.812 -28.391 1 59.5 98 SER B C 1
ATOM 3042 O O . SER B 1 98 ? 14.539 -39.906 -28.734 1 59.5 98 SER B O 1
ATOM 3044 N N . ALA B 1 99 ? 12.672 -40.906 -29.047 1 65.81 99 ALA B N 1
ATOM 3045 C CA . ALA B 1 99 ? 12.562 -40.25 -30.344 1 65.81 99 ALA B CA 1
ATOM 3046 C C . ALA B 1 99 ? 11.68 -39 -30.25 1 65.81 99 ALA B C 1
ATOM 3048 O O . ALA B 1 99 ? 11.648 -38.188 -31.172 1 65.81 99 ALA B O 1
ATOM 3049 N N . GLN B 1 100 ? 11.195 -38.688 -29.125 1 72.06 100 GLN B N 1
ATOM 3050 C CA . GLN B 1 100 ? 10.273 -37.562 -29.047 1 72.06 100 GLN B CA 1
ATOM 3051 C C . GLN B 1 100 ? 10.891 -36.406 -28.281 1 72.06 100 GLN B C 1
ATOM 3053 O O . GLN B 1 100 ? 11.766 -36.594 -27.438 1 72.06 100 GLN B O 1
ATOM 3058 N N . PRO B 1 101 ? 10.602 -35.156 -28.766 1 84.25 101 PRO B N 1
ATOM 3059 C CA . PRO B 1 101 ? 11.094 -34 -28.016 1 84.25 101 PRO B CA 1
ATOM 3060 C C . PRO B 1 101 ? 10.672 -34.062 -26.547 1 84.25 101 PRO B C 1
ATOM 3062 O O . PRO B 1 101 ? 9.594 -34.562 -26.219 1 84.25 101 PRO B O 1
ATOM 3065 N N . THR B 1 102 ? 11.523 -33.625 -25.703 1 90.56 102 THR B N 1
ATOM 3066 C CA . THR B 1 102 ? 11.242 -33.562 -24.266 1 90.56 102 THR B CA 1
ATOM 3067 C C . THR B 1 102 ? 10.031 -32.688 -23.984 1 90.56 102 THR B C 1
ATOM 3069 O O . THR B 1 102 ? 10 -31.516 -24.406 1 90.56 102 THR B O 1
ATOM 3072 N N . PRO B 1 103 ? 9.062 -33.156 -23.344 1 93.81 103 PRO B N 1
ATOM 3073 C CA . PRO B 1 103 ? 7.891 -32.344 -23.047 1 93.81 103 PRO B CA 1
ATOM 3074 C C . PRO B 1 103 ? 8.172 -31.281 -22 1 93.81 103 PRO B C 1
ATOM 3076 O O . PRO B 1 103 ? 9.133 -31.391 -21.234 1 93.81 103 PRO B O 1
ATOM 3079 N N . VAL B 1 104 ? 7.324 -30.219 -22.016 1 96.62 104 VAL B N 1
ATOM 3080 C CA . VAL B 1 104 ? 7.402 -29.141 -21.047 1 96.62 104 VAL B CA 1
ATOM 3081 C C . VAL B 1 104 ? 6.16 -29.141 -20.156 1 96.62 104 VAL B C 1
ATOM 3083 O O . VAL B 1 104 ? 5.031 -29.125 -20.656 1 96.62 104 VAL B O 1
ATOM 3086 N N . TYR B 1 105 ? 6.367 -29.266 -18.875 1 97.94 105 TYR B N 1
ATOM 3087 C CA . TYR B 1 105 ? 5.301 -29.156 -17.891 1 97.94 105 TYR B CA 1
ATOM 3088 C C . TYR B 1 105 ? 5.355 -27.812 -17.172 1 97.94 105 TYR B C 1
ATOM 3090 O O . TYR B 1 105 ? 6.375 -27.453 -16.578 1 97.94 105 TYR B O 1
ATOM 3098 N N . VAL B 1 106 ? 4.23 -27.062 -17.203 1 98.56 106 VAL B N 1
ATOM 3099 C CA . VAL B 1 106 ? 4.156 -25.719 -16.641 1 98.56 106 VAL B CA 1
ATOM 3100 C C . VAL B 1 106 ? 3.207 -25.703 -15.445 1 98.56 106 VAL B C 1
ATOM 3102 O O . VAL B 1 106 ? 2.025 -26.031 -15.578 1 98.56 106 VAL B O 1
ATOM 3105 N N . ASN B 1 107 ? 3.697 -25.375 -14.312 1 98.81 107 ASN B N 1
ATOM 3106 C CA . ASN B 1 107 ? 2.818 -25.078 -13.188 1 98.81 107 ASN B CA 1
ATOM 3107 C C . ASN B 1 107 ? 2.449 -23.609 -13.125 1 98.81 107 ASN B C 1
ATOM 3109 O O . ASN B 1 107 ? 3.324 -22.75 -12.969 1 98.81 107 ASN B O 1
ATOM 3113 N N . SER B 1 108 ? 1.214 -23.312 -13.172 1 98.5 108 SER B N 1
ATOM 3114 C CA . SER B 1 108 ? 0.788 -21.922 -13.148 1 98.5 108 SER B CA 1
ATOM 3115 C C . SER B 1 108 ? 0.028 -21.594 -11.867 1 98.5 108 SER B C 1
ATOM 3117 O O . SER B 1 108 ? -0.435 -20.469 -11.68 1 98.5 108 SER B O 1
ATOM 3119 N N . ALA B 1 109 ? -0.073 -22.578 -10.977 1 97.31 109 ALA B N 1
ATOM 3120 C CA . ALA B 1 109 ? -0.773 -22.391 -9.703 1 97.31 109 ALA B CA 1
ATOM 3121 C C . ALA B 1 109 ? 0.121 -21.703 -8.68 1 97.31 109 ALA B C 1
ATOM 3123 O O . ALA B 1 109 ? 1.344 -21.672 -8.836 1 97.31 109 ALA B O 1
ATOM 3124 N N . THR B 1 110 ? -0.52 -21.141 -7.68 1 98.19 110 THR B N 1
ATOM 3125 C CA . THR B 1 110 ? 0.195 -20.594 -6.531 1 98.19 110 THR B CA 1
ATOM 3126 C C . THR B 1 110 ? 0.489 -21.688 -5.508 1 98.19 110 THR B C 1
ATOM 3128 O O . THR B 1 110 ? -0.415 -22.141 -4.809 1 98.19 110 THR B O 1
ATOM 3131 N N . ILE B 1 111 ? 1.718 -22.125 -5.453 1 98.56 111 ILE B N 1
ATOM 3132 C CA . ILE B 1 111 ? 2.139 -23.172 -4.527 1 98.56 111 ILE B CA 1
ATOM 3133 C C . ILE B 1 111 ? 3.459 -22.781 -3.867 1 98.56 111 ILE B C 1
ATOM 3135 O O . ILE B 1 111 ? 4.07 -21.781 -4.242 1 98.56 111 ILE B O 1
ATOM 3139 N N . LEU B 1 112 ? 3.902 -23.516 -2.861 1 98.69 112 LEU B N 1
ATOM 3140 C CA . LEU B 1 112 ? 5.105 -23.203 -2.094 1 98.69 112 LEU B CA 1
ATOM 3141 C C . LEU B 1 112 ? 6.355 -23.406 -2.943 1 98.69 112 LEU B C 1
ATOM 3143 O O . LEU B 1 112 ? 6.438 -24.344 -3.729 1 98.69 112 LEU B O 1
ATOM 3147 N N . PRO B 1 113 ? 7.352 -22.516 -2.746 1 98.62 113 PRO B N 1
ATOM 3148 C CA . PRO B 1 113 ? 8.633 -22.75 -3.414 1 98.62 113 PRO B CA 1
ATOM 3149 C C . PRO B 1 113 ? 9.211 -24.125 -3.139 1 98.62 113 PRO B C 1
ATOM 3151 O O . PRO B 1 113 ? 9.797 -24.75 -4.031 1 98.62 113 PRO B O 1
ATOM 3154 N N . ALA B 1 114 ? 9.023 -24.656 -1.968 1 98.44 114 ALA B N 1
ATOM 3155 C CA . ALA B 1 114 ? 9.5 -25.984 -1.637 1 98.44 114 ALA B CA 1
ATOM 3156 C C . ALA B 1 114 ? 8.797 -27.047 -2.482 1 98.44 114 ALA B C 1
ATOM 3158 O O . ALA B 1 114 ? 9.414 -28.031 -2.902 1 98.44 114 ALA B O 1
ATOM 3159 N N . THR B 1 115 ? 7.527 -26.891 -2.662 1 98.69 115 THR B N 1
ATOM 3160 C CA . THR B 1 115 ? 6.77 -27.781 -3.525 1 98.69 115 THR B CA 1
ATOM 3161 C C . THR B 1 115 ? 7.266 -27.703 -4.965 1 98.69 115 THR B C 1
ATOM 3163 O O . THR B 1 115 ? 7.441 -28.719 -5.633 1 98.69 115 THR B O 1
ATOM 3166 N N . VAL B 1 116 ? 7.484 -26.5 -5.418 1 98.75 116 VAL B N 1
ATOM 3167 C CA . VAL B 1 116 ? 7.973 -26.281 -6.777 1 98.75 116 VAL B CA 1
ATOM 3168 C C . VAL B 1 116 ? 9.297 -27.016 -6.977 1 98.75 116 VAL B C 1
ATOM 3170 O O . VAL B 1 116 ? 9.508 -27.641 -8.016 1 98.75 116 VAL B O 1
ATOM 3173 N N . LYS B 1 117 ? 10.156 -26.953 -5.984 1 98.38 117 LYS B N 1
ATOM 3174 C CA . LYS B 1 117 ? 11.438 -27.656 -6.066 1 98.38 117 LYS B CA 1
ATOM 3175 C C . LYS B 1 117 ? 11.227 -29.156 -6.176 1 98.38 117 LYS B C 1
ATOM 3177 O O . LYS B 1 117 ? 11.898 -29.828 -6.961 1 98.38 117 LYS B O 1
ATOM 3182 N N . ARG B 1 118 ? 10.312 -29.656 -5.426 1 98.56 118 ARG B N 1
ATOM 3183 C CA . ARG B 1 118 ? 10.016 -31.078 -5.48 1 98.56 118 ARG B CA 1
ATOM 3184 C C . ARG B 1 118 ? 9.453 -31.469 -6.84 1 98.56 118 ARG B C 1
ATOM 3186 O O . ARG B 1 118 ? 9.82 -32.5 -7.398 1 98.56 118 ARG B O 1
ATOM 3193 N N . LEU B 1 119 ? 8.594 -30.703 -7.344 1 98.75 119 LEU B N 1
ATOM 3194 C CA . LEU B 1 119 ? 8 -30.969 -8.648 1 98.75 119 LEU B CA 1
ATOM 3195 C C . LEU B 1 119 ? 9.062 -30.938 -9.742 1 98.75 119 LEU B C 1
ATOM 3197 O O . LEU B 1 119 ? 9.078 -31.812 -10.617 1 98.75 119 LEU B O 1
ATOM 3201 N N . ALA B 1 120 ? 9.891 -29.938 -9.688 1 98.5 120 ALA B N 1
ATOM 3202 C CA . ALA B 1 120 ? 10.953 -29.812 -10.688 1 98.5 120 ALA B CA 1
ATOM 3203 C C . ALA B 1 120 ? 11.883 -31.031 -10.656 1 98.5 120 ALA B C 1
ATOM 3205 O O . ALA B 1 120 ? 12.281 -31.531 -11.703 1 98.5 120 ALA B O 1
ATOM 3206 N N . THR B 1 121 ? 12.219 -31.484 -9.492 1 98.25 121 THR B N 1
ATOM 3207 C CA . THR B 1 121 ? 13.086 -32.656 -9.32 1 98.25 121 THR B CA 1
ATOM 3208 C C . THR B 1 121 ? 12.422 -33.906 -9.906 1 98.25 121 THR B C 1
ATOM 3210 O O . THR B 1 121 ? 13.062 -34.656 -10.633 1 98.25 121 THR B O 1
ATOM 3213 N N . ALA B 1 122 ? 11.188 -34.062 -9.586 1 97.81 122 ALA B N 1
ATOM 3214 C CA . ALA B 1 122 ? 10.445 -35.219 -10.086 1 97.81 122 ALA B CA 1
ATOM 3215 C C . ALA B 1 122 ? 10.367 -35.188 -11.609 1 97.81 122 ALA B C 1
ATOM 3217 O O . ALA B 1 122 ? 10.547 -36.219 -12.266 1 97.81 122 ALA B O 1
ATOM 3218 N N . ALA B 1 123 ? 10.094 -34.062 -12.156 1 97.62 123 ALA B N 1
ATOM 3219 C CA . ALA B 1 123 ? 10.008 -33.906 -13.602 1 97.62 123 ALA B CA 1
ATOM 3220 C C . ALA B 1 123 ? 11.344 -34.219 -14.273 1 97.62 123 ALA B C 1
ATOM 3222 O O . ALA B 1 123 ? 11.391 -34.938 -15.273 1 97.62 123 ALA B O 1
ATOM 3223 N N . LYS B 1 124 ? 12.359 -33.656 -13.719 1 95.75 124 LYS B N 1
ATOM 3224 C CA . LYS B 1 124 ? 13.695 -33.844 -14.266 1 95.75 124 LYS B CA 1
ATOM 3225 C C . LYS B 1 124 ? 14.039 -35.344 -14.289 1 95.75 124 LYS B C 1
ATOM 3227 O O . LYS B 1 124 ? 14.602 -35.844 -15.273 1 95.75 124 LYS B O 1
ATOM 3232 N N . ALA B 1 125 ? 13.719 -36.062 -13.25 1 94.56 125 ALA B N 1
ATOM 3233 C CA . ALA B 1 125 ? 14 -37.469 -13.156 1 94.56 125 ALA B CA 1
ATOM 3234 C C . ALA B 1 125 ? 13.273 -38.25 -14.258 1 94.56 125 ALA B C 1
ATOM 3236 O O . ALA B 1 125 ? 13.727 -39.312 -14.672 1 94.56 125 ALA B O 1
ATOM 3237 N N . ALA B 1 126 ? 12.211 -37.719 -14.758 1 94.5 126 ALA B N 1
ATOM 3238 C CA . ALA B 1 126 ? 11.406 -38.375 -15.797 1 94.5 126 ALA B CA 1
ATOM 3239 C C . ALA B 1 126 ? 11.711 -37.781 -17.172 1 94.5 126 ALA B C 1
ATOM 3241 O O . ALA B 1 126 ? 10.977 -38.031 -18.125 1 94.5 126 ALA B O 1
ATOM 3242 N N . ASP B 1 127 ? 12.711 -36.875 -17.25 1 94.12 127 ASP B N 1
ATOM 3243 C CA . ASP B 1 127 ? 13.133 -36.188 -18.484 1 94.12 127 ASP B CA 1
ATOM 3244 C C . ASP B 1 127 ? 12.031 -35.281 -19 1 94.12 127 ASP B C 1
ATOM 3246 O O . ASP B 1 127 ? 11.703 -35.312 -20.188 1 94.12 127 ASP B O 1
ATOM 3250 N N . VAL B 1 128 ? 11.414 -34.656 -18.203 1 96.06 128 VAL B N 1
ATOM 3251 C CA . VAL B 1 128 ? 10.438 -33.625 -18.5 1 96.06 128 VAL B CA 1
ATOM 3252 C C . VAL B 1 128 ? 10.969 -32.281 -18.062 1 96.06 128 VAL B C 1
ATOM 3254 O O . VAL B 1 128 ? 11.5 -32.125 -16.953 1 96.06 128 VAL B O 1
ATOM 3257 N N . HIS B 1 129 ? 10.938 -31.281 -18.938 1 97.31 129 HIS B N 1
ATOM 3258 C CA . HIS B 1 129 ? 11.289 -29.922 -18.531 1 97.31 129 HIS B CA 1
ATOM 3259 C C . HIS B 1 129 ? 10.188 -29.297 -17.703 1 97.31 129 HIS B C 1
ATOM 3261 O O . HIS B 1 129 ? 9.023 -29.266 -18.109 1 97.31 129 HIS B O 1
ATOM 3267 N N . PHE B 1 130 ? 10.562 -28.812 -16.516 1 98.38 130 PHE B N 1
ATOM 3268 C CA . PHE B 1 130 ? 9.609 -28.188 -15.625 1 98.38 130 PHE B CA 1
ATOM 3269 C C . PHE B 1 130 ? 9.781 -26.672 -15.625 1 98.38 130 PHE B C 1
ATOM 3271 O O . PHE B 1 130 ? 10.898 -26.172 -15.461 1 98.38 130 PHE B O 1
ATOM 3278 N N . VAL B 1 131 ? 8.68 -25.953 -15.82 1 98.5 131 VAL B N 1
ATOM 3279 C CA . VAL B 1 131 ? 8.648 -24.484 -15.727 1 98.5 131 VAL B CA 1
ATOM 3280 C C . VAL B 1 131 ? 7.609 -24.062 -14.688 1 98.5 131 VAL B C 1
ATOM 3282 O O . VAL B 1 131 ? 6.48 -24.562 -14.688 1 98.5 131 VAL B O 1
ATOM 3285 N N . ASN B 1 132 ? 8.023 -23.281 -13.742 1 98.75 132 ASN B N 1
ATOM 3286 C CA . ASN B 1 132 ? 7.051 -22.594 -12.891 1 98.75 132 ASN B CA 1
ATOM 3287 C C . ASN B 1 132 ? 6.668 -21.234 -13.461 1 98.75 132 ASN B C 1
ATOM 3289 O O . ASN B 1 132 ? 7.531 -20.375 -13.688 1 98.75 132 ASN B O 1
ATOM 3293 N N . MET B 1 133 ? 5.32 -21.047 -13.68 1 98.5 133 MET B N 1
ATOM 3294 C CA . MET B 1 133 ? 4.855 -19.828 -14.336 1 98.5 133 MET B CA 1
ATOM 3295 C C . MET B 1 133 ? 3.537 -19.359 -13.727 1 98.5 133 MET B C 1
ATOM 3297 O O . MET B 1 133 ? 2.508 -19.344 -14.406 1 98.5 133 MET B O 1
ATOM 3301 N N . PRO B 1 134 ? 3.598 -18.984 -12.445 1 98.44 134 PRO B N 1
ATOM 3302 C CA . PRO B 1 134 ? 2.377 -18.359 -11.93 1 98.44 134 PRO B CA 1
ATOM 3303 C C . PRO B 1 134 ? 2.02 -17.062 -12.664 1 98.44 134 PRO B C 1
ATOM 3305 O O . PRO B 1 134 ? 2.791 -16.594 -13.5 1 98.44 134 PRO B O 1
ATOM 3308 N N . VAL B 1 135 ? 0.802 -16.594 -12.375 1 97.56 135 VAL B N 1
ATOM 3309 C CA . VAL B 1 135 ? 0.33 -15.445 -13.125 1 97.56 135 VAL B CA 1
ATOM 3310 C C . VAL B 1 135 ? -0.261 -14.406 -12.172 1 97.56 135 VAL B C 1
ATOM 3312 O O . VAL B 1 135 ? -0.667 -14.742 -11.055 1 97.56 135 VAL B O 1
ATOM 3315 N N . PHE B 1 136 ? -0.19 -13.156 -12.539 1 96.06 136 PHE B N 1
ATOM 3316 C CA . PHE B 1 136 ? -0.97 -12.094 -11.914 1 96.06 136 PHE B CA 1
ATOM 3317 C C . PHE B 1 136 ? -2.133 -11.68 -12.805 1 96.06 136 PHE B C 1
ATOM 3319 O O . PHE B 1 136 ? -1.976 -11.562 -14.023 1 96.06 136 PHE B O 1
ATOM 3326 N N . GLY B 1 137 ? -3.246 -11.445 -12.195 1 93.12 137 GLY B N 1
ATOM 3327 C CA . GLY B 1 137 ? -4.473 -11.086 -12.891 1 93.12 137 GLY B CA 1
ATOM 3328 C C . GLY B 1 137 ? -5.672 -11.898 -12.445 1 93.12 137 GLY B C 1
ATOM 3329 O O . GLY B 1 137 ? -5.531 -13.047 -12.031 1 93.12 137 GLY B O 1
ATOM 3330 N N . ARG B 1 138 ? -6.883 -11.383 -12.734 1 90.25 138 ARG B N 1
ATOM 3331 C CA . ARG B 1 138 ? -8.141 -12.039 -12.375 1 90.25 138 ARG B CA 1
ATOM 3332 C C . ARG B 1 138 ? -8.664 -12.883 -13.531 1 90.25 138 ARG B C 1
ATOM 3334 O O . ARG B 1 138 ? -8.07 -12.914 -14.609 1 90.25 138 ARG B O 1
ATOM 3341 N N . PRO B 1 139 ? -9.719 -13.594 -13.32 1 91.44 139 PRO B N 1
ATOM 3342 C CA . PRO B 1 139 ? -10.258 -14.461 -14.375 1 91.44 139 PRO B CA 1
ATOM 3343 C C . PRO B 1 139 ? -10.594 -13.695 -15.648 1 91.44 139 PRO B C 1
ATOM 3345 O O . PRO B 1 139 ? -10.438 -14.227 -16.75 1 91.44 139 PRO B O 1
ATOM 3348 N N . ASP B 1 140 ? -11.008 -12.445 -15.508 1 92.12 140 ASP B N 1
ATOM 3349 C CA . ASP B 1 140 ? -11.273 -11.664 -16.703 1 92.12 140 ASP B CA 1
ATOM 3350 C C . ASP B 1 140 ? -9.992 -11.406 -17.5 1 92.12 140 ASP B C 1
ATOM 3352 O O . ASP B 1 140 ? -10.008 -11.375 -18.719 1 92.12 140 ASP B O 1
ATOM 3356 N N . ALA B 1 141 ? -8.891 -11.188 -16.797 1 93.44 141 ALA B N 1
ATOM 3357 C CA . ALA B 1 141 ? -7.602 -11.031 -17.469 1 93.44 141 ALA B CA 1
ATOM 3358 C C . ALA B 1 141 ? -7.184 -12.32 -18.172 1 93.44 141 ALA B C 1
ATOM 3360 O O . ALA B 1 141 ? -6.594 -12.289 -19.25 1 93.44 141 ALA B O 1
ATOM 3361 N N . ALA B 1 142 ? -7.438 -13.477 -17.547 1 94.94 142 ALA B N 1
ATOM 3362 C CA . ALA B 1 142 ? -7.16 -14.766 -18.172 1 94.94 142 ALA B CA 1
ATOM 3363 C C . ALA B 1 142 ? -7.969 -14.938 -19.453 1 94.94 142 ALA B C 1
ATOM 3365 O O . ALA B 1 142 ? -7.43 -15.359 -20.484 1 94.94 142 ALA B O 1
ATOM 3366 N N . ALA B 1 143 ? -9.219 -14.508 -19.406 1 94.06 143 ALA B N 1
ATOM 3367 C CA . ALA B 1 143 ? -10.125 -14.664 -20.531 1 94.06 143 ALA B CA 1
ATOM 3368 C C . ALA B 1 143 ? -9.727 -13.75 -21.688 1 94.06 143 ALA B C 1
ATOM 3370 O O . ALA B 1 143 ? -9.93 -14.094 -22.859 1 94.06 143 ALA B O 1
ATOM 3371 N N . SER B 1 144 ? -9.133 -12.625 -21.344 1 95.75 144 SER B N 1
ATOM 3372 C CA . SER B 1 144 ? -8.773 -11.664 -22.391 1 95.75 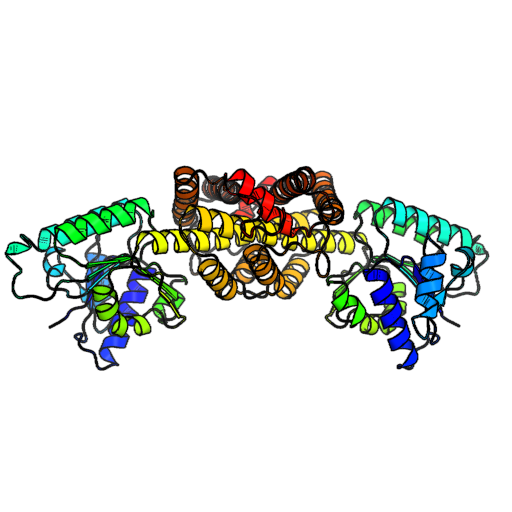144 SER B CA 1
ATOM 3373 C C . SER B 1 144 ? -7.312 -11.82 -22.797 1 95.75 144 SER B C 1
ATOM 3375 O O . SER B 1 144 ? -6.844 -11.133 -23.703 1 95.75 144 SER B O 1
ATOM 3377 N N . GLY B 1 145 ? -6.594 -12.688 -22.141 1 96.75 145 GLY B N 1
ATOM 3378 C CA . GLY B 1 145 ? -5.191 -12.914 -22.469 1 96.75 145 GLY B CA 1
ATOM 3379 C C . GLY B 1 145 ? -4.289 -11.789 -22 1 96.75 145 GLY B C 1
ATOM 3380 O O . GLY B 1 145 ? -3.293 -11.469 -22.641 1 96.75 145 GLY B O 1
ATOM 3381 N N . SER B 1 146 ? -4.656 -11.148 -20.938 1 96.19 146 SER B N 1
ATOM 3382 C CA . SER B 1 146 ? -3.93 -9.977 -20.453 1 96.19 146 SER B CA 1
ATOM 3383 C C . SER B 1 146 ? -3.322 -10.227 -19.078 1 96.19 146 SER B C 1
ATOM 3385 O O . SER B 1 146 ? -3.311 -9.336 -18.234 1 96.19 146 SER B O 1
ATOM 3387 N N . LEU B 1 147 ? -2.848 -11.414 -18.828 1 97 147 LEU B N 1
ATOM 3388 C CA . LEU B 1 147 ? -2.166 -11.75 -17.578 1 97 147 LEU B CA 1
ATOM 3389 C C . LEU B 1 147 ? -0.71 -11.289 -17.625 1 97 147 LEU B C 1
ATOM 3391 O O . LEU B 1 147 ? -0.199 -10.922 -18.672 1 97 147 LEU B O 1
ATOM 3395 N N . VAL B 1 148 ? -0.1 -11.211 -16.438 1 96.81 148 VAL B N 1
ATOM 3396 C CA . VAL B 1 148 ? 1.351 -11.18 -16.297 1 96.81 148 VAL B CA 1
ATOM 3397 C C . VAL B 1 148 ? 1.861 -12.562 -15.891 1 96.81 148 VAL B C 1
ATOM 3399 O O . VAL B 1 148 ? 1.41 -13.133 -14.891 1 96.81 148 VAL B O 1
ATOM 3402 N N . ALA B 1 149 ? 2.742 -13.109 -16.656 1 97.56 149 ALA B N 1
ATOM 3403 C CA . ALA B 1 149 ? 3.32 -14.414 -16.344 1 97.56 149 ALA B CA 1
ATOM 3404 C C . ALA B 1 149 ? 4.68 -14.258 -15.664 1 97.56 149 ALA B C 1
ATOM 3406 O O . ALA B 1 149 ? 5.527 -13.492 -16.125 1 97.56 149 ALA B O 1
ATOM 3407 N N . VAL B 1 150 ? 4.867 -14.875 -14.516 1 97.31 150 VAL B N 1
ATOM 3408 C CA . VAL B 1 150 ? 6.145 -14.906 -13.812 1 97.31 150 VAL B CA 1
ATOM 3409 C C . VAL B 1 150 ? 6.844 -16.234 -14.062 1 97.31 150 VAL B C 1
ATOM 3411 O O . VAL B 1 150 ? 6.598 -17.219 -13.367 1 97.31 150 VAL B O 1
ATOM 3414 N N . PHE B 1 151 ? 7.758 -16.234 -14.844 1 94.88 151 PHE B N 1
ATOM 3415 C CA . PHE B 1 151 ? 8.25 -17.438 -15.5 1 94.88 151 PHE B CA 1
ATOM 3416 C C . PHE B 1 151 ? 9.68 -17.75 -15.062 1 94.88 151 PHE B C 1
ATOM 3418 O O . PHE B 1 151 ? 10.508 -16.844 -14.945 1 94.88 151 PHE B O 1
ATOM 3425 N N . ALA B 1 152 ? 9.977 -19.031 -14.688 1 97.88 152 ALA B N 1
ATOM 3426 C CA . ALA B 1 152 ? 11.336 -19.5 -14.438 1 97.88 152 ALA B CA 1
ATOM 3427 C C . ALA B 1 152 ? 11.469 -20.984 -14.711 1 97.88 152 ALA B C 1
ATOM 3429 O O . ALA B 1 152 ? 10.562 -21.766 -14.391 1 97.88 152 ALA B O 1
ATOM 3430 N N . GLY B 1 153 ? 12.547 -21.453 -15.273 1 97.75 153 GLY B N 1
ATOM 3431 C CA . GLY B 1 153 ? 12.844 -22.828 -15.633 1 97.75 153 GLY B CA 1
ATOM 3432 C C . GLY B 1 153 ? 13.984 -22.953 -16.625 1 97.75 153 GLY B C 1
ATOM 3433 O O . GLY B 1 153 ? 14.617 -21.969 -16.984 1 97.75 153 GLY B O 1
ATOM 3434 N N . PRO B 1 154 ? 14.227 -24.188 -17.109 1 97.31 154 PRO B N 1
ATOM 3435 C CA . PRO B 1 154 ? 15.328 -24.406 -18.047 1 97.31 154 PRO B CA 1
ATOM 3436 C C . PRO B 1 154 ? 15.164 -23.609 -19.344 1 97.31 154 PRO B C 1
ATOM 3438 O O . PRO B 1 154 ? 14.047 -23.453 -19.844 1 97.31 154 PRO B O 1
ATOM 3441 N N . ALA B 1 155 ? 16.266 -23.203 -19.875 1 96.19 155 ALA B N 1
ATOM 3442 C CA . ALA B 1 155 ? 16.266 -22.375 -21.078 1 96.19 155 ALA B CA 1
ATOM 3443 C C . ALA B 1 155 ? 15.531 -23.078 -22.219 1 96.19 155 ALA B C 1
ATOM 3445 O O . ALA B 1 155 ? 14.805 -22.438 -22.984 1 96.19 155 ALA B O 1
ATOM 3446 N N . ALA B 1 156 ? 15.734 -24.359 -22.328 1 95 156 ALA B N 1
ATOM 3447 C CA . ALA B 1 156 ? 15.102 -25.125 -23.406 1 95 156 ALA B CA 1
ATOM 3448 C C . ALA B 1 156 ? 13.586 -25.078 -23.297 1 95 156 ALA B C 1
ATOM 3450 O O . ALA B 1 156 ? 12.883 -24.969 -24.297 1 95 156 ALA B O 1
ATOM 3451 N N . ALA B 1 157 ? 13.125 -25.141 -22.141 1 95.19 157 ALA B N 1
ATOM 3452 C CA . ALA B 1 157 ? 11.688 -25.094 -21.891 1 95.19 157 ALA B CA 1
ATOM 3453 C C . ALA B 1 157 ? 11.125 -23.703 -22.203 1 95.19 157 ALA B C 1
ATOM 3455 O O . ALA B 1 157 ? 10.031 -23.578 -22.766 1 95.19 157 ALA B O 1
ATOM 3456 N N . ARG B 1 158 ? 11.867 -22.719 -21.797 1 92.69 158 ARG B N 1
ATOM 3457 C CA . ARG B 1 158 ? 11.438 -21.344 -22.031 1 92.69 158 ARG B CA 1
ATOM 3458 C C . ARG B 1 158 ? 11.336 -21.047 -23.516 1 92.69 158 ARG B C 1
ATOM 3460 O O . ARG B 1 158 ? 10.43 -20.328 -23.953 1 92.69 158 ARG B O 1
ATOM 3467 N N . GLU B 1 159 ? 12.172 -21.609 -24.297 1 92.38 159 GLU B N 1
ATOM 3468 C CA . GLU B 1 159 ? 12.133 -21.453 -25.734 1 92.38 159 GLU B CA 1
ATOM 3469 C C . GLU B 1 159 ? 10.883 -22.109 -26.328 1 92.38 159 GLU B C 1
ATOM 3471 O O . GLU B 1 159 ? 10.266 -21.547 -27.234 1 92.38 159 GLU B O 1
ATOM 3476 N N . VAL B 1 160 ? 10.586 -23.234 -25.859 1 92.5 160 VAL B N 1
ATOM 3477 C CA . VAL B 1 160 ? 9.414 -23.969 -26.328 1 92.5 160 VAL B CA 1
ATOM 3478 C C . VAL B 1 160 ? 8.148 -23.188 -26 1 92.5 160 VAL B C 1
ATOM 3480 O O . VAL B 1 160 ? 7.191 -23.172 -26.781 1 92.5 160 VAL B O 1
ATOM 3483 N N . LEU B 1 161 ? 8.125 -22.484 -24.891 1 93.69 161 LEU B N 1
ATOM 3484 C CA . LEU B 1 161 ? 6.934 -21.812 -24.375 1 93.69 161 LEU B CA 1
ATOM 3485 C C . LEU B 1 161 ? 6.773 -20.422 -25 1 93.69 161 LEU B C 1
ATOM 3487 O O . LEU B 1 161 ? 5.668 -19.891 -25.062 1 93.69 161 LEU B O 1
ATOM 3491 N N . ALA B 1 162 ? 7.797 -19.844 -25.484 1 91.62 162 ALA B N 1
ATOM 3492 C CA . ALA B 1 162 ? 7.871 -18.453 -25.906 1 91.62 162 ALA B CA 1
ATOM 3493 C C . ALA B 1 162 ? 6.758 -18.109 -26.891 1 91.62 162 ALA B C 1
ATOM 3495 O O . ALA B 1 162 ? 6.078 -17.094 -26.75 1 91.62 162 ALA B O 1
ATOM 3496 N N . PRO B 1 163 ? 6.461 -18.984 -27.875 1 91.12 163 PRO B N 1
ATOM 3497 C CA . PRO B 1 163 ? 5.434 -18.641 -28.859 1 91.12 163 PRO B CA 1
ATOM 3498 C C . PRO B 1 163 ? 4.027 -18.656 -28.281 1 91.12 163 PRO B C 1
ATOM 3500 O O . PRO B 1 163 ? 3.102 -18.094 -28.875 1 91.12 163 PRO B O 1
ATOM 3503 N N . LEU B 1 164 ? 3.838 -19.266 -27.141 1 93.31 164 LEU B N 1
ATOM 3504 C CA . LEU B 1 164 ? 2.512 -19.422 -26.547 1 93.31 164 LEU B CA 1
ATOM 3505 C C . LEU B 1 164 ? 2.23 -18.297 -25.547 1 93.31 164 LEU B C 1
ATOM 3507 O O . LEU B 1 164 ? 1.073 -18.031 -25.219 1 93.31 164 LEU B O 1
ATOM 3511 N N . LEU B 1 165 ? 3.229 -17.594 -25.062 1 94.56 165 LEU B N 1
ATOM 3512 C CA . LEU B 1 165 ? 3.123 -16.656 -23.938 1 94.56 165 LEU B CA 1
ATOM 3513 C C . LEU B 1 165 ? 2.258 -15.461 -24.312 1 94.56 165 LEU B C 1
ATOM 3515 O O . LEU B 1 165 ? 1.452 -15 -23.5 1 94.56 165 LEU B O 1
ATOM 3519 N N . PRO B 1 166 ? 2.289 -14.984 -25.547 1 93.12 166 PRO B N 1
ATOM 3520 C CA . PRO B 1 166 ? 1.445 -13.844 -25.906 1 93.12 166 PRO B CA 1
ATOM 3521 C C . PRO B 1 166 ? -0.045 -14.156 -25.812 1 93.12 166 PRO B C 1
ATOM 3523 O O . PRO B 1 166 ? -0.865 -13.258 -25.641 1 93.12 166 PRO B O 1
ATOM 3526 N N . ALA B 1 167 ? -0.351 -15.422 -25.953 1 93.81 167 ALA B N 1
ATOM 3527 C CA . ALA B 1 167 ? -1.757 -15.812 -25.891 1 93.81 167 ALA B CA 1
ATOM 3528 C C . ALA B 1 167 ? -2.359 -15.523 -24.516 1 93.81 167 ALA B C 1
ATOM 3530 O O . ALA B 1 167 ? -3.518 -15.109 -24.422 1 93.81 167 ALA B O 1
ATOM 3531 N N . ILE B 1 168 ? -1.547 -15.695 -23.469 1 93.69 168 ILE B N 1
ATOM 3532 C CA . ILE B 1 168 ? -2.158 -15.648 -22.141 1 93.69 168 ILE B CA 1
ATOM 3533 C C . ILE B 1 168 ? -1.574 -14.484 -21.344 1 93.69 168 ILE B C 1
ATOM 3535 O O . ILE B 1 168 ? -2.217 -13.969 -20.422 1 93.69 168 ILE B O 1
ATOM 3539 N N . ALA B 1 169 ? -0.32 -14.023 -21.641 1 96.25 169 ALA B N 1
ATOM 3540 C CA . ALA B 1 169 ? 0.402 -13.047 -20.828 1 96.25 169 ALA B CA 1
ATOM 3541 C C . ALA B 1 169 ? 0.611 -11.742 -21.609 1 96.25 169 ALA B C 1
ATOM 3543 O O . ALA B 1 169 ? 1.736 -11.25 -21.703 1 96.25 169 ALA B O 1
ATOM 3544 N N . GLY B 1 170 ? -0.534 -11.203 -22.062 1 92.88 170 GLY B N 1
ATOM 3545 C CA . GLY B 1 170 ? -0.486 -10 -22.891 1 92.88 170 GLY B CA 1
ATOM 3546 C C . GLY B 1 170 ? 0.042 -8.789 -22.156 1 92.88 170 GLY B C 1
ATOM 3547 O O . GLY B 1 170 ? 0.574 -7.863 -22.766 1 92.88 170 GLY B O 1
ATOM 3548 N N . ARG B 1 171 ? 0.006 -8.734 -20.828 1 92.69 171 ARG B N 1
ATOM 3549 C CA . ARG B 1 171 ? 0.456 -7.578 -20.062 1 92.69 171 ARG B CA 1
ATOM 3550 C C . ARG B 1 171 ? 1.943 -7.68 -19.734 1 92.69 171 ARG B C 1
ATOM 3552 O O . ARG B 1 171 ? 2.568 -6.695 -19.344 1 92.69 171 ARG B O 1
ATOM 3559 N N . GLY B 1 172 ? 2.414 -8.945 -19.781 1 93.88 172 GLY B N 1
ATOM 3560 C CA . GLY B 1 172 ? 3.855 -9.031 -19.625 1 93.88 172 GLY B CA 1
ATOM 3561 C C . GLY B 1 172 ? 4.328 -10.406 -19.188 1 93.88 172 GLY B C 1
ATOM 3562 O O . GLY B 1 172 ? 3.561 -11.18 -18.609 1 93.88 172 GLY B O 1
ATOM 3563 N N . VAL B 1 173 ? 5.594 -10.711 -19.578 1 95.75 173 VAL B N 1
ATOM 3564 C CA . VAL B 1 173 ? 6.289 -11.922 -19.141 1 95.75 173 VAL B CA 1
ATOM 3565 C C . VAL B 1 173 ? 7.535 -11.531 -18.344 1 95.75 173 VAL B C 1
ATOM 3567 O O . VAL B 1 173 ? 8.438 -10.875 -18.859 1 95.75 173 VAL B O 1
ATOM 3570 N N . TRP B 1 174 ? 7.504 -11.844 -17.047 1 96.56 174 TRP B N 1
ATOM 3571 C CA . TRP B 1 174 ? 8.648 -11.586 -16.172 1 96.56 174 TRP B CA 1
ATOM 3572 C C . TRP B 1 174 ? 9.539 -12.812 -16.078 1 96.56 174 TRP B C 1
ATOM 3574 O O . TRP B 1 174 ? 9.219 -13.766 -15.359 1 96.56 174 TRP B O 1
ATOM 3584 N N . ASP B 1 175 ? 10.656 -12.742 -16.766 1 95.5 175 ASP B N 1
ATOM 3585 C CA . ASP B 1 175 ? 11.609 -13.844 -16.828 1 95.5 175 ASP B CA 1
ATOM 3586 C C . ASP B 1 175 ? 12.555 -13.82 -15.633 1 95.5 175 ASP B C 1
ATOM 3588 O O . ASP B 1 175 ? 13.352 -12.898 -15.484 1 95.5 175 ASP B O 1
ATOM 3592 N N . LEU B 1 176 ? 12.453 -14.867 -14.758 1 96.75 176 LEU B N 1
ATOM 3593 C CA . LEU B 1 176 ? 13.242 -14.906 -13.539 1 96.75 176 LEU B CA 1
ATOM 3594 C C . LEU B 1 176 ? 14.375 -15.922 -13.656 1 96.75 176 LEU B C 1
ATOM 3596 O O . LEU B 1 176 ? 14.984 -16.297 -12.648 1 96.75 176 LEU B O 1
ATOM 3600 N N . GLY B 1 177 ? 14.578 -16.453 -14.836 1 96 177 GLY B N 1
ATOM 3601 C CA . GLY B 1 177 ? 15.734 -17.297 -15.125 1 96 177 GLY B CA 1
ATOM 3602 C C . GLY B 1 177 ? 15.484 -18.766 -14.883 1 96 177 GLY B C 1
ATOM 3603 O O . GLY B 1 177 ? 14.422 -19.281 -15.227 1 96 177 GLY B O 1
ATOM 3604 N N . GLU B 1 178 ? 16.438 -19.5 -14.344 1 96.81 178 GLU B N 1
ATOM 3605 C CA . GLU B 1 178 ? 16.5 -20.953 -14.398 1 96.81 178 GLU B CA 1
ATOM 3606 C C . GLU B 1 178 ? 15.828 -21.578 -13.18 1 96.81 178 GLU B C 1
ATOM 3608 O O . GLU B 1 178 ? 15.336 -22.703 -13.25 1 96.81 178 GLU B O 1
ATOM 3613 N N . ASP B 1 179 ? 15.789 -20.859 -12.062 1 96.88 179 ASP B N 1
ATOM 3614 C CA . ASP B 1 179 ? 15.336 -21.453 -10.805 1 96.88 179 ASP B CA 1
ATOM 3615 C C . ASP B 1 179 ? 13.828 -21.266 -10.625 1 96.88 179 ASP B C 1
ATOM 3617 O O . ASP B 1 179 ? 13.375 -20.172 -10.242 1 96.88 179 ASP B O 1
ATOM 3621 N N . PRO B 1 180 ? 13.055 -22.312 -10.734 1 97.81 180 PRO B N 1
ATOM 3622 C CA . PRO B 1 180 ? 11.602 -22.188 -10.633 1 97.81 180 PRO B CA 1
ATOM 3623 C C . PRO B 1 180 ? 11.141 -21.719 -9.25 1 97.81 180 PRO B C 1
ATOM 3625 O O . PRO B 1 180 ? 10.078 -21.109 -9.125 1 97.81 180 PRO B O 1
ATOM 3628 N N . ALA B 1 181 ? 11.961 -21.984 -8.266 1 97.56 181 ALA B N 1
ATOM 3629 C CA . ALA B 1 181 ? 11.586 -21.609 -6.906 1 97.56 181 ALA B CA 1
ATOM 3630 C C . ALA B 1 181 ? 11.531 -20.094 -6.758 1 97.56 181 ALA B C 1
ATOM 3632 O O . ALA B 1 181 ? 10.719 -19.562 -5.988 1 97.56 181 ALA B O 1
ATOM 3633 N N . LYS B 1 182 ? 12.328 -19.375 -7.504 1 97.69 182 LYS B N 1
ATOM 3634 C CA . LYS B 1 182 ? 12.328 -17.922 -7.473 1 97.69 182 LYS B CA 1
ATOM 3635 C C . LYS B 1 182 ? 11.008 -17.359 -7.992 1 97.69 182 LYS B C 1
ATOM 3637 O O . LYS B 1 182 ? 10.508 -16.359 -7.473 1 97.69 182 LYS B O 1
ATOM 3642 N N . SER B 1 183 ? 10.547 -18 -8.992 1 98.25 183 SER B N 1
ATOM 3643 C CA . SER B 1 183 ? 9.258 -17.609 -9.562 1 98.25 183 SER B CA 1
ATOM 3644 C C . SER B 1 183 ? 8.133 -17.781 -8.539 1 98.25 183 SER B C 1
ATOM 3646 O O . SER B 1 183 ? 7.281 -16.906 -8.391 1 98.25 183 SER B O 1
ATOM 3648 N N . ALA B 1 184 ? 8.148 -18.891 -7.844 1 98.75 184 ALA B N 1
ATOM 3649 C CA . ALA B 1 184 ? 7.141 -19.141 -6.82 1 98.75 184 ALA B CA 1
ATOM 3650 C C . ALA B 1 184 ? 7.246 -18.109 -5.691 1 98.75 184 ALA B C 1
ATOM 3652 O O . ALA B 1 184 ? 6.23 -17.625 -5.191 1 98.75 184 ALA B O 1
ATOM 3653 N N . ALA B 1 185 ? 8.461 -17.781 -5.312 1 98.75 185 ALA B N 1
ATOM 3654 C CA . ALA B 1 185 ? 8.68 -16.828 -4.242 1 98.75 185 ALA B CA 1
ATOM 3655 C C . ALA B 1 185 ? 8.156 -15.438 -4.633 1 98.75 185 ALA B C 1
ATOM 3657 O O . ALA B 1 185 ? 7.477 -14.781 -3.844 1 98.75 185 ALA B O 1
ATOM 3658 N N . LEU B 1 186 ? 8.445 -14.992 -5.859 1 98.69 186 LEU B N 1
ATOM 3659 C CA . LEU B 1 186 ? 7.996 -13.68 -6.289 1 98.69 186 LEU B CA 1
ATOM 3660 C C . LEU B 1 186 ? 6.473 -13.617 -6.344 1 98.69 186 LEU B C 1
ATOM 3662 O O . LEU B 1 186 ? 5.875 -12.586 -6.016 1 98.69 186 LEU B O 1
ATOM 3666 N N . LYS B 1 187 ? 5.832 -14.672 -6.777 1 98.56 187 LYS B N 1
ATOM 3667 C CA . LYS B 1 187 ? 4.371 -14.711 -6.777 1 98.56 187 LYS B CA 1
ATOM 3668 C C . LYS B 1 187 ? 3.814 -14.484 -5.375 1 98.56 187 LYS B C 1
ATOM 3670 O O . LYS B 1 187 ? 2.869 -13.711 -5.195 1 98.56 187 LYS B O 1
ATOM 3675 N N . LEU B 1 188 ? 4.41 -15.188 -4.422 1 98.75 188 LEU B N 1
ATOM 3676 C CA . LEU B 1 188 ? 3.939 -15.047 -3.047 1 98.75 188 LEU B CA 1
ATOM 3677 C C . LEU B 1 188 ? 4.207 -13.641 -2.525 1 98.75 188 LEU B C 1
ATOM 3679 O O . LEU B 1 188 ? 3.395 -13.078 -1.786 1 98.75 188 LEU B O 1
ATOM 3683 N N . ILE B 1 189 ? 5.34 -13.039 -2.873 1 98.44 189 ILE B N 1
ATOM 3684 C CA . ILE B 1 189 ? 5.668 -11.672 -2.482 1 98.44 189 ILE B CA 1
ATOM 3685 C C . ILE B 1 189 ? 4.66 -10.703 -3.104 1 98.44 189 ILE B C 1
ATOM 3687 O O . ILE B 1 189 ? 4.211 -9.758 -2.447 1 98.44 189 ILE B O 1
ATOM 3691 N N . GLY B 1 190 ? 4.32 -10.93 -4.332 1 97 190 GLY B N 1
ATOM 3692 C CA . GLY B 1 190 ? 3.303 -10.117 -4.977 1 97 190 GLY B CA 1
ATOM 3693 C C . GLY B 1 190 ? 1.944 -10.211 -4.305 1 97 190 GLY B C 1
ATOM 3694 O O . GLY B 1 190 ? 1.28 -9.195 -4.086 1 97 190 GLY B O 1
ATOM 3695 N N . ASN B 1 191 ? 1.529 -11.43 -4.043 1 97.44 191 ASN B N 1
ATOM 3696 C CA . ASN B 1 191 ? 0.263 -11.617 -3.34 1 97.44 191 ASN B CA 1
ATOM 3697 C C . ASN B 1 191 ? 0.301 -11 -1.943 1 97.44 191 ASN B C 1
ATOM 3699 O O . ASN B 1 191 ? -0.715 -10.508 -1.449 1 97.44 191 ASN B O 1
ATOM 3703 N N . PHE B 1 192 ? 1.47 -11.039 -1.315 1 98.44 192 PHE B N 1
ATOM 3704 C CA . PHE B 1 192 ? 1.651 -10.375 -0.031 1 98.44 192 PHE B CA 1
ATOM 3705 C C . PHE B 1 192 ? 1.399 -8.883 -0.155 1 98.44 192 PHE B C 1
ATOM 3707 O O . PHE B 1 192 ? 0.713 -8.289 0.681 1 98.44 192 PHE B O 1
ATOM 3714 N N . PHE B 1 193 ? 1.976 -8.312 -1.148 1 96.12 193 PHE B N 1
ATOM 3715 C CA . PHE B 1 193 ? 1.729 -6.898 -1.396 1 96.12 193 PHE B CA 1
ATOM 3716 C C . PHE B 1 193 ? 0.236 -6.621 -1.524 1 96.12 193 PHE B C 1
ATOM 3718 O O . PHE B 1 193 ? -0.275 -5.664 -0.943 1 96.12 193 PHE B O 1
ATOM 3725 N N . ILE B 1 194 ? -0.487 -7.426 -2.24 1 95.88 194 ILE B N 1
ATOM 3726 C CA . ILE B 1 194 ? -1.906 -7.219 -2.508 1 95.88 194 ILE B CA 1
ATOM 3727 C C . ILE B 1 194 ? -2.695 -7.305 -1.203 1 95.88 194 ILE B C 1
ATOM 3729 O O . ILE B 1 194 ? -3.451 -6.391 -0.867 1 95.88 194 ILE B O 1
ATOM 3733 N N . VAL B 1 195 ? -2.479 -8.375 -0.443 1 97.69 195 VAL B N 1
ATOM 3734 C CA . VAL B 1 195 ? -3.264 -8.562 0.772 1 97.69 195 VAL B CA 1
ATOM 3735 C C . VAL B 1 195 ? -2.93 -7.461 1.778 1 97.69 195 VAL B C 1
ATOM 3737 O O . VAL B 1 195 ? -3.801 -7.008 2.523 1 97.69 195 VAL B O 1
ATOM 3740 N N . SER B 1 196 ? -1.648 -7.051 1.786 1 97.19 196 SER B N 1
ATOM 3741 C CA . SER B 1 196 ? -1.244 -5.961 2.672 1 97.19 196 SER B CA 1
ATOM 3742 C C . SER B 1 196 ? -1.922 -4.652 2.283 1 97.19 196 SER B C 1
ATOM 3744 O O . SER B 1 196 ? -2.289 -3.857 3.15 1 97.19 196 SER B O 1
ATOM 3746 N N . SER B 1 197 ? -2.062 -4.438 0.981 1 95 197 SER B N 1
ATOM 3747 C CA . SER B 1 197 ? -2.766 -3.25 0.505 1 95 197 SER B CA 1
ATOM 3748 C C . SER B 1 197 ? -4.223 -3.254 0.957 1 95 197 SER B C 1
ATOM 3750 O O . SER B 1 197 ? -4.77 -2.207 1.31 1 95 197 SER B O 1
ATOM 3752 N N . ILE B 1 198 ? -4.852 -4.379 0.917 1 96.81 198 ILE B N 1
ATOM 3753 C CA . ILE B 1 198 ? -6.23 -4.531 1.37 1 96.81 198 ILE B CA 1
ATOM 3754 C C . ILE B 1 198 ? -6.32 -4.227 2.865 1 96.81 198 ILE B C 1
ATOM 3756 O O . ILE B 1 198 ? -7.227 -3.521 3.309 1 96.81 198 ILE B O 1
ATOM 3760 N N . GLU B 1 199 ? -5.352 -4.762 3.604 1 98.19 199 GLU B N 1
ATOM 3761 C CA . GLU B 1 199 ? -5.281 -4.535 5.043 1 98.19 199 GLU B CA 1
ATOM 3762 C C . GLU B 1 199 ? -5.145 -3.047 5.359 1 98.19 199 GLU B C 1
ATOM 3764 O O . GLU B 1 199 ? -5.855 -2.521 6.219 1 98.19 199 GLU B O 1
ATOM 3769 N N . VAL B 1 200 ? -4.258 -2.375 4.684 1 97.12 200 VAL B N 1
ATOM 3770 C CA . VAL B 1 200 ? -4 -0.955 4.906 1 97.12 200 VAL B CA 1
ATOM 3771 C C . VAL B 1 200 ? -5.258 -0.149 4.586 1 97.12 200 VAL B C 1
ATOM 3773 O O . VAL B 1 200 ? -5.676 0.702 5.379 1 97.12 200 VAL B O 1
ATOM 3776 N N . ALA B 1 201 ? -5.859 -0.411 3.424 1 96.62 201 ALA B N 1
ATOM 3777 C CA . ALA B 1 201 ? -7.082 0.291 3.033 1 96.62 201 ALA B CA 1
ATOM 3778 C C . ALA B 1 201 ? -8.188 0.073 4.059 1 96.62 201 ALA B C 1
ATOM 3780 O O . ALA B 1 201 ? -8.938 1 4.379 1 96.62 201 ALA B O 1
ATOM 3781 N N . SER B 1 202 ? -8.305 -1.142 4.555 1 98 202 SER B N 1
ATOM 3782 C CA . SER B 1 202 ? -9.312 -1.479 5.555 1 98 202 SER B CA 1
ATOM 3783 C C . SER B 1 202 ? -9.133 -0.648 6.82 1 98 202 SER B C 1
ATOM 3785 O O . SER B 1 202 ? -10.109 -0.134 7.375 1 98 202 SER B O 1
ATOM 3787 N N . GLN B 1 203 ? -7.898 -0.551 7.25 1 98.56 203 GLN B N 1
ATOM 3788 C CA . GLN B 1 203 ? -7.621 0.194 8.477 1 98.56 203 GLN B CA 1
ATOM 3789 C C . GLN B 1 203 ? -7.82 1.692 8.266 1 98.56 203 GLN B C 1
ATOM 3791 O O . GLN B 1 203 ? -8.281 2.396 9.164 1 98.56 203 GLN B O 1
ATOM 3796 N N . CYS B 1 204 ? -7.477 2.197 7.07 1 98.06 204 CYS B N 1
ATOM 3797 C CA . CYS B 1 204 ? -7.738 3.596 6.75 1 98.06 204 CYS B CA 1
ATOM 3798 C C . CYS B 1 204 ? -9.227 3.908 6.844 1 98.06 204 CYS B C 1
ATOM 3800 O O . CYS B 1 204 ? -9.625 4.852 7.527 1 98.06 204 CYS B O 1
ATOM 3802 N N . LEU B 1 205 ? -10.055 3.094 6.164 1 98 205 LEU B N 1
ATOM 3803 C CA . LEU B 1 205 ? -11.492 3.32 6.109 1 98 205 LEU B CA 1
ATOM 3804 C C . LEU B 1 205 ? -12.117 3.203 7.496 1 98 205 LEU B C 1
ATOM 3806 O O . LEU B 1 205 ? -13.008 3.98 7.848 1 98 205 LEU B O 1
ATOM 3810 N N . THR B 1 206 ? -11.625 2.248 8.273 1 98.5 206 THR B N 1
ATOM 3811 C CA . THR B 1 206 ? -12.195 2.029 9.594 1 98.5 206 THR B CA 1
ATOM 3812 C C . THR B 1 206 ? -11.82 3.166 10.539 1 98.5 206 THR B C 1
ATOM 3814 O O . THR B 1 206 ? -12.672 3.664 11.289 1 98.5 206 THR B O 1
ATOM 3817 N N . LEU B 1 207 ? -10.539 3.566 10.523 1 98.75 207 LEU B N 1
ATOM 3818 C CA . LEU B 1 207 ? -10.125 4.703 11.336 1 98.75 207 LEU B CA 1
ATOM 3819 C C . LEU B 1 207 ? -10.898 5.957 10.953 1 98.75 207 LEU B C 1
ATOM 3821 O O . LEU B 1 207 ? -11.258 6.758 11.82 1 98.75 207 LEU B O 1
ATOM 3825 N N . ALA B 1 208 ? -11.117 6.148 9.656 1 98.44 208 ALA B N 1
ATOM 3826 C CA . ALA B 1 208 ? -11.898 7.277 9.164 1 98.44 208 ALA B CA 1
ATOM 3827 C C . ALA B 1 208 ? -13.32 7.25 9.727 1 98.44 208 ALA B C 1
ATOM 3829 O O . ALA B 1 208 ? -13.805 8.25 10.266 1 98.44 208 ALA B O 1
ATOM 3830 N N . ALA B 1 209 ? -13.93 6.117 9.633 1 97.5 209 ALA B N 1
ATOM 3831 C CA . ALA B 1 209 ? -15.297 5.953 10.125 1 97.5 209 ALA B CA 1
ATOM 3832 C C . ALA B 1 209 ? -15.398 6.289 11.609 1 97.5 209 ALA B C 1
ATOM 3834 O O . ALA B 1 209 ? -16.359 6.926 12.047 1 97.5 209 ALA B O 1
ATOM 3835 N N . LYS B 1 210 ? -14.43 5.863 12.367 1 98 210 LYS B N 1
ATOM 3836 C CA . LYS B 1 210 ? -14.406 6.07 13.812 1 98 210 LYS B CA 1
ATOM 3837 C C . LYS B 1 210 ? -14.188 7.543 14.148 1 98 210 LYS B C 1
ATOM 3839 O O . LYS B 1 210 ? -14.398 7.961 15.289 1 98 210 LYS B O 1
ATOM 3844 N N . ASN B 1 211 ? -13.773 8.398 13.141 1 97.94 211 ASN B N 1
ATOM 3845 C CA . ASN B 1 211 ? -13.375 9.773 13.438 1 97.94 211 ASN B CA 1
ATOM 3846 C C . ASN B 1 211 ? -14.109 10.766 12.547 1 97.94 211 ASN B C 1
ATOM 3848 O O . ASN B 1 211 ? -13.617 11.867 12.305 1 97.94 211 ASN B O 1
ATOM 3852 N N . GLY B 1 212 ? -15.164 10.375 12.008 1 95.88 212 GLY B N 1
ATOM 3853 C CA . GLY B 1 212 ? -16.078 11.258 11.32 1 95.88 212 GLY B CA 1
ATOM 3854 C C . GLY B 1 212 ? -15.625 11.648 9.93 1 95.88 212 GLY B C 1
ATOM 3855 O O . GLY B 1 212 ? -16.109 12.617 9.352 1 95.88 212 GLY B O 1
ATOM 3856 N N . VAL B 1 213 ? -14.695 11 9.383 1 97.75 213 VAL B N 1
ATOM 3857 C CA . VAL B 1 213 ? -14.227 11.234 8.023 1 97.75 213 VAL B CA 1
ATOM 3858 C C . VAL B 1 213 ? -14.977 10.312 7.059 1 97.75 213 VAL B C 1
ATOM 3860 O O . VAL B 1 213 ? -15.07 9.102 7.293 1 97.75 213 VAL B O 1
ATOM 3863 N N . GLU B 1 214 ? -15.461 10.852 6.012 1 96.81 214 GLU B N 1
ATOM 3864 C CA . GLU B 1 214 ? -16.266 10.094 5.059 1 96.81 214 GLU B CA 1
ATOM 3865 C C . GLU B 1 214 ? -15.383 9.211 4.18 1 96.81 214 GLU B C 1
ATOM 3867 O O . GLU B 1 214 ? -14.25 9.578 3.852 1 96.81 214 GLU B O 1
ATOM 3872 N N . ASP B 1 215 ? -15.992 8.047 3.756 1 96.75 215 ASP B N 1
ATOM 3873 C CA . ASP B 1 215 ? -15.281 7.145 2.85 1 96.75 215 ASP B CA 1
ATOM 3874 C C . ASP B 1 215 ? -14.812 7.887 1.599 1 96.75 215 ASP B C 1
ATOM 3876 O O . ASP B 1 215 ? -13.727 7.625 1.09 1 96.75 215 ASP B O 1
ATOM 3880 N N . ALA B 1 216 ? -15.656 8.797 1.116 1 96.75 216 ALA B N 1
ATOM 3881 C CA . ALA B 1 216 ? -15.352 9.516 -0.116 1 96.75 216 ALA B CA 1
ATOM 3882 C C . ALA B 1 216 ? -14.047 10.297 0.015 1 96.75 216 ALA B C 1
ATOM 3884 O O . ALA B 1 216 ? -13.289 10.422 -0.952 1 96.75 216 ALA B O 1
ATOM 3885 N N . ASP B 1 217 ? -13.773 10.852 1.188 1 96.81 217 ASP B N 1
ATOM 3886 C CA . ASP B 1 217 ? -12.547 11.609 1.423 1 96.81 217 ASP B CA 1
ATOM 3887 C C . ASP B 1 217 ? -11.328 10.688 1.458 1 96.81 217 ASP B C 1
ATOM 3889 O O . ASP B 1 217 ? -10.266 11.031 0.939 1 96.81 217 ASP B O 1
ATOM 3893 N N . VAL B 1 218 ? -11.523 9.523 2.057 1 96.62 218 VAL B N 1
ATOM 3894 C CA . VAL B 1 218 ? -10.445 8.539 2.102 1 96.62 218 VAL B CA 1
ATOM 3895 C C . VAL B 1 218 ? -10.141 8.047 0.691 1 96.62 218 VAL B C 1
ATOM 3897 O O . VAL B 1 218 ? -8.977 7.922 0.309 1 96.62 218 VAL B O 1
ATOM 3900 N N . LEU B 1 219 ? -11.211 7.766 -0.09 1 95.88 219 LEU B N 1
ATOM 3901 C CA . LEU B 1 219 ? -11.039 7.285 -1.458 1 95.88 219 LEU B CA 1
ATOM 3902 C C . LEU B 1 219 ? -10.328 8.328 -2.314 1 95.88 219 LEU B C 1
ATOM 3904 O O . LEU B 1 219 ? -9.453 7.98 -3.117 1 95.88 219 LEU B O 1
ATOM 3908 N N . ARG B 1 220 ? -10.656 9.57 -2.127 1 94.25 220 ARG B N 1
ATOM 3909 C CA . ARG B 1 220 ? -9.977 10.648 -2.848 1 94.25 220 ARG B CA 1
ATOM 3910 C C . ARG B 1 220 ? -8.484 10.664 -2.529 1 94.25 220 ARG B C 1
ATOM 3912 O O . ARG B 1 220 ? -7.656 10.797 -3.428 1 94.25 220 ARG B O 1
ATOM 3919 N N . MET B 1 221 ? -8.203 10.555 -1.323 1 93 221 MET B N 1
ATOM 3920 C CA . MET B 1 221 ? -6.812 10.539 -0.871 1 93 221 MET B CA 1
ATOM 3921 C C . MET B 1 221 ? -6.055 9.367 -1.493 1 93 221 MET B C 1
ATOM 3923 O O . MET B 1 221 ? -4.973 9.555 -2.053 1 93 221 MET B O 1
ATOM 3927 N N . LEU B 1 222 ? -6.672 8.164 -1.404 1 92.12 222 LEU B N 1
ATOM 3928 C CA . LEU B 1 222 ? -6.035 6.969 -1.951 1 92.12 222 LEU B CA 1
ATOM 3929 C C . LEU B 1 222 ? -5.844 7.098 -3.459 1 92.12 222 LEU B C 1
ATOM 3931 O O . LEU B 1 222 ? -4.793 6.727 -3.988 1 92.12 222 LEU B O 1
ATOM 3935 N N . GLN B 1 223 ? -6.828 7.664 -4.105 1 89.06 223 GLN B N 1
ATOM 3936 C CA . GLN B 1 223 ? -6.762 7.84 -5.555 1 89.06 223 GLN B CA 1
ATOM 3937 C C . GLN B 1 223 ? -5.676 8.844 -5.938 1 89.06 223 GLN B C 1
ATOM 3939 O O . GLN B 1 223 ? -5.027 8.695 -6.977 1 89.06 223 GLN B O 1
ATOM 3944 N N . THR B 1 224 ? -5.504 9.773 -5.129 1 86.62 224 THR B N 1
ATOM 3945 C CA . THR B 1 224 ? -4.512 10.805 -5.406 1 86.62 224 THR B CA 1
ATOM 3946 C C . THR B 1 224 ? -3.1 10.273 -5.168 1 86.62 224 THR B C 1
ATOM 3948 O O . THR B 1 224 ? -2.189 10.539 -5.953 1 86.62 224 THR B O 1
ATOM 3951 N N . PHE B 1 225 ? -2.902 9.469 -4.137 1 82.88 225 PHE B N 1
ATOM 3952 C CA . PHE B 1 225 ? -1.553 9.117 -3.717 1 82.88 225 PHE B CA 1
ATOM 3953 C C . PHE B 1 225 ? -1.222 7.684 -4.117 1 82.88 225 PHE B C 1
ATOM 3955 O O . PHE B 1 225 ? -0.055 7.281 -4.105 1 82.88 225 PHE B O 1
ATOM 3962 N N . HIS B 1 226 ? -2.055 6.816 -4.355 1 74.75 226 HIS B N 1
ATOM 3963 C CA . HIS B 1 226 ? -1.818 5.441 -4.781 1 74.75 226 HIS B CA 1
ATOM 3964 C C . HIS B 1 226 ? -2.074 5.277 -6.273 1 74.75 226 HIS B C 1
ATOM 3966 O O . HIS B 1 226 ? -1.175 4.887 -7.023 1 74.75 226 HIS B O 1
ATOM 3972 N N . SER B 1 227 ? -2.914 5.789 -6.734 1 70.81 227 SER B N 1
ATOM 3973 C CA . SER B 1 227 ? -3.469 5.773 -8.086 1 70.81 227 SER B CA 1
ATOM 3974 C C . SER B 1 227 ? -3.242 4.422 -8.758 1 70.81 227 SER B C 1
ATOM 3976 O O . SER B 1 227 ? -2.639 4.352 -9.828 1 70.81 227 SER B O 1
ATOM 3978 N N . SER B 1 228 ? -3.441 3.328 -8.07 1 79.62 228 SER B N 1
ATOM 3979 C CA . SER B 1 228 ? -3.363 1.979 -8.617 1 79.62 228 SER B CA 1
ATOM 3980 C C . SER B 1 228 ? -4.723 1.285 -8.578 1 79.62 228 SER B C 1
ATOM 3982 O O . SER B 1 228 ? -5.488 1.47 -7.629 1 79.62 228 SER B O 1
ATOM 3984 N N . PRO B 1 229 ? -4.918 0.539 -9.523 1 79.94 229 PRO B N 1
ATOM 3985 C CA . PRO B 1 229 ? -6.25 -0.057 -9.633 1 79.94 229 PRO B CA 1
ATOM 3986 C C . PRO B 1 229 ? -6.543 -1.058 -8.516 1 79.94 229 PRO B C 1
ATOM 3988 O O . PRO B 1 229 ? -7.684 -1.162 -8.062 1 79.94 229 PRO B O 1
ATOM 3991 N N . ILE B 1 230 ? -5.555 -1.738 -8.023 1 84.06 230 ILE B N 1
ATOM 3992 C CA . ILE B 1 230 ? -5.824 -2.822 -7.082 1 84.06 230 ILE B CA 1
ATOM 3993 C C . ILE B 1 230 ? -6.168 -2.246 -5.711 1 84.06 230 ILE B C 1
ATOM 3995 O O . ILE B 1 230 ? -7.289 -2.416 -5.227 1 84.06 230 ILE B O 1
ATOM 3999 N N . PRO B 1 231 ? -5.297 -1.458 -5.094 1 83.5 231 PRO B N 1
ATOM 4000 C CA . PRO B 1 231 ? -5.645 -0.935 -3.768 1 83.5 231 PRO B CA 1
ATOM 4001 C C . PRO B 1 231 ? -6.863 -0.014 -3.797 1 83.5 231 PRO B C 1
ATOM 4003 O O . PRO B 1 231 ? -7.711 -0.079 -2.902 1 83.5 231 PRO B O 1
ATOM 4006 N N . THR B 1 232 ? -6.953 0.805 -4.836 1 89.69 232 THR B N 1
ATOM 4007 C CA . THR B 1 232 ? -8.07 1.738 -4.914 1 89.69 232 THR B CA 1
ATOM 4008 C C . THR B 1 232 ? -9.367 1 -5.227 1 89.69 232 THR B C 1
ATOM 4010 O O . THR B 1 232 ? -10.438 1.378 -4.742 1 89.69 232 THR B O 1
ATOM 4013 N N . GLY B 1 233 ? -9.25 -0.04 -6.055 1 91.25 233 GLY B N 1
ATOM 4014 C CA . GLY B 1 233 ? -10.414 -0.851 -6.355 1 91.25 233 GLY B CA 1
ATOM 4015 C C . GLY B 1 233 ? -10.992 -1.545 -5.137 1 91.25 233 GLY B C 1
ATOM 4016 O O . GLY B 1 233 ? -12.211 -1.56 -4.941 1 91.25 233 GLY B O 1
ATOM 4017 N N . TYR B 1 234 ? -10.125 -2.047 -4.344 1 93.81 234 TYR B N 1
ATOM 4018 C CA . TYR B 1 234 ? -10.594 -2.729 -3.145 1 93.81 234 TYR B CA 1
ATOM 4019 C C . TYR B 1 234 ? -11.172 -1.735 -2.145 1 93.81 234 TYR B C 1
ATOM 4021 O O . TYR B 1 234 ? -12.188 -2.012 -1.501 1 93.81 234 TYR B O 1
ATOM 4029 N N . ALA B 1 235 ? -10.523 -0.592 -1.996 1 95.06 235 ALA B N 1
ATOM 4030 C CA . ALA B 1 235 ? -11.062 0.429 -1.103 1 95.06 235 ALA B CA 1
ATOM 4031 C C . ALA B 1 235 ? -12.469 0.842 -1.527 1 95.06 235 ALA B C 1
ATOM 4033 O O . ALA B 1 235 ? -13.344 1.026 -0.684 1 95.06 235 ALA B O 1
ATOM 4034 N N . GLN B 1 236 ? -12.633 1.002 -2.811 1 95.19 236 GLN B N 1
ATOM 4035 C CA . GLN B 1 236 ? -13.945 1.373 -3.34 1 95.19 236 GLN B CA 1
ATOM 4036 C C . GLN B 1 236 ? -14.984 0.298 -3.039 1 95.19 236 GLN B C 1
ATOM 4038 O O . GLN B 1 236 ? -16.094 0.606 -2.584 1 95.19 236 GLN B O 1
ATOM 4043 N N . ARG B 1 237 ? -14.695 -0.925 -3.291 1 94.62 237 ARG B N 1
ATOM 4044 C CA . ARG B 1 237 ? -15.617 -2.023 -3.037 1 94.62 237 ARG B CA 1
ATOM 4045 C C . ARG B 1 237 ? -15.977 -2.107 -1.556 1 94.62 237 ARG B C 1
ATOM 4047 O O . ARG B 1 237 ? -17.141 -2.299 -1.201 1 94.62 237 ARG B O 1
ATOM 4054 N N . MET B 1 238 ? -14.961 -1.973 -0.725 1 95.62 238 MET B N 1
ATOM 4055 C CA . MET B 1 238 ? -15.188 -1.99 0.717 1 95.62 238 MET B CA 1
ATOM 4056 C C . MET B 1 238 ? -16.141 -0.871 1.133 1 95.62 238 MET B C 1
ATOM 4058 O O . MET B 1 238 ? -17.047 -1.09 1.929 1 95.62 238 MET B O 1
ATOM 4062 N N . SER B 1 239 ? -15.867 0.285 0.57 1 95.31 239 SER B N 1
ATOM 4063 C CA . SER B 1 239 ? -16.688 1.444 0.895 1 95.31 239 SER B CA 1
ATOM 4064 C C . SER B 1 239 ? -18.141 1.223 0.482 1 95.31 239 SER B C 1
ATOM 4066 O O . SER B 1 239 ? -19.062 1.774 1.095 1 95.31 239 SER B O 1
ATOM 4068 N N . GLU B 1 240 ? -18.344 0.409 -0.552 1 94.31 240 GLU B N 1
ATOM 4069 C CA . GLU B 1 240 ? -19.672 0.145 -1.083 1 94.31 240 GLU B CA 1
ATOM 4070 C C . GLU B 1 240 ? -20.297 -1.085 -0.427 1 94.31 240 GLU B C 1
ATOM 4072 O O . GLU B 1 240 ? -21.453 -1.424 -0.699 1 94.31 240 GLU B O 1
ATOM 4077 N N . GLY B 1 241 ? -19.578 -1.768 0.386 1 93.88 241 GLY B N 1
ATOM 4078 C CA . GLY B 1 241 ? -20.047 -2.98 1.028 1 93.88 241 GLY B CA 1
ATOM 4079 C C . GLY B 1 241 ? -20.141 -4.164 0.083 1 93.88 241 GLY B C 1
ATOM 4080 O O . GLY B 1 241 ? -20.984 -5.043 0.254 1 93.88 241 GLY B O 1
ATOM 4081 N N . ASP B 1 242 ? -19.312 -4.109 -0.957 1 93.94 242 ASP B N 1
ATOM 4082 C CA . ASP B 1 242 ? -19.297 -5.176 -1.953 1 93.94 242 ASP B CA 1
ATOM 4083 C C . ASP B 1 242 ? -18.172 -6.172 -1.679 1 93.94 242 ASP B C 1
ATOM 4085 O O . ASP B 1 242 ? -17 -5.855 -1.878 1 93.94 242 ASP B O 1
ATOM 4089 N N . TYR B 1 243 ? -18.562 -7.402 -1.295 1 95.12 243 TYR B N 1
ATOM 4090 C CA . TYR B 1 243 ? -17.594 -8.445 -0.995 1 95.12 243 TYR B CA 1
ATOM 4091 C C . TYR B 1 243 ? -17.844 -9.688 -1.848 1 95.12 243 TYR B C 1
ATOM 4093 O O . TYR B 1 243 ? -17.531 -10.805 -1.436 1 95.12 243 TYR B O 1
ATOM 4101 N N . SER B 1 244 ? -18.438 -9.422 -2.969 1 92.62 244 SER B N 1
ATOM 4102 C CA . SER B 1 244 ? -18.719 -10.508 -3.902 1 92.62 244 SER B CA 1
ATOM 4103 C C . SER B 1 244 ? -17.422 -11.086 -4.477 1 92.62 244 SER B C 1
ATOM 4105 O O . SER B 1 244 ? -16.453 -10.359 -4.66 1 92.62 244 SER B O 1
ATOM 4107 N N . THR B 1 245 ? -17.438 -12.422 -4.82 1 90.5 245 THR B N 1
ATOM 4108 C CA . THR B 1 245 ? -16.281 -13.086 -5.406 1 90.5 245 THR B CA 1
ATOM 4109 C C . THR B 1 245 ? -16.375 -13.086 -6.93 1 90.5 245 THR B C 1
ATOM 4111 O O . THR B 1 245 ? -15.508 -13.641 -7.609 1 90.5 245 THR B O 1
ATOM 4114 N N . GLU B 1 246 ? -17.469 -12.555 -7.457 1 81.88 246 GLU B N 1
ATOM 4115 C CA . GLU B 1 246 ? -17.641 -12.539 -8.906 1 81.88 246 GLU B CA 1
ATOM 4116 C C . GLU B 1 246 ? -16.391 -12.023 -9.609 1 81.88 246 GLU B C 1
ATOM 4118 O O . GLU B 1 246 ? -15.93 -12.602 -10.594 1 81.88 246 GLU B O 1
ATOM 4123 N N . ALA B 1 247 ? -15.82 -10.992 -9.078 1 72.5 247 ALA B N 1
ATOM 4124 C CA . ALA B 1 247 ? -14.578 -10.43 -9.609 1 72.5 247 ALA B CA 1
ATOM 4125 C C . ALA B 1 247 ? -13.484 -10.406 -8.547 1 72.5 247 ALA B C 1
ATOM 4127 O O . ALA B 1 247 ? -12.539 -9.625 -8.633 1 72.5 247 ALA B O 1
ATOM 4128 N N . GLY B 1 248 ? -13.664 -11.359 -7.613 1 82.56 248 GLY B N 1
ATOM 4129 C CA . GLY B 1 248 ? -12.734 -11.25 -6.492 1 82.56 248 GLY B CA 1
ATOM 4130 C C . GLY B 1 248 ? -12 -12.547 -6.199 1 82.56 248 GLY B C 1
ATOM 4131 O O . GLY B 1 248 ? -11.68 -13.305 -7.117 1 82.56 248 GLY B O 1
ATOM 4132 N N . PHE B 1 249 ? -11.469 -12.695 -5.035 1 93.25 249 PHE B N 1
ATOM 4133 C CA . PHE B 1 249 ? -10.641 -13.789 -4.535 1 93.25 249 PHE B CA 1
ATOM 4134 C C . PHE B 1 249 ? -11.125 -14.25 -3.166 1 93.25 249 PHE B C 1
ATOM 4136 O O . PHE B 1 249 ? -10.992 -13.523 -2.176 1 93.25 249 PHE B O 1
ATOM 4143 N N . ALA B 1 250 ? -11.695 -15.484 -3.158 1 96 250 ALA B N 1
ATOM 4144 C CA . ALA B 1 250 ? -12.406 -15.969 -1.977 1 96 250 ALA B CA 1
ATOM 4145 C C . ALA B 1 250 ? -11.484 -16.016 -0.76 1 96 250 ALA B C 1
ATOM 4147 O O . ALA B 1 250 ? -10.312 -16.359 -0.876 1 96 250 ALA B O 1
ATOM 4148 N N . VAL B 1 251 ? -12.039 -15.758 0.426 1 98 251 VAL B N 1
ATOM 4149 C CA . VAL B 1 251 ? -11.336 -15.789 1.703 1 98 251 VAL B CA 1
ATOM 4150 C C . VAL B 1 251 ? -10.625 -17.125 1.865 1 98 251 VAL B C 1
ATOM 4152 O O . VAL B 1 251 ? -9.484 -17.188 2.324 1 98 251 VAL B O 1
ATOM 4155 N N . ASP B 1 252 ? -11.242 -18.219 1.482 1 97.31 252 ASP B N 1
ATOM 4156 C CA . ASP B 1 252 ? -10.625 -19.531 1.607 1 97.31 252 ASP B CA 1
ATOM 4157 C C . ASP B 1 252 ? -9.344 -19.625 0.792 1 97.31 252 ASP B C 1
ATOM 4159 O O . ASP B 1 252 ? -8.336 -20.156 1.265 1 97.31 252 ASP B O 1
ATOM 4163 N N . LEU B 1 253 ? -9.391 -19.172 -0.438 1 96.19 253 LEU B N 1
ATOM 4164 C CA . LEU B 1 253 ? -8.211 -19.188 -1.293 1 96.19 253 LEU B CA 1
ATOM 4165 C C . LEU B 1 253 ? -7.148 -18.219 -0.763 1 96.19 253 LEU B C 1
ATOM 4167 O O . LEU B 1 253 ? -5.953 -18.5 -0.847 1 96.19 253 LEU B O 1
ATOM 4171 N N . ALA B 1 254 ? -7.617 -17.109 -0.233 1 98.19 254 ALA B N 1
ATOM 4172 C CA . ALA B 1 254 ? -6.699 -16.141 0.349 1 98.19 254 ALA B CA 1
ATOM 4173 C C . ALA B 1 254 ? -5.965 -16.734 1.551 1 98.19 254 ALA B C 1
ATOM 4175 O O . ALA B 1 254 ? -4.77 -16.484 1.73 1 98.19 254 ALA B O 1
ATOM 4176 N N . LEU B 1 255 ? -6.703 -17.438 2.369 1 98.56 255 LEU B N 1
ATOM 4177 C CA . LEU B 1 255 ? -6.094 -18.078 3.535 1 98.56 255 LEU B CA 1
ATOM 4178 C C . LEU B 1 255 ? -5.016 -19.062 3.115 1 98.56 255 LEU B C 1
ATOM 4180 O O . LEU B 1 255 ? -3.973 -19.172 3.764 1 98.56 255 LEU B O 1
ATOM 4184 N N . LYS B 1 256 ? -5.234 -19.734 2.041 1 97.88 256 LYS B N 1
ATOM 4185 C CA . LYS B 1 256 ? -4.203 -20.609 1.507 1 97.88 256 LYS B CA 1
ATOM 4186 C C . LYS B 1 256 ? -2.965 -19.828 1.092 1 97.88 256 LYS B C 1
ATOM 4188 O O . LYS B 1 256 ? -1.844 -20.188 1.459 1 97.88 256 LYS B O 1
ATOM 4193 N N . ASP B 1 257 ? -3.137 -18.75 0.32 1 98.44 257 ASP B N 1
ATOM 4194 C CA . ASP B 1 257 ? -2.014 -17.969 -0.177 1 98.44 257 ASP B CA 1
ATOM 4195 C C . ASP B 1 257 ? -1.259 -17.297 0.972 1 98.44 257 ASP B C 1
ATOM 4197 O O . ASP B 1 257 ? -0.026 -17.297 0.993 1 98.44 257 ASP B O 1
ATOM 4201 N N . VAL B 1 258 ? -2 -16.688 1.908 1 98.88 258 VAL B N 1
ATOM 4202 C CA . VAL B 1 258 ? -1.353 -16.031 3.039 1 98.88 258 VAL B CA 1
ATOM 4203 C C . VAL B 1 258 ? -0.666 -17.078 3.918 1 98.88 258 VAL B C 1
ATOM 4205 O O . VAL B 1 258 ? 0.396 -16.812 4.488 1 98.88 258 VAL B O 1
ATOM 4208 N N . GLY B 1 259 ? -1.334 -18.234 4.051 1 98.75 259 GLY B N 1
ATOM 4209 C CA . GLY B 1 259 ? -0.649 -19.344 4.707 1 98.75 259 GLY B CA 1
ATOM 4210 C C . GLY B 1 259 ? 0.685 -19.688 4.07 1 98.75 259 GLY B C 1
ATOM 4211 O O . GLY B 1 259 ? 1.673 -19.922 4.77 1 98.75 259 GLY B O 1
ATOM 4212 N N . HIS B 1 260 ? 0.755 -19.75 2.746 1 98.81 260 HIS B N 1
ATOM 4213 C CA . HIS B 1 260 ? 1.99 -20 2.01 1 98.81 260 HIS B CA 1
ATOM 4214 C C . HIS B 1 260 ? 3.025 -18.906 2.291 1 98.81 260 HIS B C 1
ATOM 4216 O O . HIS B 1 260 ? 4.215 -19.203 2.438 1 98.81 260 HIS B O 1
ATOM 4222 N N . MET B 1 261 ? 2.586 -17.625 2.359 1 98.81 261 MET B N 1
ATOM 4223 C CA . MET B 1 261 ? 3.482 -16.531 2.688 1 98.81 261 MET B CA 1
ATOM 4224 C C . MET B 1 261 ? 4.137 -16.734 4.051 1 98.81 261 MET B C 1
ATOM 4226 O O . MET B 1 261 ? 5.352 -16.578 4.191 1 98.81 261 MET B O 1
ATOM 4230 N N . ARG B 1 262 ? 3.311 -17.078 4.996 1 98.81 262 ARG B N 1
ATOM 4231 C CA . ARG B 1 262 ? 3.789 -17.312 6.355 1 98.81 262 ARG B CA 1
ATOM 4232 C C . ARG B 1 262 ? 4.75 -18.484 6.406 1 98.81 262 ARG B C 1
ATOM 4234 O O . ARG B 1 262 ? 5.754 -18.453 7.125 1 98.81 262 ARG B O 1
ATOM 4241 N N . SER B 1 263 ? 4.43 -19.516 5.695 1 98.75 263 SER B N 1
ATOM 4242 C CA . SER B 1 263 ? 5.312 -20.672 5.617 1 98.75 263 SER B CA 1
ATOM 4243 C C . SER B 1 263 ? 6.66 -20.312 5.012 1 98.75 263 SER B C 1
ATOM 4245 O O . SER B 1 263 ? 7.707 -20.734 5.504 1 98.75 263 SER B O 1
ATOM 4247 N N . LEU B 1 264 ? 6.645 -19.578 3.9 1 98.75 264 LEU B N 1
ATOM 4248 C CA . LEU B 1 264 ? 7.871 -19.109 3.264 1 98.75 264 LEU B CA 1
ATOM 4249 C C . LEU B 1 264 ? 8.703 -18.266 4.234 1 98.75 264 LEU B C 1
ATOM 4251 O O . LEU B 1 264 ? 9.922 -18.422 4.309 1 98.75 264 LEU B O 1
ATOM 4255 N N . ALA B 1 265 ? 8.016 -17.344 4.938 1 98.81 265 ALA B N 1
ATOM 4256 C CA . ALA B 1 265 ? 8.664 -16.5 5.93 1 98.81 265 ALA B CA 1
ATOM 4257 C C . ALA B 1 265 ? 9.344 -17.328 7.012 1 98.81 265 ALA B C 1
ATOM 4259 O O . ALA B 1 265 ? 10.508 -17.109 7.34 1 98.81 265 ALA B O 1
ATOM 4260 N N . ALA B 1 266 ? 8.641 -18.281 7.516 1 98.56 266 ALA B N 1
ATOM 4261 C CA . ALA B 1 266 ? 9.18 -19.156 8.562 1 98.56 266 ALA B CA 1
ATOM 4262 C C . ALA B 1 266 ? 10.375 -19.953 8.047 1 98.56 266 ALA B C 1
ATOM 4264 O O . ALA B 1 266 ? 11.406 -20.047 8.719 1 98.56 266 ALA B O 1
ATOM 4265 N N . ALA B 1 267 ? 10.227 -20.516 6.859 1 98.31 267 ALA B N 1
ATOM 4266 C CA . ALA B 1 267 ? 11.266 -21.375 6.277 1 98.31 267 ALA B CA 1
ATOM 4267 C C . ALA B 1 267 ? 12.547 -20.578 6.047 1 98.31 267 ALA B C 1
ATOM 4269 O O . ALA B 1 267 ? 13.648 -21.141 6.105 1 98.31 267 ALA B O 1
ATOM 4270 N N . SER B 1 268 ? 12.43 -19.328 5.824 1 98.25 268 SER B N 1
ATOM 4271 C CA . SER B 1 268 ? 13.594 -18.484 5.531 1 98.25 268 SER B CA 1
ATOM 4272 C C . SER B 1 268 ? 13.977 -17.641 6.734 1 98.25 268 SER B C 1
ATOM 4274 O O . SER B 1 268 ? 14.789 -16.719 6.617 1 98.25 268 SER B O 1
ATOM 4276 N N . ALA B 1 269 ? 13.32 -17.828 7.914 1 98.25 269 ALA B N 1
ATOM 4277 C CA . ALA B 1 269 ? 13.547 -17.062 9.133 1 98.25 269 ALA B CA 1
ATOM 4278 C C . ALA B 1 269 ? 13.383 -15.57 8.883 1 98.25 269 ALA B C 1
ATOM 4280 O O . ALA B 1 269 ? 14.266 -14.781 9.227 1 98.25 269 ALA B O 1
ATOM 4281 N N . CYS B 1 270 ? 12.344 -15.211 8.258 1 98.62 270 CYS B N 1
ATOM 4282 C CA . CYS B 1 270 ? 12.008 -13.828 7.918 1 98.62 270 CYS B CA 1
ATOM 4283 C C . CYS B 1 270 ? 10.68 -13.422 8.539 1 98.62 270 CYS B C 1
ATOM 4285 O O . CYS B 1 270 ? 9.617 -13.672 7.973 1 98.62 270 CYS B O 1
ATOM 4287 N N . PRO B 1 271 ? 10.742 -12.711 9.711 1 98.5 271 PRO B N 1
ATOM 4288 C CA . PRO B 1 271 ? 9.477 -12.25 10.289 1 98.5 271 PRO B CA 1
ATOM 4289 C C . PRO B 1 271 ? 8.625 -11.469 9.297 1 98.5 271 PRO B C 1
ATOM 4291 O O . PRO B 1 271 ? 9.141 -10.602 8.578 1 98.5 271 PRO B O 1
ATOM 4294 N N . LEU B 1 272 ? 7.336 -11.828 9.188 1 98.69 272 LEU B N 1
ATOM 4295 C CA . LEU B 1 272 ? 6.387 -11.203 8.273 1 98.69 272 LEU B CA 1
ATOM 4296 C C . LEU B 1 272 ? 5.09 -10.852 8.992 1 98.69 272 LEU B C 1
ATOM 4298 O O . LEU B 1 272 ? 4.035 -11.406 8.68 1 98.69 272 LEU B O 1
ATOM 4302 N N . PRO B 1 273 ? 5.172 -9.891 9.906 1 98.62 273 PRO B N 1
ATOM 4303 C CA . PRO B 1 273 ? 4.051 -9.625 10.805 1 98.62 273 PRO B CA 1
ATOM 4304 C C . PRO B 1 273 ? 2.795 -9.164 10.07 1 98.62 273 PRO B C 1
ATOM 4306 O O . PRO B 1 273 ? 1.679 -9.414 10.531 1 98.62 273 PRO B O 1
ATOM 4309 N N . LEU B 1 274 ? 2.922 -8.531 8.969 1 98.62 274 LEU B N 1
ATOM 4310 C CA . LEU B 1 274 ? 1.738 -8.086 8.242 1 98.62 274 LEU B CA 1
ATOM 4311 C C . LEU B 1 274 ? 0.957 -9.273 7.691 1 98.62 274 LEU B C 1
ATOM 4313 O O . LEU B 1 274 ? -0.272 -9.227 7.605 1 98.62 274 LEU B O 1
ATOM 4317 N N . ALA B 1 275 ? 1.671 -10.273 7.215 1 98.81 275 ALA B N 1
ATOM 4318 C CA . ALA B 1 275 ? 0.976 -11.484 6.781 1 98.81 275 ALA B CA 1
ATOM 4319 C C . ALA B 1 275 ? 0.22 -12.125 7.938 1 98.81 275 ALA B C 1
ATOM 4321 O O . ALA B 1 275 ? -0.883 -12.648 7.758 1 98.81 275 ALA B O 1
ATOM 4322 N N . ASP B 1 276 ? 0.837 -12.078 9.133 1 98.75 276 ASP B N 1
ATOM 4323 C CA . ASP B 1 276 ? 0.169 -12.617 10.312 1 98.75 276 ASP B CA 1
ATOM 4324 C C . ASP B 1 276 ? -1.109 -11.844 10.617 1 98.75 276 ASP B C 1
ATOM 4326 O O . ASP B 1 276 ? -2.141 -12.438 10.945 1 98.75 276 ASP B O 1
ATOM 4330 N N . LEU B 1 277 ? -1.007 -10.594 10.539 1 98.69 277 LEU B N 1
ATOM 4331 C CA . LEU B 1 277 ? -2.152 -9.727 10.781 1 98.69 277 LEU B CA 1
ATOM 4332 C C . LEU B 1 277 ? -3.273 -10.016 9.789 1 98.69 277 LEU B C 1
ATOM 4334 O O . LEU B 1 277 ? -4.426 -10.195 10.188 1 98.69 277 LEU B O 1
ATOM 4338 N N . ALA B 1 278 ? -2.971 -10.07 8.5 1 98.81 278 ALA B N 1
ATOM 4339 C CA . ALA B 1 278 ? -3.953 -10.328 7.453 1 98.81 278 ALA B CA 1
ATOM 4340 C C . ALA B 1 278 ? -4.574 -11.711 7.613 1 98.81 278 ALA B C 1
ATOM 4342 O O . ALA B 1 278 ? -5.781 -11.883 7.418 1 98.81 278 ALA B O 1
ATOM 4343 N N . TYR B 1 279 ? -3.725 -12.695 7.941 1 98.88 279 TYR B N 1
ATOM 4344 C CA . TYR B 1 279 ? -4.211 -14.062 8.141 1 98.88 279 TYR B CA 1
ATOM 4345 C C . TYR B 1 279 ? -5.281 -14.102 9.227 1 98.88 279 TYR B C 1
ATOM 4347 O O . TYR B 1 279 ? -6.328 -14.734 9.047 1 98.88 279 TYR B O 1
ATOM 4355 N N . ASN B 1 280 ? -5.016 -13.438 10.328 1 98.75 280 ASN B N 1
ATOM 4356 C CA . ASN B 1 280 ? -5.953 -13.43 11.445 1 98.75 280 ASN B CA 1
ATOM 4357 C C . ASN B 1 280 ? -7.262 -12.734 11.078 1 98.75 280 ASN B C 1
ATOM 4359 O O . ASN B 1 280 ? -8.344 -13.18 11.461 1 98.75 280 ASN B O 1
ATOM 4363 N N . HIS B 1 281 ? -7.16 -11.641 10.352 1 98.81 281 HIS B N 1
ATOM 4364 C CA . HIS B 1 281 ? -8.375 -10.945 9.938 1 98.81 281 HIS B CA 1
ATOM 4365 C C . HIS B 1 281 ? -9.172 -11.781 8.938 1 98.81 281 HIS B C 1
ATOM 4367 O O . HIS B 1 281 ? -10.406 -11.766 8.953 1 98.81 281 HIS B O 1
ATOM 4373 N N . LEU B 1 282 ? -8.492 -12.492 8.07 1 98.75 282 LEU B N 1
ATOM 4374 C CA . LEU B 1 282 ? -9.18 -13.406 7.156 1 98.75 282 LEU B CA 1
ATOM 4375 C C . LEU B 1 282 ? -9.867 -14.523 7.926 1 98.75 282 LEU B C 1
ATOM 4377 O O . LEU B 1 282 ? -11 -14.898 7.609 1 98.75 282 LEU B O 1
ATOM 4381 N N . LEU B 1 283 ? -9.18 -15.047 8.914 1 98.75 283 LEU B N 1
ATOM 4382 C CA . LEU B 1 283 ? -9.773 -16.094 9.75 1 98.75 283 LEU B CA 1
ATOM 4383 C C . LEU B 1 283 ? -11.016 -15.57 10.469 1 98.75 283 LEU B C 1
ATOM 4385 O O . LEU B 1 283 ? -12.016 -16.281 10.562 1 98.75 283 LEU B O 1
ATOM 4389 N N . GLN B 1 284 ? -10.914 -14.406 10.953 1 98.25 284 GLN B N 1
ATOM 4390 C CA . GLN B 1 284 ? -12.055 -13.789 11.617 1 98.25 284 GLN B CA 1
ATOM 4391 C C . GLN B 1 284 ? -13.219 -13.602 10.648 1 98.25 284 GLN B C 1
ATOM 4393 O O . GLN B 1 284 ? -14.375 -13.867 11 1 98.25 284 GLN B O 1
ATOM 4398 N N . ALA B 1 285 ? -12.914 -13.102 9.461 1 97.56 285 ALA B N 1
ATOM 4399 C CA . ALA B 1 285 ? -13.953 -12.938 8.445 1 97.56 285 ALA B CA 1
ATOM 4400 C C . ALA B 1 285 ? -14.609 -14.266 8.117 1 97.56 285 ALA B C 1
ATOM 4402 O O . ALA B 1 285 ? -15.836 -14.352 8 1 97.56 285 ALA B O 1
ATOM 4403 N N . LYS B 1 286 ? -13.797 -15.312 7.977 1 98.06 286 LYS B N 1
ATOM 4404 C CA . LYS B 1 286 ? -14.32 -16.641 7.68 1 98.06 286 LYS B CA 1
ATOM 4405 C C . LYS B 1 286 ? -15.219 -17.141 8.812 1 98.06 286 LYS B C 1
ATOM 4407 O O . LYS B 1 286 ? -16.281 -17.703 8.555 1 98.06 286 LYS B O 1
ATOM 4412 N N . ALA B 1 287 ? -14.773 -16.922 9.992 1 97.69 287 ALA B N 1
ATOM 4413 C CA . ALA B 1 287 ? -15.523 -17.391 11.164 1 97.69 287 ALA B CA 1
ATOM 4414 C C . ALA B 1 287 ? -16.891 -16.734 11.227 1 97.69 287 ALA B C 1
ATOM 4416 O O . ALA B 1 287 ? -17.875 -17.375 11.609 1 97.69 287 ALA B O 1
ATOM 4417 N N . SER B 1 288 ? -16.969 -15.531 10.836 1 95.31 288 SER B N 1
ATOM 4418 C CA . SER B 1 288 ? -18.203 -14.758 11 1 95.31 288 SER B CA 1
ATOM 4419 C C . SER B 1 288 ? -19.062 -14.82 9.75 1 95.31 288 SER B C 1
ATOM 4421 O O . SER B 1 288 ? -20.297 -14.719 9.836 1 95.31 288 SER B O 1
ATOM 4423 N N . HIS B 1 289 ? -18.422 -14.984 8.578 1 94.88 289 HIS B N 1
ATOM 4424 C CA . HIS B 1 289 ? -19.188 -14.781 7.355 1 94.88 289 HIS B CA 1
ATOM 4425 C C . HIS B 1 289 ? -18.953 -15.922 6.367 1 94.88 289 HIS B C 1
ATOM 4427 O O . HIS B 1 289 ? -19.516 -15.914 5.27 1 94.88 289 HIS B O 1
ATOM 4433 N N . GLY B 1 290 ? -18.172 -16.875 6.754 1 95.19 290 GLY B N 1
ATOM 4434 C CA . GLY B 1 290 ? -17.844 -17.984 5.863 1 95.19 290 GLY B CA 1
ATOM 4435 C C . GLY B 1 290 ? -16.656 -17.703 4.961 1 95.19 290 GLY B C 1
ATOM 4436 O O . GLY B 1 290 ? -16.047 -16.625 5.051 1 95.19 290 GLY B O 1
ATOM 4437 N N . GLY B 1 291 ? -16.297 -18.609 4.148 1 96.75 291 GLY B N 1
ATOM 4438 C CA . GLY B 1 291 ? -15.062 -18.531 3.379 1 96.75 291 GLY B CA 1
ATOM 4439 C C . GLY B 1 291 ? -15.281 -18.125 1.934 1 96.75 291 GLY B C 1
ATOM 4440 O O . GLY B 1 291 ? -14.328 -18.016 1.162 1 96.75 291 GLY B O 1
ATOM 4441 N N . GLN B 1 292 ? -16.547 -17.719 1.552 1 95.38 292 GLN B N 1
ATOM 4442 C CA . GLN B 1 292 ? -16.859 -17.547 0.139 1 95.38 292 GLN B CA 1
ATOM 4443 C C . GLN B 1 292 ? -16.953 -16.078 -0.225 1 95.38 292 GLN B C 1
ATOM 4445 O O . GLN B 1 292 ? -17.203 -15.727 -1.383 1 95.38 292 GLN B O 1
ATOM 4450 N N . LEU B 1 293 ? -16.703 -15.164 0.738 1 95.94 293 LEU B N 1
ATOM 4451 C CA . LEU B 1 293 ? -16.594 -13.742 0.427 1 95.94 293 LEU B CA 1
ATOM 4452 C C . LEU B 1 293 ? -15.227 -13.422 -0.161 1 95.94 293 LEU B C 1
ATOM 4454 O O . LEU B 1 293 ? -14.289 -14.211 -0.041 1 95.94 293 LEU B O 1
ATOM 4458 N N . ASP B 1 294 ? -15.188 -12.297 -0.831 1 96.88 294 ASP B N 1
ATOM 4459 C CA . ASP B 1 294 ? -13.906 -11.789 -1.31 1 96.88 294 ASP B CA 1
ATOM 4460 C C . ASP B 1 294 ? -12.969 -11.469 -0.145 1 96.88 294 ASP B C 1
ATOM 4462 O O . ASP B 1 294 ? -13.422 -11.086 0.935 1 96.88 294 ASP B O 1
ATOM 4466 N N . TRP B 1 295 ? -11.633 -11.57 -0.387 1 97.44 295 TRP B N 1
ATOM 4467 C CA . TRP B 1 295 ? -10.688 -11.312 0.694 1 97.44 295 TRP B CA 1
ATOM 4468 C C . TRP B 1 295 ? -10.734 -9.852 1.12 1 97.44 295 TRP B C 1
ATOM 4470 O O . TRP B 1 295 ? -10.219 -9.492 2.182 1 97.44 295 TRP B O 1
ATOM 4480 N N . GLY B 1 296 ? -11.391 -8.969 0.431 1 97.12 296 GLY B N 1
ATOM 4481 C CA . GLY B 1 296 ? -11.727 -7.652 0.948 1 97.12 296 GLY B CA 1
ATOM 4482 C C . GLY B 1 296 ? -12.516 -7.703 2.246 1 97.12 296 GLY B C 1
ATOM 4483 O O . GLY B 1 296 ? -12.609 -6.699 2.959 1 97.12 296 GLY B O 1
ATOM 4484 N N . ALA B 1 297 ? -13.055 -8.875 2.57 1 97.31 297 ALA B N 1
ATOM 4485 C CA . ALA B 1 297 ? -13.789 -9.086 3.814 1 97.31 297 ALA B CA 1
ATOM 4486 C C . ALA B 1 297 ? -12.891 -8.875 5.027 1 97.31 297 ALA B C 1
ATOM 4488 O O . ALA B 1 297 ? -13.375 -8.766 6.156 1 97.31 297 ALA B O 1
ATOM 4489 N N . ILE B 1 298 ? -11.602 -8.727 4.805 1 98.31 298 ILE B N 1
ATOM 4490 C CA . ILE B 1 298 ? -10.703 -8.25 5.852 1 98.31 298 ILE B CA 1
ATOM 4491 C C . ILE B 1 298 ? -11.281 -7 6.504 1 98.31 298 ILE B C 1
ATOM 4493 O O . ILE B 1 298 ? -11.211 -6.836 7.723 1 98.31 298 ILE B O 1
ATOM 4497 N N . HIS B 1 299 ? -11.852 -6.156 5.695 1 98.19 299 HIS B N 1
ATOM 4498 C CA . HIS B 1 299 ? -12.445 -4.906 6.164 1 98.19 299 HIS B CA 1
ATOM 4499 C C . HIS B 1 299 ? -13.547 -5.172 7.184 1 98.19 299 HIS B C 1
ATOM 4501 O O . HIS B 1 299 ? -13.703 -4.422 8.148 1 98.19 299 HIS B O 1
ATOM 4507 N N . LEU B 1 300 ? -14.352 -6.262 6.965 1 97.56 300 LEU B N 1
ATOM 4508 C CA . LEU B 1 300 ? -15.406 -6.617 7.902 1 97.56 300 LEU B CA 1
ATOM 4509 C C . LEU B 1 300 ? -14.828 -6.953 9.273 1 97.56 300 LEU B C 1
ATOM 4511 O O . LEU B 1 300 ? -15.367 -6.531 10.297 1 97.56 300 LEU B O 1
ATOM 4515 N N . ALA B 1 301 ? -13.766 -7.695 9.258 1 97.81 301 ALA B N 1
ATOM 4516 C CA . ALA B 1 301 ? -13.102 -8.07 10.508 1 97.81 301 ALA B CA 1
ATOM 4517 C C . ALA B 1 301 ? -12.508 -6.852 11.203 1 97.81 301 ALA B C 1
ATOM 4519 O O . ALA B 1 301 ? -12.617 -6.715 12.422 1 97.81 301 ALA B O 1
ATOM 4520 N N . VAL B 1 302 ? -11.859 -5.98 10.453 1 98.19 302 VAL B N 1
ATOM 4521 C CA . VAL B 1 302 ? -11.234 -4.777 10.992 1 98.19 302 VAL B CA 1
ATOM 4522 C C . VAL B 1 302 ? -12.305 -3.877 11.617 1 98.19 302 VAL B C 1
ATOM 4524 O O . VAL B 1 302 ? -12.109 -3.342 12.711 1 98.19 302 VAL B O 1
ATOM 4527 N N . ARG B 1 303 ? -13.43 -3.682 10.938 1 97.38 303 ARG B N 1
ATOM 4528 C CA . ARG B 1 303 ? -14.539 -2.895 11.461 1 97.38 303 ARG B CA 1
ATOM 4529 C C . ARG B 1 303 ? -15.055 -3.48 12.773 1 97.38 303 ARG B C 1
ATOM 4531 O O . ARG B 1 303 ? -15.25 -2.752 13.75 1 97.38 303 ARG B O 1
ATOM 4538 N N . GLN B 1 304 ? -15.234 -4.801 12.75 1 96.62 304 GLN B N 1
ATOM 4539 C CA . GLN B 1 304 ? -15.742 -5.465 13.945 1 96.62 304 GLN B CA 1
ATOM 4540 C C . GLN B 1 304 ? -14.797 -5.262 15.125 1 96.62 304 GLN B C 1
ATOM 4542 O O . GLN B 1 304 ? -15.25 -5.043 16.25 1 96.62 304 GLN B O 1
ATOM 4547 N N . SER B 1 305 ? -13.555 -5.34 14.859 1 96.62 305 SER B N 1
ATOM 4548 C CA . SER B 1 305 ? -12.555 -5.164 15.906 1 96.62 305 SER B CA 1
ATOM 4549 C C . SER B 1 305 ? -12.594 -3.746 16.469 1 96.62 305 SER B C 1
ATOM 4551 O O . SER B 1 305 ? -12.141 -3.508 17.594 1 96.62 305 SER B O 1
ATOM 4553 N N . ALA B 1 306 ? -13.117 -2.832 15.711 1 97.44 306 ALA B N 1
ATOM 4554 C CA . ALA B 1 306 ? -13.195 -1.438 16.141 1 97.44 306 ALA B CA 1
ATOM 4555 C C . ALA B 1 306 ? -14.578 -1.117 16.703 1 97.44 306 ALA B C 1
ATOM 4557 O O . ALA B 1 306 ? -14.898 0.048 16.953 1 97.44 306 ALA B O 1
ATOM 4558 N N . GLY B 1 307 ? -15.43 -2.125 16.875 1 96.38 307 GLY B N 1
ATOM 4559 C CA . GLY B 1 307 ? -16.75 -1.947 17.469 1 96.38 307 GLY B CA 1
ATOM 4560 C C . GLY B 1 307 ? -17.766 -1.402 16.484 1 96.38 307 GLY B C 1
ATOM 4561 O O . GLY B 1 307 ? -18.812 -0.897 16.891 1 96.38 307 GLY B O 1
ATOM 4562 N N . LEU B 1 308 ? -17.438 -1.435 15.227 1 95.62 308 LEU B N 1
ATOM 4563 C CA . LEU B 1 308 ? -18.375 -1.021 14.188 1 95.62 308 LEU B CA 1
ATOM 4564 C C . LEU B 1 308 ? -19.141 -2.221 13.641 1 95.62 308 LEU B C 1
ATOM 4566 O O . LEU B 1 308 ? -18.672 -3.355 13.727 1 95.62 308 LEU B O 1
ATOM 4570 N N . PRO B 1 309 ? -20.344 -1.98 13.094 1 91.75 309 PRO B N 1
ATOM 4571 C CA . PRO B 1 309 ? -20.969 -3.07 12.336 1 91.75 309 PRO B CA 1
ATOM 4572 C C . PRO B 1 309 ? -20.109 -3.539 11.164 1 91.75 309 PRO B C 1
ATOM 4574 O O . PRO B 1 309 ? -19.453 -2.725 10.508 1 91.75 309 PRO B O 1
ATOM 4577 N N . SER B 1 310 ? -19.938 -4.867 10.977 1 79.19 310 SER B N 1
ATOM 4578 C CA . SER B 1 310 ? -19.109 -5.406 9.906 1 79.19 310 SER B CA 1
ATOM 4579 C C . SER B 1 310 ? -19.5 -4.816 8.555 1 79.19 310 SER B C 1
ATOM 4581 O O . SER B 1 310 ? -18.641 -4.398 7.781 1 79.19 310 SER B O 1
ATOM 4583 N N . ASN B 1 311 ? -20.641 -5.012 8.047 1 71.62 311 ASN B N 1
ATOM 4584 C CA . ASN B 1 311 ? -21.047 -4.414 6.781 1 71.62 311 ASN B CA 1
ATOM 4585 C C . ASN B 1 311 ? -21.875 -3.158 7 1 71.62 311 ASN B C 1
ATOM 4587 O O . ASN B 1 311 ? -22.906 -3.199 7.691 1 71.62 311 ASN B O 1
ATOM 4591 N N . ASN B 1 312 ? -21.141 -2.07 6.902 1 58.06 312 ASN B N 1
ATOM 4592 C CA . ASN B 1 312 ? -21.859 -0.812 7.098 1 58.06 312 ASN B CA 1
ATOM 4593 C C . ASN B 1 312 ? -23.125 -0.744 6.246 1 58.06 312 ASN B C 1
ATOM 4595 O O . ASN B 1 312 ? -23.969 0.12 6.461 1 58.06 312 ASN B O 1
ATOM 4599 N N . LYS B 1 313 ? -23.141 -1.408 5.082 1 58.5 313 LYS B N 1
ATOM 4600 C CA . LYS B 1 313 ? -24.297 -1.308 4.184 1 58.5 313 LYS B CA 1
ATOM 4601 C C . LYS B 1 313 ? -25.203 -2.523 4.316 1 58.5 313 LYS B C 1
ATOM 4603 O O . LYS B 1 313 ? -24.75 -3.609 4.684 1 58.5 313 LYS B O 1
ATOM 4608 N N . ASP B 1 314 ? -26.172 -2.479 5.141 1 49.03 314 ASP B N 1
ATOM 4609 C CA . ASP B 1 314 ? -27.219 -3.428 5.496 1 49.03 314 ASP B CA 1
ATOM 4610 C C . ASP B 1 314 ? -27.25 -4.613 4.535 1 49.03 314 ASP B C 1
ATOM 4612 O O . ASP B 1 314 ? -28.172 -5.418 4.551 1 49.03 314 ASP B O 1
ATOM 4616 N N . LYS B 1 315 ? -26.406 -4.762 3.682 1 40.5 315 LYS B N 1
ATOM 4617 C CA . LYS B 1 315 ? -26.719 -5.828 2.734 1 40.5 315 LYS B CA 1
ATOM 4618 C C . LYS B 1 315 ? -26.328 -7.191 3.297 1 40.5 315 LYS B C 1
ATOM 4620 O O . LYS B 1 315 ? -26.562 -8.219 2.658 1 40.5 315 LYS B O 1
ATOM 4625 N N . LEU B 1 316 ? -25.375 -7.41 4.098 1 43.75 316 LEU B N 1
ATOM 4626 C CA . LEU B 1 316 ? -25 -8.789 4.398 1 43.75 316 LEU B CA 1
ATOM 4627 C C . LEU B 1 316 ? -25.969 -9.406 5.406 1 43.75 316 LEU B C 1
ATOM 4629 O O . LEU B 1 316 ? -25.672 -10.453 5.992 1 43.75 316 LEU B O 1
ATOM 4633 N N . ASP B 1 317 ? -26.984 -8.82 5.848 1 32.69 317 ASP B N 1
ATOM 4634 C CA . ASP B 1 317 ? -27.922 -9.656 6.602 1 32.69 317 ASP B CA 1
ATOM 4635 C C . ASP B 1 317 ? -28.422 -10.82 5.754 1 32.69 317 ASP B C 1
ATOM 4637 O O . ASP B 1 317 ? -28.719 -10.648 4.566 1 32.69 317 ASP B O 1
#

Nearest PDB structures (foldseek):
  4gbj-assembly2_C  TM=9.025E-01  e=1.512E-23  Dyadobacter fermentans DSM 18053
  4gbj-assembly3_A  TM=9.020E-01  e=1.129E-22  Dyadobacter fermentans DSM 18053
  7a3w-assembly1_A  TM=6.104E-01  e=2.063E-14  Pseudomonas putida
  4oqz-assembly1_A-2  TM=6.789E-01  e=3.012E-13  Streptomyces aurantiacus JA 4570
  7wnw-assembly1_A  TM=6.228E-01  e=1.093E-12  Actinoalloteichus hymeniacidonis

Radius of gyration: 29.29 Å; Cα contacts (8 Å, |Δi|>4): 1268; chains: 2; bounding box: 57×94×61 Å

Secondary structure (DSSP, 8-state):
--EEEEE--SHHHHHHHHHHHHHHHHS--SS-S-EEEE-SSHHHHHHHHHHSTTEEE-SSGGGGGGEEEEEE--SSHHHHHHHHHHHHHHH--GGG-TTSPPPEEEE-S---HHHHHHHHHHHHHTT-EEEE--EES-HHHHHHTBPEEEEBS-HHHHHHHGGGHHHHBTTEEEE--S-HHHHHHHHHHHHHHHHHHHHHHHHHHHHHHHTT--HHHHHHHHHHHT--HHHHHHHHHHHHT---STTS-BHHHHHHHHHHHHHHHHHTT---HHHHHHHHHHHHHHHHH-S-SBGGGHHHHHHHHTTS-SSSSGGG-/--EEEEE--SHHHHHHHHHHHHHHHHS--SS-S-EEEE-SSHHHHHHHHHHSTTEEE-SSGGGGGGEEEEEE--SSHHHHHHHHHHHHHHH--GGG-TTSPPPEEEE-S---HHHHHHHHHHHHHTT-EEEE--EES-HHHHHHTBPEEEEBS-HHHHHHHGGGHHHHBTTEEEE--S-HHHHHHHHHHHHHHHHHHHHHHHHHHHHHHHTT--HHHHHHHHHHHT--HHHHHHHHHHHHT---STTS-BHHHHHHHHHHHHHHHHHTT---HHHHHHHHHHHHHHHHH-S-SBGGGHHHHHHHHTTS-S-SSGGG-

InterPro domains:
  IPR002204 3-hydroxyisobutyrate dehydrogenase-related, conserved site [PS00895] (6-19)
  IPR006115 6-phosphogluconate dehydrogenase, NADP-binding [PF03446] (3-171)
  IPR008927 6-phosphogluconate dehydrogenase-like, C-terminal domain superfamily [SSF48179] (184-309)
  IPR013328 6-phosphogluconate dehydrogenase, domain 2 [G3DSA:1.10.1040.10] (177-309)
  IPR015815 3-hydroxyisobutyrate dehydrogenase-related [PIRSF000103] (1-308)
  IPR029154 3-hydroxyisobutyrate dehydrogenase-like, NAD-binding domain [PF14833] (184-297)
  IPR036291 NAD(P)-binding domain superfamily [SSF51735] (3-171)
  IPR051265 HIBADH-related NP60 subfamily [PTHR43580] (4-302)

Solvent-accessible surface area (backbone atoms only — not comparable to full-atom values): 31521 Å² total; per-residue (Å²): 127,43,28,38,30,36,36,28,67,51,67,52,27,44,16,39,45,49,22,40,12,49,40,33,63,73,40,94,59,85,41,52,49,43,28,38,30,36,35,94,53,53,66,59,25,46,55,49,25,76,72,32,73,39,38,42,47,46,92,52,74,63,74,56,53,68,33,37,35,38,38,32,35,48,88,36,56,68,52,46,53,51,51,51,51,54,48,52,62,48,60,57,58,51,84,73,51,76,87,56,80,70,28,30,40,32,42,36,36,81,47,47,35,70,54,46,48,52,50,40,52,54,28,47,76,53,59,27,39,42,30,28,35,30,65,49,73,53,48,67,26,22,49,68,11,45,13,31,30,31,30,9,18,47,69,71,43,52,61,71,44,53,84,56,40,62,33,37,22,56,70,31,75,47,79,61,49,58,48,31,36,38,25,33,44,51,51,43,44,52,51,47,52,52,54,48,38,46,50,51,42,28,51,43,52,40,53,28,56,64,54,76,35,54,62,68,59,53,50,51,49,43,48,71,55,35,53,21,68,58,53,45,47,49,42,51,31,54,72,67,53,54,39,61,39,89,88,50,48,31,28,53,60,42,49,52,52,40,48,44,42,50,50,52,23,60,76,50,52,28,82,53,65,66,50,53,52,47,46,51,28,40,50,47,25,29,72,75,69,42,43,67,33,9,47,62,34,33,33,29,29,52,21,42,69,36,75,39,66,46,57,79,47,79,66,79,116,126,44,28,38,30,35,36,28,66,50,66,52,27,43,16,38,47,49,23,40,12,50,40,33,64,73,40,94,59,85,42,54,51,44,27,38,30,35,35,96,53,53,66,59,23,46,53,48,25,76,72,32,77,40,38,43,49,45,93,49,75,64,73,54,53,67,34,36,35,36,39,32,33,46,89,37,57,68,53,47,53,50,50,50,50,54,50,53,62,48,59,58,58,52,85,73,48,76,86,55,82,70,29,31,41,32,40,36,37,79,45,49,35,68,54,47,48,51,51,39,51,56,30,48,76,53,58,28,39,42,31,29,35,30,64,49,72,53,47,68,27,23,49,68,10,45,11,32,31,31,32,10,19,47,68,72,44,51,60,70,44,54,83,56,41,62,34,39,24,55,69,30,74,47,79,60,48,59,48,30,35,39,23,33,45,49,51,44,44,52,51,47,52,50,52,48,38,47,50,51,41,29,50,41,52,41,54,28,56,61,55,76,35,55,62,69,59,53,49,51,51,41,47,70,55,36,55,21,68,57,52,47,47,50,42,50,30,52,70,67,54,54,40,61,39,90,89,50,48,30,29,53,59,43,48,52,53,40,48,43,44,51,50,52,23,58,76,50,54,30,82,53,67,64,51,54,52,49,45,52,27,40,50,47,25,28,74,75,69,43,43,67,36,10,49,64,34,33,34,29,31,54,21,42,68,37,76,40,67,47,54,82,46,78,68,80,115

pLDDT: mean 93.2, std 9.57, range [31.06, 98.88]